Protein 2ZBW (pdb70)

B-factor: mean 21.99, std 8.43, range [6.6, 56.91]

Foldseek 3Di:
DQEWAEEEEAQALLSLLLLLLLLLVTAYEYEALAPAGHPCLVFPFQQDWDCPAPPPNIDGSVRSSVVSCVSNPLSPHHYNYNWHFQAWDDDPQKIWTAIPVRRIHIHNFYEYAQALFHKDQDFQPAAAQVVADVFFEAAADPDLQVQAQWAEEEEAQEQRRLVVLVVNLVGYVAYAYEALAPHGHYPPVSRVVNCCVVVVSYHYDPNKGWRHFDDDSHTFKTKMAHVPVRDIDIGGTRHYHYHHGMDGDLHSVVVHPWDDDPQAFEDDVQATPDPRYHYFANRHDDPPDDNDSNRRNVSSLSRSLVNSCSSPVVHDSDPDDPVVDDRRND/DAEEWQEEEEAQALLSLLLLLLLLLVTAYEYEALAQDHHPCLVFPFQQDWDCPAPPPNIDGSVVVRVVSNVSSPLSPHHYRYSWHFQEWADDVQWIWTATPVRYIYIHNFYEYAQAQFGKDADDQPAAAQVVADVFFEAADDPDLVVQAQWAEEEEAQEQVSLVVQVVNLVGHVAYEYEALADHGSHHPVSVVVNVCCVVVSYHYDPNKDWNHFDDDSHTQWTWMAHVPVRDIDIDGTRHYHYHHGIDGDLHNVVVHPWDDDPSAFEDDQQATPDPRYHYFANRHDDPPDDRDSNRRNVSSLSRSLVSSCSSPVVDDSDPDDPVVDDPSSD

InterPro domains:
  IPR022890 Ferredoxin--NADP reductase, type 2 [MF_01685] (5-330)
  IPR023753 FAD/NAD(P)-binding domain [PF07992] (7-292)
  IPR036188 FAD/NAD(P)-binding domain superfamily [G3DSA:3.50.50.60] (7-304)
  IPR036188 FAD/NAD(P)-binding domain superfamily [G3DSA:3.50.50.60] (126-248)
  IPR036188 FAD/NAD(P)-binding domain superfamily [SSF51905] (1-317)
  IPR050097 Ferredoxin--NADP reductase type 2 [PTHR48105] (5-317)

Solvent-accessible surface area: 28166 Å² total

Sequence (661 aa):
ADHTDVLIVGAGPTGLFAGFYVGRGLSFRFVDPLPEPGGQLTALYPEKYIYDVAGFPKVYAKDLVKGLVEQVAPFNPVYSLGERAETLEREGDLFKVTTSQGNAYTAKAVIIAAGVGAFEPRRIGAPGEREFEGRGVYYAVKSKAEFQGKRVLIVGGGDSAVDWALNLLDTARRITLIHRRPQFRAHEASVKELKAHEEGRLEVLTPYELRRVEGDERVRWAVVFHNQTQEELALEVDAVLILAGYITKLGPLANWGLALEKNKIKVDTTATSIPGVYACGDIVTYPGKLPLIVLGFGEAAIAANHAAAYANPALKVNPGHSSEKAAPGTAADHTDVLIVGAGPTGLFAGFYVGRGLSFRFVDPLPEPGGQLTALYPEKYIYDVAGFPKVYAKDLVKGLVEQVAPFNPVYSLGERAETLEREGDLFKVTTSQGNAYTAKAVIIAAGVGAFEPRRIGAPGEREFEGRGVYYAVKSKAEFQGKRVLIVGGGDSAVDWALNLLDTARRITLIHRRPQFRAHEASVKELKAHEEGRLEVLTPYELRRVEGDERVRWAVVFHNQTQEELALEVDAVLILAGYITKLGPLANWGLALEKNKIKVDTTATSIPGVYACGDIVTYPGKLPLIVLGFGEAAIAANHAAAYANPALKVNPGHSSEKAAPGT

Secondary structure (DSSP, 8-state):
--EEEEEEE--SHHHHHHHHHH-----EEEEESSSSS-HHHHHT-TTSEE--STT-SSEEHHHHHHHHHHHHGGG--EEEES--EEEEEEETTEEEEEETTS-EEEEEEEEE--TTSEEEEPP---TTTTTTBTTTEESS-S-GGGGTT-EEEEE-SSHHHHHHHHHTTTTSSEEEEE-SSSS--S-HHHHHH--TTTTTSSEEETTEEEEEEEESSSEEEEEEEETTT--EEEEE-SEEEE---EEEE-GGGGGS---EETTEEE------SSTTEEE-STTEE-TT----HHHHHHHHHHHHHHHHHHH-TTS-SS---GGGSPPTT-/---EEEEEEE--SHHHHHHHHHH-----EEEEESSSSS-HHHHHH-TTSEE--STT-SSEEHHHHHHHHHHHHGGG--EEEES--EEEEEEETTEEEEEETTS-EEEEEEEEE--TTSEEEEPP---TTTTTTBTTTEESS-S-GGGGTT-EEEEE--BHHHHHHHHHHHTT-SEEEEE-SSSS-BS-HHHHHH--TTTTTSSEEETTEEEEEEEESSSEEEEEEEETTT--EEEEE-SEEEE-S-EEEE-GGGGGS---EETTEEE------SSTTEEE-GGGEE-TT----HHHHHHHHHHHHHHHHHHH-TTS-SS---GGGS--TT-

CATH classification: 3.50.50.60 (+1 more: 3.50.50.60)

Organism: Thermus thermophilus (strain ATCC 27634 / DSM 579 / HB8) (NCBI:txid300852)

Nearest PDB structures (foldseek):
  5ygq-assembly1_B  TM=7.483E-01  e=1.436E-37  Rhodopseudomonas palustris CGA009
  5xhu-assembly1_A  TM=6.350E-01  e=2.133E-37  Bacillus subtilis
  8c3m-assembly1_B  TM=6.653E-01  e=1.086E-33  Bacillus cereus ATCC 14579
  6gar-assembly1_B  TM=6.551E-01  e=5.509E-34  Bacillus cereus ATCC 14579
  5twb-assembly1_A  TM=6.752E-01  e=9.300E-33  Staphylococcus aureus subsp. aureus USA300

Radius of gyration: 30.34 Å; Cα contacts (8 Å, |Δi|>4): 1632; chains: 2; bounding box: 61×65×98 Å

Structure (mmCIF, N/CA/C/O backbone):
data_2ZBW
#
_entry.id   2ZBW
#
_cell.length_a   61.364
_cell.length_b   61.364
_cell.length_c   371.197
_cell.angle_alpha   90.00
_cell.angle_beta   90.00
_cell.angle_gamma   90.00
#
_symmetry.space_group_name_H-M   'P 43 21 2'
#
loop_
_entity.id
_entity.type
_entity.pdbx_description
1 polymer 'Thioredoxin reductase'
2 non-polymer 'FLAVIN-ADENINE DINUCLEOTIDE'
3 water water
#
loop_
_atom_site.group_PDB
_atom_site.id
_atom_site.type_symbol
_atom_site.label_atom_id
_atom_site.label_alt_id
_atom_site.label_comp_id
_atom_site.label_asym_id
_atom_site.label_entity_id
_atom_site.label_seq_id
_atom_site.pdbx_PDB_ins_code
_atom_site.Cartn_x
_atom_site.Cartn_y
_atom_site.Cartn_z
_atom_site.occupancy
_atom_site.B_iso_or_equiv
_atom_site.auth_seq_id
_atom_site.auth_comp_id
_atom_site.auth_asym_id
_atom_site.auth_atom_id
_atom_site.pdbx_PDB_model_num
ATOM 1 N N . ALA A 1 3 ? 15.684 33.839 117.862 1.00 41.20 3 ALA A N 1
ATOM 2 C CA . ALA A 1 3 ? 14.602 34.613 118.532 1.00 41.13 3 ALA A CA 1
ATOM 3 C C . ALA A 1 3 ? 13.261 33.893 118.476 1.00 41.04 3 ALA A C 1
ATOM 4 O O . ALA A 1 3 ? 13.156 32.773 117.980 1.00 42.13 3 ALA A O 1
ATOM 6 N N . ASP A 1 4 ? 12.238 34.567 118.985 1.00 39.99 4 ASP A N 1
ATOM 7 C CA . ASP A 1 4 ? 10.880 34.047 119.028 1.00 38.71 4 ASP A CA 1
ATOM 8 C C . ASP A 1 4 ? 10.098 34.439 117.774 1.00 37.47 4 ASP A C 1
ATOM 9 O O . ASP A 1 4 ? 9.044 33.875 117.481 1.00 36.11 4 ASP A O 1
ATOM 14 N N . HIS A 1 5 ? 10.630 35.403 117.032 1.00 34.46 5 HIS A N 1
ATOM 15 C CA . HIS A 1 5 ? 9.976 35.890 115.826 1.00 32.07 5 HIS A CA 1
ATOM 16 C C . HIS A 1 5 ? 10.765 35.558 114.571 1.00 29.90 5 HIS A C 1
ATOM 17 O O . HIS A 1 5 ? 11.992 35.428 114.606 1.00 30.20 5 HIS A O 1
ATOM 24 N N . THR A 1 6 ? 10.037 35.403 113.469 1.00 26.69 6 THR A N 1
ATOM 25 C CA . THR A 1 6 ? 10.619 35.135 112.158 1.00 23.88 6 THR A CA 1
ATOM 26 C C . THR A 1 6 ? 9.629 35.715 111.156 1.00 22.35 6 THR A C 1
ATOM 27 O O . THR A 1 6 ? 8.446 35.858 111.462 1.00 23.00 6 THR A O 1
ATOM 31 N N . ASP A 1 7 ? 10.102 36.067 109.969 1.00 21.38 7 ASP A N 1
ATOM 32 C CA . ASP A 1 7 ? 9.206 36.637 108.969 1.00 20.97 7 ASP A CA 1
ATOM 33 C C . ASP A 1 7 ? 8.083 35.680 108.606 1.00 20.48 7 ASP A C 1
ATOM 34 O O . ASP A 1 7 ? 6.931 36.093 108.453 1.00 21.05 7 ASP A O 1
ATOM 39 N N . VAL A 1 8 ? 8.411 34.399 108.472 1.00 19.31 8 VAL A N 1
ATOM 40 C CA . VAL A 1 8 ? 7.389 33.419 108.131 1.00 21.23 8 VAL A CA 1
ATOM 41 C C . VAL A 1 8 ? 7.504 32.146 108.962 1.00 19.28 8 VAL A C 1
ATOM 42 O O . VAL A 1 8 ? 8.604 31.684 109.276 1.00 20.06 8 VAL A O 1
ATOM 46 N N . LEU A 1 9 ? 6.358 31.590 109.332 1.00 17.21 9 LEU A N 1
ATOM 47 C CA . LEU A 1 9 ? 6.347 30.362 110.106 1.00 19.74 9 LEU A CA 1
ATOM 48 C C . LEU A 1 9 ? 5.781 29.255 109.217 1.00 19.81 9 LEU A C 1
ATOM 49 O O . LEU A 1 9 ? 4.722 29.408 108.606 1.00 18.65 9 LEU A O 1
ATOM 54 N N . ILE A 1 10 ? 6.504 28.144 109.137 1.00 19.01 10 ILE A N 1
ATOM 55 C CA . ILE A 1 10 ? 6.075 27.036 108.300 1.00 16.95 10 ILE A CA 1
ATOM 56 C C . ILE A 1 10 ? 5.631 25.845 109.134 1.00 16.19 10 ILE A C 1
ATOM 57 O O . ILE A 1 10 ? 6.393 25.308 109.930 1.00 16.56 10 ILE A O 1
ATOM 62 N N . VAL A 1 11 ? 4.381 25.448 108.948 1.00 14.32 11 VAL A N 1
ATOM 63 C CA . VAL A 1 11 ? 3.826 24.313 109.661 1.00 15.76 11 VAL A CA 1
ATOM 64 C C . VAL A 1 11 ? 4.129 23.026 108.896 1.00 14.72 11 VAL A C 1
ATOM 65 O O . VAL A 1 11 ? 3.521 22.754 107.867 1.00 15.66 11 VAL A O 1
ATOM 69 N N . GLY A 1 12 ? 5.086 22.252 109.400 1.00 15.76 12 GLY A N 1
ATOM 70 C CA . GLY A 1 12 ? 5.451 20.998 108.768 1.00 13.55 12 GLY A CA 1
ATOM 71 C C . GLY A 1 12 ? 6.820 21.054 108.128 1.00 15.40 12 GLY A C 1
ATOM 72 O O . GLY A 1 12 ? 7.110 21.969 107.363 1.00 15.47 12 GLY A O 1
ATOM 73 N N . ALA A 1 13 ? 7.670 20.085 108.451 1.00 14.37 13 ALA A N 1
ATOM 74 C CA . ALA A 1 13 ? 9.014 20.033 107.888 1.00 16.05 13 ALA A CA 1
ATOM 75 C C . ALA A 1 13 ? 9.133 18.884 106.884 1.00 14.91 13 ALA A C 1
ATOM 76 O O . ALA A 1 13 ? 10.195 18.267 106.742 1.00 14.19 13 ALA A O 1
ATOM 78 N N . GLY A 1 14 ? 8.031 18.596 106.200 1.00 15.31 14 GLY A N 1
ATOM 79 C CA . GLY A 1 14 ? 8.050 17.554 105.189 1.00 15.39 14 GLY A CA 1
ATOM 80 C C . GLY A 1 14 ? 8.754 18.096 103.954 1.00 16.57 14 GLY A C 1
ATOM 81 O O . GLY A 1 14 ? 9.229 19.235 103.959 1.00 15.39 14 GLY A O 1
ATOM 82 N N . PRO A 1 15 ? 8.830 17.315 102.869 1.00 15.54 15 PRO A N 1
ATOM 83 C CA . PRO A 1 15 ? 9.500 17.795 101.664 1.00 15.02 15 PRO A CA 1
ATOM 84 C C . PRO A 1 15 ? 9.000 19.137 101.136 1.00 13.62 15 PRO A C 1
ATOM 85 O O . PRO A 1 15 ? 9.815 19.990 100.763 1.00 12.17 15 PRO A O 1
ATOM 89 N N . THR A 1 16 ? 7.685 19.343 101.111 1.00 13.00 16 THR A N 1
ATOM 90 C CA . THR A 1 16 ? 7.170 20.613 100.601 1.00 14.58 16 THR A CA 1
ATOM 91 C C . THR A 1 16 ? 7.447 21.755 101.588 1.00 14.17 16 THR A C 1
ATOM 92 O O . THR A 1 16 ? 7.761 22.865 101.172 1.00 13.00 16 THR A O 1
ATOM 96 N N . GLY A 1 17 ? 7.348 21.478 102.888 1.00 13.91 17 GLY A N 1
ATOM 97 C CA . GLY A 1 17 ? 7.631 22.499 103.889 1.00 11.41 17 GLY A CA 1
ATOM 98 C C . GLY A 1 17 ? 9.082 22.954 103.782 1.00 14.64 17 GLY A C 1
ATOM 99 O O . GLY A 1 17 ? 9.375 24.152 103.805 1.00 14.38 17 GLY A O 1
ATOM 100 N N . LEU A 1 18 ? 9.992 21.993 103.644 1.00 13.10 18 LEU A N 1
ATOM 101 C CA . LEU A 1 18 ? 11.417 22.280 103.516 1.00 14.53 18 LEU A CA 1
ATOM 102 C C . LEU A 1 18 ? 11.741 23.143 102.291 1.00 17.29 18 LEU A C 1
ATOM 103 O O . LEU A 1 18 ? 12.539 24.087 102.379 1.00 16.85 18 LEU A O 1
ATOM 108 N N . PHE A 1 19 ? 11.138 22.823 101.148 1.00 15.39 19 PHE A N 1
ATOM 109 C CA . PHE A 1 19 ? 11.416 23.594 99.945 1.00 13.12 19 PHE A CA 1
ATOM 110 C C . PHE A 1 19 ? 10.808 24.978 100.050 1.00 13.19 19 PHE A C 1
ATOM 111 O O . PHE A 1 19 ? 11.377 25.946 99.549 1.00 14.14 19 PHE A O 1
ATOM 119 N N . ALA A 1 20 ? 9.646 25.076 100.686 1.00 12.80 20 ALA A N 1
ATOM 120 C CA . ALA A 1 20 ? 9.011 26.374 100.864 1.00 14.09 20 ALA A CA 1
ATOM 121 C C . ALA A 1 20 ? 9.957 27.217 101.732 1.00 15.85 20 ALA A C 1
ATOM 122 O O . ALA A 1 20 ? 10.151 28.413 101.485 1.00 15.40 20 ALA A O 1
ATOM 124 N N . GLY A 1 21 ? 10.541 26.572 102.744 1.00 16.90 21 GLY A N 1
ATOM 125 C CA . GLY A 1 21 ? 11.468 27.247 103.637 1.00 16.85 21 GLY A CA 1
ATOM 126 C C . GLY A 1 21 ? 12.669 27.738 102.857 1.00 17.17 21 GLY A C 1
ATOM 127 O O . GLY A 1 21 ? 13.133 28.862 103.041 1.00 16.68 21 GLY A O 1
ATOM 128 N N . PHE A 1 22 ? 13.184 26.875 101.991 1.00 15.37 22 PHE A N 1
ATOM 129 C CA . PHE A 1 22 ? 14.302 27.234 101.147 1.00 16.04 22 PHE A CA 1
ATOM 130 C C . PHE A 1 22 ? 13.986 28.513 100.364 1.00 16.82 22 PHE A C 1
ATOM 131 O O . PHE A 1 22 ? 14.760 29.470 100.384 1.00 15.02 22 PHE A O 1
ATOM 139 N N . TYR A 1 23 ? 12.851 28.537 99.673 1.00 15.58 23 TYR A N 1
ATOM 140 C CA . TYR A 1 23 ? 12.545 29.713 98.877 1.00 15.18 23 TYR A CA 1
ATOM 141 C C . TYR A 1 23 ? 12.315 30.971 99.700 1.00 16.18 23 TYR A C 1
ATOM 142 O O . TYR A 1 23 ? 12.695 32.059 99.274 1.00 17.28 23 TYR A O 1
ATOM 151 N N . VAL A 1 24 ? 11.706 30.844 100.873 1.00 16.78 24 VAL A N 1
ATOM 152 C CA . VAL A 1 24 ? 11.526 32.026 101.707 1.00 16.64 24 VAL A CA 1
ATOM 153 C C . VAL A 1 24 ? 12.935 32.541 102.004 1.00 17.82 24 VAL A C 1
ATOM 154 O O . VAL A 1 24 ? 13.203 33.749 101.966 1.00 17.97 24 VAL A O 1
ATOM 158 N N . GLY A 1 25 ? 13.836 31.607 102.293 1.00 17.49 25 GLY A N 1
ATOM 159 C CA . GLY A 1 25 ? 15.214 31.965 102.571 1.00 18.14 25 GLY A CA 1
ATOM 160 C C . GLY A 1 25 ? 15.822 32.682 101.383 1.00 20.39 25 GLY A C 1
ATOM 161 O O . GLY A 1 25 ? 16.527 33.680 101.549 1.00 19.16 25 GLY A O 1
ATOM 170 N N . ARG A 1 27 ? 14.475 34.560 99.388 1.00 19.03 27 ARG A N 1
ATOM 171 C CA . ARG A 1 27 ? 13.966 35.924 99.278 1.00 18.77 27 ARG A CA 1
ATOM 172 C C . ARG A 1 27 ? 14.484 36.800 100.420 1.00 21.28 27 ARG A C 1
ATOM 173 O O . ARG A 1 27 ? 13.969 37.895 100.655 1.00 21.58 27 ARG A O 1
ATOM 181 N N . GLY A 1 28 ? 15.495 36.302 101.132 1.00 22.11 28 GLY A N 1
ATOM 182 C CA . GLY A 1 28 ? 16.091 37.048 102.229 1.00 23.88 28 GLY A CA 1
ATOM 183 C C . GLY A 1 28 ? 15.286 37.175 103.510 1.00 24.79 28 GLY A C 1
ATOM 184 O O . GLY A 1 28 ? 15.490 38.122 104.268 1.00 25.99 28 GLY A O 1
ATOM 185 N N . LEU A 1 29 ? 14.387 36.231 103.770 1.00 23.32 29 LEU A N 1
ATOM 186 C CA . LEU A 1 29 ? 13.559 36.280 104.975 1.00 23.60 29 LEU A CA 1
ATOM 187 C C . LEU A 1 29 ? 13.870 35.151 105.960 1.00 23.30 29 LEU A C 1
ATOM 188 O O . LEU A 1 29 ? 14.374 34.099 105.572 1.00 23.27 29 LEU A O 1
ATOM 193 N N . SER A 1 30 ? 13.562 35.381 107.235 1.00 22.40 30 SER A N 1
ATOM 194 C CA . SER A 1 30 ? 13.794 34.387 108.278 1.00 21.41 30 SER A CA 1
ATOM 195 C C . SER A 1 30 ? 12.568 33.487 108.355 1.00 19.55 30 SER A C 1
ATOM 196 O O . SER A 1 30 ? 11.452 33.921 108.073 1.00 20.59 30 SER A O 1
ATOM 199 N N . PHE A 1 31 ? 12.764 32.238 108.755 1.00 20.11 31 PHE A N 1
ATOM 200 C CA . PHE A 1 31 ? 11.637 31.317 108.823 1.00 19.38 31 PHE A CA 1
ATOM 201 C C . PHE A 1 31 ? 11.874 30.175 109.800 1.00 19.61 31 PHE A C 1
ATOM 202 O O . PHE A 1 31 ? 13.006 29.754 110.033 1.00 20.19 31 PHE A O 1
ATOM 210 N N . ARG A 1 32 ? 10.784 29.664 110.352 1.00 19.49 32 ARG A N 1
ATOM 211 C CA . ARG A 1 32 ? 10.863 28.568 111.291 1.00 20.13 32 ARG A CA 1
ATOM 212 C C . ARG A 1 32 ? 9.923 27.420 110.933 1.00 20.30 32 ARG A C 1
ATOM 213 O O . ARG A 1 32 ? 8.781 27.632 110.517 1.00 17.51 32 ARG A O 1
ATOM 221 N N . PHE A 1 33 ? 10.426 26.204 111.105 1.00 20.06 33 PHE A N 1
ATOM 222 C CA . PHE A 1 33 ? 9.649 25.003 110.843 1.00 20.60 33 PHE A CA 1
ATOM 223 C C . PHE A 1 33 ? 9.148 24.495 112.191 1.00 20.96 33 PHE A C 1
ATOM 224 O O . PHE A 1 33 ? 9.922 24.384 113.151 1.00 20.45 33 PHE A O 1
ATOM 232 N N . VAL A 1 34 ? 7.859 24.201 112.263 1.00 20.64 34 VAL A N 1
ATOM 233 C CA . VAL A 1 34 ? 7.275 23.639 113.469 1.00 19.60 34 VAL A CA 1
ATOM 234 C C . VAL A 1 34 ? 6.746 22.272 113.023 1.00 20.22 34 VAL A C 1
ATOM 235 O O . VAL A 1 34 ? 5.964 22.191 112.076 1.00 19.67 34 VAL A O 1
ATOM 239 N N . ASP A 1 35 ? 7.188 21.207 113.687 1.00 18.73 35 ASP A N 1
ATOM 240 C CA . ASP A 1 35 ? 6.766 19.841 113.340 1.00 18.90 35 ASP A CA 1
ATOM 241 C C . ASP A 1 35 ? 6.985 18.935 114.553 1.00 18.88 35 ASP A C 1
ATOM 242 O O . ASP A 1 35 ? 8.061 18.949 115.156 1.00 19.00 35 ASP A O 1
ATOM 247 N N . PRO A 1 36 ? 5.973 18.131 114.924 1.00 19.34 36 PRO A N 1
ATOM 248 C CA . PRO A 1 36 ? 6.150 17.245 116.079 1.00 20.44 36 PRO A CA 1
ATOM 249 C C . PRO A 1 36 ? 7.301 16.254 115.881 1.00 21.68 36 PRO A C 1
ATOM 250 O O . PRO A 1 36 ? 7.932 15.833 116.851 1.00 22.24 36 PRO A O 1
ATOM 254 N N . LEU A 1 37 ? 7.578 15.888 114.628 1.00 21.07 37 LEU A N 1
ATOM 255 C CA . LEU A 1 37 ? 8.682 14.969 114.335 1.00 22.59 37 LEU A CA 1
ATOM 256 C C . LEU A 1 37 ? 10.011 15.582 114.768 1.00 23.18 37 LEU A C 1
ATOM 257 O O . LEU A 1 37 ? 10.232 16.778 114.601 1.00 25.74 37 LEU A O 1
ATOM 262 N N . PRO A 1 38 ? 10.918 14.765 115.322 1.00 24.14 38 PRO A N 1
ATOM 263 C CA . PRO A 1 38 ? 12.223 15.257 115.771 1.00 24.34 38 PRO A CA 1
ATOM 264 C C . PRO A 1 38 ? 13.190 15.541 114.621 1.00 24.31 38 PRO A C 1
ATOM 265 O O . PRO A 1 38 ? 14.216 16.196 114.804 1.00 24.63 38 PRO A O 1
ATOM 269 N N . GLU A 1 39 ? 12.862 15.042 113.435 1.00 23.66 39 GLU A N 1
ATOM 270 C CA . GLU A 1 39 ? 13.705 15.259 112.270 1.00 24.39 39 GLU A CA 1
ATOM 271 C C . GLU A 1 39 ? 12.833 15.664 111.088 1.00 23.33 39 GLU A C 1
ATOM 272 O O . GLU A 1 39 ? 11.652 15.332 111.037 1.00 22.96 39 GLU A O 1
ATOM 278 N N . PRO A 1 40 ? 13.402 16.402 110.126 1.00 22.03 40 PRO A N 1
ATOM 279 C CA . PRO A 1 40 ? 12.625 16.822 108.960 1.00 21.46 40 PRO A CA 1
ATOM 280 C C . PRO A 1 40 ? 12.415 15.643 108.004 1.00 19.39 40 PRO A C 1
ATOM 281 O O . PRO A 1 40 ? 13.134 14.644 108.078 1.00 18.22 40 PRO A O 1
ATOM 285 N N . GLY A 1 41 ? 11.421 15.744 107.126 1.00 18.12 41 GLY A N 1
ATOM 286 C CA . GLY A 1 41 ? 11.185 14.664 106.181 1.00 16.37 41 GLY A CA 1
ATOM 287 C C . GLY A 1 41 ? 9.748 14.215 106.046 1.00 16.22 41 GLY A C 1
ATOM 288 O O . GLY A 1 41 ? 9.392 13.572 105.056 1.00 15.55 41 GLY A O 1
ATOM 289 N N . GLY A 1 42 ? 8.920 14.533 107.039 1.00 14.57 42 GLY A N 1
ATOM 290 C CA . GLY A 1 42 ? 7.522 14.155 106.975 1.00 13.73 42 GLY A CA 1
ATOM 291 C C . GLY A 1 42 ? 7.286 12.691 106.642 1.00 14.80 42 GLY A C 1
ATOM 292 O O . GLY A 1 42 ? 7.898 11.803 107.242 1.00 12.63 42 GLY A O 1
ATOM 293 N N . GLN A 1 43 ? 6.397 12.445 105.681 1.00 13.89 43 GLN A N 1
ATOM 294 C CA . GLN A 1 43 ? 6.057 11.091 105.264 1.00 13.90 43 GLN A CA 1
ATOM 295 C C . GLN A 1 43 ? 7.236 10.266 104.765 1.00 15.41 43 GLN A C 1
ATOM 296 O O . GLN A 1 43 ? 7.260 9.051 104.957 1.00 16.08 43 GLN A O 1
ATOM 302 N N . LEU A 1 44 ? 8.203 10.915 104.124 1.00 13.47 44 LEU A N 1
ATOM 303 C CA . LEU A 1 44 ? 9.375 10.210 103.609 1.00 15.17 44 LEU A CA 1
ATOM 304 C C . LEU A 1 44 ? 10.225 9.680 104.756 1.00 17.22 44 LEU A C 1
ATOM 305 O O . LEU A 1 44 ? 10.735 8.552 104.705 1.00 16.87 44 LEU A O 1
ATOM 310 N N . THR A 1 45 ? 10.375 10.503 105.789 1.00 16.08 45 THR A N 1
ATOM 311 C CA . THR A 1 45 ? 11.156 10.137 106.963 1.00 16.70 45 THR A CA 1
ATOM 312 C C . THR A 1 45 ? 10.418 9.152 107.867 1.00 16.20 45 THR A C 1
ATOM 313 O O . THR A 1 45 ? 10.981 8.155 108.297 1.00 16.94 45 THR A O 1
ATOM 317 N N . ALA A 1 46 ? 9.150 9.435 108.137 1.00 17.24 46 ALA A N 1
ATOM 318 C CA . ALA A 1 46 ? 8.340 8.607 109.018 1.00 18.86 46 ALA A CA 1
ATOM 319 C C . ALA A 1 46 ? 7.791 7.305 108.435 1.00 21.58 46 ALA A C 1
ATOM 320 O O . ALA A 1 46 ? 7.607 6.331 109.172 1.00 20.54 46 ALA A O 1
ATOM 322 N N . LEU A 1 47 ? 7.528 7.283 107.129 1.00 20.23 47 LEU A N 1
ATOM 323 C CA . LEU A 1 47 ? 6.939 6.103 106.504 1.00 20.52 47 LEU A CA 1
ATOM 324 C C . LEU A 1 47 ? 7.753 5.269 105.516 1.00 20.58 47 LEU A C 1
ATOM 325 O O . LEU A 1 47 ? 7.607 4.045 105.493 1.00 20.70 47 LEU A O 1
ATOM 330 N N . TYR A 1 48 ? 8.597 5.887 104.693 1.00 18.42 48 TYR A N 1
ATOM 331 C CA . TYR A 1 48 ? 9.366 5.084 103.746 1.00 18.04 48 TYR A CA 1
ATOM 332 C C . TYR A 1 48 ? 10.759 5.600 103.439 1.00 18.71 48 TYR A C 1
ATOM 333 O O . TYR A 1 48 ? 11.124 5.772 102.282 1.00 19.88 48 TYR A O 1
ATOM 342 N N . PRO A 1 49 ? 11.577 5.811 104.479 1.00 19.96 49 PRO A N 1
ATOM 343 C CA . PRO A 1 49 ? 12.943 6.313 104.301 1.00 18.71 49 PRO A CA 1
ATOM 344 C C . PRO A 1 49 ? 13.889 5.473 103.448 1.00 18.80 49 PRO A C 1
ATOM 345 O O . PRO A 1 49 ? 14.731 6.022 102.739 1.00 16.75 49 PRO A O 1
ATOM 349 N N . GLU A 1 50 ? 13.760 4.153 103.510 1.00 19.08 50 GLU A N 1
ATOM 350 C CA . GLU A 1 50 ? 14.660 3.288 102.752 1.00 22.40 50 GLU A CA 1
ATOM 351 C C . GLU A 1 50 ? 14.236 2.958 101.323 1.00 21.01 50 GLU A C 1
ATOM 352 O O . GLU A 1 50 ? 14.958 2.254 100.622 1.00 21.10 50 GLU A O 1
ATOM 358 N N . LYS A 1 51 ? 13.087 3.459 100.884 1.00 19.62 51 LYS A N 1
ATOM 359 C CA . LYS A 1 51 ? 12.618 3.150 99.536 1.00 19.06 51 LYS A CA 1
ATOM 360 C C . LYS A 1 51 ? 13.003 4.136 98.438 1.00 18.78 51 LYS A C 1
ATOM 361 O O . LYS A 1 51 ? 13.100 5.345 98.663 1.00 16.10 51 LYS A O 1
ATOM 367 N N . TYR A 1 52 ? 13.217 3.593 97.242 1.00 16.86 52 TYR A N 1
ATOM 368 C CA . TYR A 1 52 ? 13.558 4.397 96.079 1.00 17.49 52 TYR A CA 1
ATOM 369 C C . TYR A 1 52 ? 12.326 5.120 95.552 1.00 16.82 52 TYR A C 1
ATOM 370 O O . TYR A 1 52 ? 11.241 4.540 95.464 1.00 17.70 52 TYR A O 1
ATOM 379 N N . ILE A 1 53 ? 12.498 6.393 95.223 1.00 15.93 53 ILE A N 1
ATOM 380 C CA . ILE A 1 53 ? 11.424 7.191 94.644 1.00 13.50 53 ILE A CA 1
ATOM 381 C C . ILE A 1 53 ? 11.872 7.363 93.196 1.00 13.34 53 ILE A C 1
ATOM 382 O O . ILE A 1 53 ? 13.050 7.616 92.948 1.00 12.30 53 ILE A O 1
ATOM 387 N N . TYR A 1 54 ? 10.946 7.220 92.252 1.00 12.10 54 TYR A N 1
ATOM 388 C CA . TYR A 1 54 ? 11.272 7.317 90.834 1.00 13.60 54 TYR A CA 1
ATOM 389 C C . TYR A 1 54 ? 10.675 8.510 90.093 1.00 11.84 54 TYR A C 1
ATOM 390 O O . TYR A 1 54 ? 11.095 8.811 88.982 1.00 13.12 54 TYR A O 1
ATOM 399 N N . ASP A 1 55 ? 9.698 9.186 90.682 1.00 11.30 55 ASP A N 1
ATOM 400 C CA . ASP A 1 55 ? 9.074 10.310 89.977 1.00 10.47 55 ASP A CA 1
ATOM 401 C C . ASP A 1 55 ? 9.368 11.708 90.521 1.00 9.92 55 ASP A C 1
ATOM 402 O O . ASP A 1 55 ? 8.498 12.586 90.484 1.00 8.84 55 ASP A O 1
ATOM 407 N N . VAL A 1 56 ? 10.573 11.907 91.051 1.00 9.67 56 VAL A N 1
ATOM 408 C CA . VAL A 1 56 ? 10.968 13.236 91.508 1.00 11.31 56 VAL A CA 1
ATOM 409 C C . VAL A 1 56 ? 11.831 13.724 90.351 1.00 12.38 56 VAL A C 1
ATOM 410 O O . VAL A 1 56 ? 12.841 13.106 90.010 1.00 12.85 56 VAL A O 1
ATOM 414 N N . ALA A 1 57 ? 11.405 14.813 89.725 1.00 13.60 57 ALA A N 1
ATOM 415 C CA . ALA A 1 57 ? 12.102 15.353 88.560 1.00 13.40 57 ALA A CA 1
ATOM 416 C C . ALA A 1 57 ? 13.612 15.482 88.701 1.00 13.20 57 ALA A C 1
ATOM 417 O O . ALA A 1 57 ? 14.105 16.111 89.633 1.00 13.02 57 ALA A O 1
ATOM 419 N N . GLY A 1 58 ? 14.336 14.896 87.750 1.00 14.35 58 GLY A N 1
ATOM 420 C CA . GLY A 1 58 ? 15.787 14.965 87.760 1.00 15.17 58 GLY A CA 1
ATOM 421 C C . GLY A 1 58 ? 16.470 13.799 88.456 1.00 15.92 58 GLY A C 1
ATOM 422 O O . GLY A 1 58 ? 17.688 13.667 88.408 1.00 16.88 58 GLY A O 1
ATOM 423 N N . PHE A 1 59 ? 15.690 12.950 89.109 1.00 15.82 59 PHE A N 1
ATOM 424 C CA . PHE A 1 59 ? 16.250 11.805 89.813 1.00 15.67 59 PHE A CA 1
ATOM 425 C C . PHE A 1 59 ? 15.795 10.479 89.205 1.00 15.40 59 PHE A C 1
ATOM 426 O O . PHE A 1 59 ? 14.669 10.048 89.437 1.00 13.41 59 PHE A O 1
ATOM 434 N N . PRO A 1 60 ? 16.655 9.823 88.408 1.00 15.84 60 PRO A N 1
ATOM 435 C CA . PRO A 1 60 ? 16.238 8.542 87.825 1.00 15.58 60 PRO A CA 1
ATOM 436 C C . PRO A 1 60 ? 15.723 7.658 88.964 1.00 16.38 60 PRO A C 1
ATOM 437 O O . PRO A 1 60 ? 14.842 6.819 88.783 1.00 15.31 60 PRO A O 1
ATOM 441 N N . LYS A 1 61 ? 16.296 7.876 90.142 1.00 16.42 61 LYS A N 1
ATOM 442 C CA . LYS A 1 61 ? 15.904 7.186 91.358 1.00 15.46 61 LYS A CA 1
ATOM 443 C C . LYS A 1 61 ? 16.681 7.808 92.510 1.00 15.16 61 LYS A C 1
ATOM 444 O O . LYS A 1 61 ? 17.866 8.131 92.371 1.00 14.37 61 LYS A O 1
ATOM 450 N N . VAL A 1 62 ? 16.002 7.975 93.639 1.00 13.88 62 VAL A N 1
ATOM 451 C CA . VAL A 1 62 ? 16.601 8.553 94.832 1.00 15.12 62 VAL A CA 1
ATOM 452 C C . VAL A 1 62 ? 15.884 8.016 96.069 1.00 14.51 62 VAL A C 1
ATOM 453 O O . VAL A 1 62 ? 14.656 8.019 96.140 1.00 14.77 62 VAL A O 1
ATOM 457 N N . TYR A 1 63 ? 16.652 7.530 97.038 1.00 17.83 63 TYR A N 1
ATOM 458 C CA . TYR A 1 63 ? 16.056 7.012 98.263 1.00 17.39 63 TYR A CA 1
ATOM 459 C C . TYR A 1 63 ? 15.321 8.157 98.931 1.00 18.08 63 TYR A C 1
ATOM 460 O O . TYR A 1 63 ? 15.789 9.295 98.903 1.00 17.81 63 TYR A O 1
ATOM 469 N N . ALA A 1 64 ? 14.170 7.865 99.525 1.00 17.71 64 ALA A N 1
ATOM 470 C CA . ALA A 1 64 ? 13.399 8.894 100.203 1.00 18.12 64 ALA A CA 1
ATOM 471 C C . ALA A 1 64 ? 14.279 9.644 101.207 1.00 19.92 64 ALA A C 1
ATOM 472 O O . ALA A 1 64 ? 14.259 10.874 101.257 1.00 17.87 64 ALA A O 1
ATOM 474 N N . LYS A 1 65 ? 15.060 8.898 101.990 1.00 18.48 65 LYS A N 1
ATOM 475 C CA . LYS A 1 65 ? 15.939 9.493 102.992 1.00 19.36 65 LYS A CA 1
ATOM 476 C C . LYS A 1 65 ? 16.965 10.439 102.374 1.00 19.50 65 LYS A C 1
ATOM 477 O O . LYS A 1 65 ? 17.294 11.470 102.962 1.00 18.80 65 LYS A O 1
ATOM 483 N N . ASP A 1 66 ? 17.469 10.088 101.193 1.00 17.91 66 ASP A N 1
ATOM 484 C CA . ASP A 1 66 ? 18.455 10.915 100.512 1.00 18.14 66 ASP A CA 1
ATOM 485 C C . ASP A 1 66 ? 17.854 12.202 99.946 1.00 18.70 66 ASP A C 1
ATOM 486 O O . ASP A 1 66 ? 18.524 13.230 99.908 1.00 19.27 66 ASP A O 1
ATOM 491 N N . LEU A 1 67 ? 16.601 12.150 99.498 1.00 17.93 67 LEU A N 1
ATOM 492 C CA . LEU A 1 67 ? 15.952 13.341 98.961 1.00 16.03 67 LEU A CA 1
ATOM 493 C C . LEU A 1 67 ? 15.793 14.315 100.119 1.00 17.62 67 LEU A C 1
ATOM 494 O O . LEU A 1 67 ? 15.993 15.522 99.962 1.00 17.30 67 LEU A O 1
ATOM 499 N N . VAL A 1 68 ? 15.431 13.777 101.283 1.00 16.67 68 VAL A N 1
ATOM 500 C CA . VAL A 1 68 ? 15.259 14.583 102.484 1.00 16.27 68 VAL A CA 1
ATOM 501 C C . VAL A 1 68 ? 16.580 15.254 102.873 1.00 16.01 68 VAL A C 1
ATOM 502 O O . VAL A 1 68 ? 16.609 16.443 103.197 1.00 14.56 68 VAL A O 1
ATOM 506 N N . LYS A 1 69 ? 17.678 14.509 102.835 1.00 16.59 69 LYS A N 1
ATOM 507 C CA . LYS A 1 69 ? 18.954 15.112 103.197 1.00 19.63 69 LYS A CA 1
ATOM 508 C C . LYS A 1 69 ? 19.402 16.127 102.148 1.00 19.39 69 LYS A C 1
ATOM 509 O O . LYS A 1 69 ? 20.129 17.073 102.454 1.00 17.74 69 LYS A O 1
ATOM 515 N N . GLY A 1 70 ? 18.942 15.944 100.916 1.00 18.26 70 GLY A N 1
ATOM 516 C CA . GLY A 1 70 ? 19.291 16.882 99.866 1.00 17.39 70 GLY A CA 1
ATOM 517 C C . GLY A 1 70 ? 18.536 18.181 100.089 1.00 16.08 70 GLY A C 1
ATOM 518 O O . GLY A 1 70 ? 19.068 19.271 99.866 1.00 15.54 70 GLY A O 1
ATOM 519 N N . LEU A 1 71 ? 17.290 18.066 100.538 1.00 13.60 71 LEU A N 1
ATOM 520 C CA . LEU A 1 71 ? 16.473 19.240 100.796 1.00 14.48 71 LEU A CA 1
ATOM 521 C C . LEU A 1 71 ? 17.000 19.979 102.021 1.00 15.72 71 LEU A C 1
ATOM 522 O O . LEU A 1 71 ? 17.035 21.207 102.036 1.00 15.15 71 LEU A O 1
ATOM 527 N N . VAL A 1 72 ? 17.404 19.234 103.046 1.00 14.02 72 VAL A N 1
ATOM 528 C CA . VAL A 1 72 ? 17.935 19.850 104.253 1.00 15.36 72 VAL A CA 1
ATOM 529 C C . VAL A 1 72 ? 19.208 20.620 103.917 1.00 16.00 72 VAL A C 1
ATOM 530 O O . VAL A 1 72 ? 19.409 21.741 104.388 1.00 17.37 72 VAL A O 1
ATOM 534 N N . GLU A 1 73 ? 20.063 20.023 103.093 1.00 17.00 73 GLU A N 1
ATOM 535 C CA . GLU A 1 73 ? 21.305 20.674 102.696 1.00 20.38 73 GLU A CA 1
ATOM 536 C C . GLU A 1 73 ? 21.011 21.889 101.812 1.00 20.30 73 GLU A C 1
ATOM 537 O O . GLU A 1 73 ? 21.766 22.860 101.795 1.00 20.57 73 GLU A O 1
ATOM 543 N N . GLN A 1 74 ? 19.903 21.826 101.079 1.00 19.52 74 GLN A N 1
ATOM 544 C CA . GLN A 1 74 ? 19.505 22.909 100.185 1.00 18.14 74 GLN A CA 1
ATOM 545 C C . GLN A 1 74 ? 18.968 24.092 100.985 1.00 17.76 74 GLN A C 1
ATOM 546 O O . GLN A 1 74 ? 19.130 25.250 100.600 1.00 16.62 74 GLN A O 1
ATOM 552 N N . VAL A 1 75 ? 18.347 23.789 102.118 1.00 18.03 75 VAL A N 1
ATOM 553 C CA . VAL A 1 75 ? 17.778 24.806 102.992 1.00 19.66 75 VAL A CA 1
ATOM 554 C C . VAL A 1 75 ? 18.811 25.394 103.966 1.00 19.47 75 VAL A C 1
ATOM 555 O O . VAL A 1 75 ? 18.738 26.564 104.328 1.00 18.81 75 VAL A O 1
ATOM 559 N N . ALA A 1 76 ? 19.776 24.571 104.368 1.00 20.19 76 ALA A N 1
ATOM 560 C CA . ALA A 1 76 ? 20.811 24.955 105.329 1.00 20.10 76 ALA A CA 1
ATOM 561 C C . ALA A 1 76 ? 21.398 26.372 105.259 1.00 20.76 76 ALA A C 1
ATOM 562 O O . ALA A 1 76 ? 21.380 27.101 106.253 1.00 20.39 76 ALA A O 1
ATOM 564 N N . PRO A 1 77 ? 21.915 26.786 104.088 1.00 20.83 77 PRO A N 1
ATOM 565 C CA . PRO A 1 77 ? 22.505 28.124 103.955 1.00 21.11 77 PRO A CA 1
ATOM 566 C C . PRO A 1 77 ? 21.660 29.308 104.432 1.00 22.21 77 PRO A C 1
ATOM 567 O O . PRO A 1 77 ? 22.194 30.385 104.694 1.00 24.29 77 PRO A O 1
ATOM 571 N N . PHE A 1 78 ? 20.349 29.130 104.549 1.00 21.67 78 PHE A N 1
ATOM 572 C CA . PHE A 1 78 ? 19.506 30.237 104.994 1.00 21.22 78 PHE A CA 1
ATOM 573 C C . PHE A 1 78 ? 19.164 30.193 106.479 1.00 20.36 78 PHE A C 1
ATOM 574 O O . PHE A 1 78 ? 18.148 30.732 106.920 1.00 19.89 78 PHE A O 1
ATOM 582 N N . ASN A 1 79 ? 20.049 29.560 107.243 1.00 21.18 79 ASN A N 1
ATOM 583 C CA . ASN A 1 79 ? 19.912 29.436 108.689 1.00 20.98 79 ASN A CA 1
ATOM 584 C C . ASN A 1 79 ? 18.469 29.225 109.120 1.00 19.88 79 ASN A C 1
ATOM 585 O O . ASN A 1 79 ? 17.859 30.091 109.750 1.00 19.34 79 ASN A O 1
ATOM 590 N N . PRO A 1 80 ? 17.898 28.063 108.785 1.00 18.84 80 PRO A N 1
ATOM 591 C CA . PRO A 1 80 ? 16.513 27.817 109.182 1.00 18.71 80 PRO A CA 1
ATOM 592 C C . PRO A 1 80 ? 16.421 27.634 110.694 1.00 17.88 80 PRO A C 1
ATOM 593 O O . PRO A 1 80 ? 17.399 27.265 111.343 1.00 19.11 80 PRO A O 1
ATOM 597 N N . VAL A 1 81 ? 15.255 27.917 111.253 1.00 17.45 81 VAL A N 1
ATOM 598 C CA . VAL A 1 81 ? 15.057 27.716 112.675 1.00 19.66 81 VAL A CA 1
ATOM 599 C C . VAL A 1 81 ? 14.245 26.423 112.787 1.00 20.85 81 VAL A C 1
ATOM 600 O O . VAL A 1 81 ? 13.047 26.406 112.498 1.00 20.67 81 VAL A O 1
ATOM 604 N N . TYR A 1 82 ? 14.911 25.341 113.184 1.00 21.30 82 TYR A N 1
ATOM 605 C CA . TYR A 1 82 ? 14.258 24.043 113.322 1.00 20.16 82 TYR A CA 1
ATOM 606 C C . TYR A 1 82 ? 13.624 23.838 114.683 1.00 20.88 82 TYR A C 1
ATOM 607 O O . TYR A 1 82 ? 14.274 23.359 115.614 1.00 22.27 82 TYR A O 1
ATOM 616 N N . SER A 1 83 ? 12.356 24.210 114.797 1.00 19.88 83 SER A N 1
ATOM 617 C CA . SER A 1 83 ? 11.624 24.034 116.043 1.00 20.91 83 SER A CA 1
ATOM 618 C C . SER A 1 83 ? 10.881 22.710 115.963 1.00 20.49 83 SER A C 1
ATOM 619 O O . SER A 1 83 ? 9.651 22.668 115.976 1.00 19.97 83 SER A O 1
ATOM 622 N N . LEU A 1 84 ? 11.652 21.633 115.868 1.00 20.49 84 LEU A N 1
ATOM 623 C CA . LEU A 1 84 ? 11.106 20.288 115.774 1.00 21.36 84 LEU A CA 1
ATOM 624 C C . LEU A 1 84 ? 10.809 19.713 117.153 1.00 21.05 84 LEU A C 1
ATOM 625 O O . LEU A 1 84 ? 11.329 20.184 118.164 1.00 20.52 84 LEU A O 1
ATOM 630 N N . GLY A 1 85 ? 9.962 18.693 117.190 1.00 22.01 85 GLY A N 1
ATOM 631 C CA . GLY A 1 85 ? 9.609 18.090 118.460 1.00 21.82 85 GLY A CA 1
ATOM 632 C C . GLY A 1 85 ? 8.391 18.748 119.078 1.00 21.49 85 GLY A C 1
ATOM 633 O O . GLY A 1 85 ? 8.074 18.515 120.246 1.00 23.45 85 GLY A O 1
ATOM 634 N N . GLU A 1 86 ? 7.707 19.588 118.313 1.00 20.46 86 GLU A N 1
ATOM 635 C CA . GLU A 1 86 ? 6.512 20.244 118.828 1.00 20.95 86 GLU A CA 1
ATOM 636 C C . GLU A 1 86 ? 5.472 20.445 117.738 1.00 21.04 86 GLU A C 1
ATOM 637 O O . GLU A 1 86 ? 5.818 20.632 116.574 1.00 20.20 86 GLU A O 1
ATOM 643 N N . ARG A 1 87 ? 4.197 20.392 118.124 1.00 20.60 87 ARG A N 1
ATOM 644 C CA . ARG A 1 87 ? 3.090 20.554 117.184 1.00 22.13 87 ARG A CA 1
ATOM 645 C C . ARG A 1 87 ? 2.379 21.896 117.344 1.00 23.77 87 ARG A C 1
ATOM 646 O O . ARG A 1 87 ? 2.147 22.361 118.466 1.00 24.76 87 ARG A O 1
ATOM 654 N N . ALA A 1 88 ? 2.028 22.510 116.218 1.00 22.66 88 ALA A N 1
ATOM 655 C CA . ALA A 1 88 ? 1.324 23.789 116.233 1.00 23.80 88 ALA A CA 1
ATOM 656 C C . ALA A 1 88 ? -0.102 23.479 116.646 1.00 23.08 88 ALA A C 1
ATOM 657 O O . ALA A 1 88 ? -0.774 22.684 115.990 1.00 22.19 88 ALA A O 1
ATOM 659 N N . GLU A 1 89 ? -0.559 24.095 117.734 1.00 23.35 89 GLU A N 1
ATOM 660 C CA . GLU A 1 89 ? -1.912 23.853 118.234 1.00 23.72 89 GLU A CA 1
ATOM 661 C C . GLU A 1 89 ? -2.893 24.951 117.855 1.00 24.36 89 GLU A C 1
ATOM 662 O O . GLU A 1 89 ? -4.051 24.677 117.542 1.00 24.16 89 GLU A O 1
ATOM 668 N N . THR A 1 90 ? -2.432 26.196 117.903 1.00 24.69 90 THR A N 1
ATOM 669 C CA . THR A 1 90 ? -3.294 27.332 117.591 1.00 26.93 90 THR A CA 1
ATOM 670 C C . THR A 1 90 ? -2.656 28.305 116.604 1.00 27.65 90 THR A C 1
ATOM 671 O O . THR A 1 90 ? -1.433 28.386 116.492 1.00 28.07 90 THR A O 1
ATOM 675 N N . LEU A 1 91 ? -3.503 29.045 115.897 1.00 28.52 91 LEU A N 1
ATOM 676 C CA . LEU A 1 91 ? -3.057 30.033 114.922 1.00 30.32 91 LEU A CA 1
ATOM 677 C C . LEU A 1 91 ? -3.920 31.277 115.084 1.00 32.19 91 LEU A C 1
ATOM 678 O O . LEU A 1 91 ? -5.111 31.262 114.773 1.00 32.02 91 LEU A O 1
ATOM 683 N N . GLU A 1 92 ? -3.316 32.349 115.580 1.00 34.94 92 GLU A N 1
ATOM 684 C CA . GLU A 1 92 ? -4.042 33.592 115.786 1.00 37.45 92 GLU A CA 1
ATOM 685 C C . GLU A 1 92 ? -3.309 34.761 115.150 1.00 37.57 92 GLU A C 1
ATOM 686 O O . GLU A 1 92 ? -2.101 34.702 114.925 1.00 36.09 92 GLU A O 1
ATOM 692 N N . ARG A 1 93 ? -4.044 35.822 114.846 1.00 38.33 93 ARG A N 1
ATOM 693 C CA . ARG A 1 93 ? -3.421 37.005 114.284 1.00 39.91 93 ARG A CA 1
ATOM 694 C C . ARG A 1 93 ? -3.728 38.206 115.166 1.00 40.04 93 ARG A C 1
ATOM 695 O O . ARG A 1 93 ? -4.876 38.444 115.537 1.00 38.24 93 ARG A O 1
ATOM 703 N N . GLU A 1 94 ? -2.677 38.941 115.511 1.00 41.78 94 GLU A N 1
ATOM 704 C CA . GLU A 1 94 ? -2.778 40.133 116.341 1.00 43.19 94 GLU A CA 1
ATOM 705 C C . GLU A 1 94 ? -2.220 41.278 115.504 1.00 42.50 94 GLU A C 1
ATOM 706 O O . GLU A 1 94 ? -1.005 41.452 115.413 1.00 42.78 94 GLU A O 1
ATOM 712 N N . GLY A 1 95 ? -3.105 42.053 114.890 1.00 41.99 95 GLY A N 1
ATOM 713 C CA . GLY A 1 95 ? -2.646 43.147 114.054 1.00 42.06 95 GLY A CA 1
ATOM 714 C C . GLY A 1 95 ? -2.006 42.584 112.799 1.00 41.54 95 GLY A C 1
ATOM 715 O O . GLY A 1 95 ? -2.673 41.910 112.016 1.00 42.11 95 GLY A O 1
ATOM 716 N N . ASP A 1 96 ? -0.716 42.854 112.610 1.00 40.80 96 ASP A N 1
ATOM 717 C CA . ASP A 1 96 ? 0.017 42.357 111.446 1.00 40.66 96 ASP A CA 1
ATOM 718 C C . ASP A 1 96 ? 0.933 41.192 111.800 1.00 40.54 96 ASP A C 1
ATOM 719 O O . ASP A 1 96 ? 1.948 40.962 111.140 1.00 41.38 96 ASP A O 1
ATOM 724 N N . LEU A 1 97 ? 0.571 40.462 112.847 1.00 39.54 97 LEU A N 1
ATOM 725 C CA . LEU A 1 97 ? 1.352 39.312 113.284 1.00 37.55 97 LEU A CA 1
ATOM 726 C C . LEU A 1 97 ? 0.478 38.074 113.408 1.00 34.98 97 LEU A C 1
ATOM 727 O O . LEU A 1 97 ? -0.728 38.163 113.640 1.00 35.67 97 LEU A O 1
ATOM 732 N N . PHE A 1 98 ? 1.100 36.917 113.233 1.00 32.82 98 PHE A N 1
ATOM 733 C CA . PHE A 1 98 ? 0.406 35.648 113.373 1.00 28.88 98 PHE A CA 1
ATOM 734 C C . PHE A 1 98 ? 1.045 35.001 114.588 1.00 27.13 98 PHE A C 1
ATOM 735 O O . PHE A 1 98 ? 2.268 34.954 114.695 1.00 28.35 98 PHE A O 1
ATOM 743 N N . LYS A 1 99 ? 0.221 34.533 115.517 1.00 27.07 99 LYS A N 1
ATOM 744 C CA . LYS A 1 99 ? 0.728 33.893 116.721 1.00 27.30 99 LYS A CA 1
ATOM 745 C C . LYS A 1 99 ? 0.417 32.401 116.723 1.00 26.46 99 LYS A C 1
ATOM 746 O O . LYS A 1 99 ? -0.729 31.989 116.543 1.00 24.95 99 LYS A O 1
ATOM 752 N N . VAL A 1 100 ? 1.451 31.597 116.938 1.00 26.78 100 VAL A N 1
ATOM 753 C CA . VAL A 1 100 ? 1.301 30.149 116.973 1.00 26.39 100 VAL A CA 1
ATOM 754 C C . VAL A 1 100 ? 1.857 29.580 118.265 1.00 25.94 100 VAL A C 1
ATOM 755 O O . VAL A 1 100 ? 3.044 29.729 118.548 1.00 27.90 100 VAL A O 1
ATOM 759 N N . THR A 1 101 ? 1.003 28.933 119.051 1.00 26.89 101 THR A N 1
ATOM 760 C CA . THR A 1 101 ? 1.444 28.317 120.301 1.00 27.66 101 THR A CA 1
ATOM 761 C C . THR A 1 101 ? 1.565 26.819 120.055 1.00 28.91 101 THR A C 1
ATOM 762 O O . THR A 1 101 ? 0.704 26.214 119.410 1.00 28.80 101 THR A O 1
ATOM 766 N N . THR A 1 102 ? 2.626 26.217 120.577 1.00 27.83 102 THR A N 1
ATOM 767 C CA . THR A 1 102 ? 2.848 24.795 120.362 1.00 27.90 102 THR A CA 1
ATOM 768 C C . THR A 1 102 ? 2.434 23.900 121.517 1.00 28.89 102 THR A C 1
ATOM 769 O O . THR A 1 102 ? 1.994 24.370 122.566 1.00 29.24 102 THR A O 1
ATOM 773 N N . SER A 1 103 ? 2.589 22.598 121.299 1.00 28.03 103 SER A N 1
ATOM 774 C CA . SER A 1 103 ? 2.248 21.593 122.289 1.00 28.12 103 SER A CA 1
ATOM 775 C C . SER A 1 103 ? 3.237 21.660 123.441 1.00 27.90 103 SER A C 1
ATOM 776 O O . SER A 1 103 ? 2.992 21.105 124.510 1.00 27.00 103 SER A O 1
ATOM 779 N N . GLN A 1 104 ? 4.357 22.339 123.217 1.00 29.22 104 GLN A N 1
ATOM 780 C CA . GLN A 1 104 ? 5.374 22.481 124.251 1.00 32.00 104 GLN A CA 1
ATOM 781 C C . GLN A 1 104 ? 5.212 23.796 125.012 1.00 31.95 104 GLN A C 1
ATOM 782 O O . GLN A 1 104 ? 6.127 24.228 125.710 1.00 32.34 104 GLN A O 1
ATOM 788 N N . GLY A 1 105 ? 4.050 24.427 124.863 1.00 32.42 105 GLY A N 1
ATOM 789 C CA . GLY A 1 105 ? 3.783 25.680 125.550 1.00 33.19 105 GLY A CA 1
ATOM 790 C C . GLY A 1 105 ? 4.410 26.924 124.936 1.00 34.41 105 GLY A C 1
ATOM 791 O O . GLY A 1 105 ? 4.134 28.042 125.377 1.00 35.19 105 GLY A O 1
ATOM 792 N N . ASN A 1 106 ? 5.251 26.743 123.922 1.00 33.63 106 ASN A N 1
ATOM 793 C CA . ASN A 1 106 ? 5.907 27.870 123.268 1.00 32.52 106 ASN A CA 1
ATOM 794 C C . ASN A 1 106 ? 4.940 28.713 122.439 1.00 32.57 106 ASN A C 1
ATOM 795 O O . ASN A 1 106 ? 3.863 28.257 122.061 1.00 32.44 106 ASN A O 1
ATOM 800 N N . ALA A 1 107 ? 5.331 29.955 122.172 1.00 32.31 107 ALA A N 1
ATOM 801 C CA . ALA A 1 107 ? 4.515 30.870 121.382 1.00 31.69 107 ALA A CA 1
ATOM 802 C C . ALA A 1 107 ? 5.409 31.499 120.322 1.00 31.11 107 ALA A C 1
ATOM 803 O O . ALA A 1 107 ? 6.385 32.172 120.642 1.00 31.20 107 ALA A O 1
ATOM 805 N N . TYR A 1 108 ? 5.074 31.275 119.057 1.00 29.94 108 TYR A N 1
ATOM 806 C CA . TYR A 1 108 ? 5.866 31.808 117.958 1.00 28.19 108 TYR A CA 1
ATOM 807 C C . TYR A 1 108 ? 5.084 32.845 117.157 1.00 27.59 108 TYR A C 1
ATOM 808 O O . TYR A 1 108 ? 3.856 32.776 117.057 1.00 26.31 108 TYR A O 1
ATOM 817 N N . THR A 1 109 ? 5.798 33.812 116.594 1.00 25.94 109 THR A N 1
ATOM 818 C CA . THR A 1 109 ? 5.151 34.863 115.818 1.00 27.19 109 THR A CA 1
ATOM 819 C C . THR A 1 109 ? 5.810 35.029 114.454 1.00 24.87 109 THR A C 1
ATOM 820 O O . THR A 1 109 ? 6.999 34.755 114.294 1.00 26.54 109 THR A O 1
ATOM 824 N N . ALA A 1 110 ? 5.032 35.478 113.476 1.00 24.93 110 ALA A N 1
ATOM 825 C CA . ALA A 1 110 ? 5.546 35.681 112.126 1.00 24.86 110 ALA A CA 1
ATOM 826 C C . ALA A 1 110 ? 4.646 36.604 111.318 1.00 24.96 110 ALA A C 1
ATOM 827 O O . ALA A 1 110 ? 3.463 36.766 111.625 1.00 23.34 110 ALA A O 1
ATOM 829 N N . LYS A 1 111 ? 5.219 37.192 110.272 1.00 25.24 111 LYS A N 1
ATOM 830 C CA . LYS A 1 111 ? 4.492 38.104 109.398 1.00 25.84 111 LY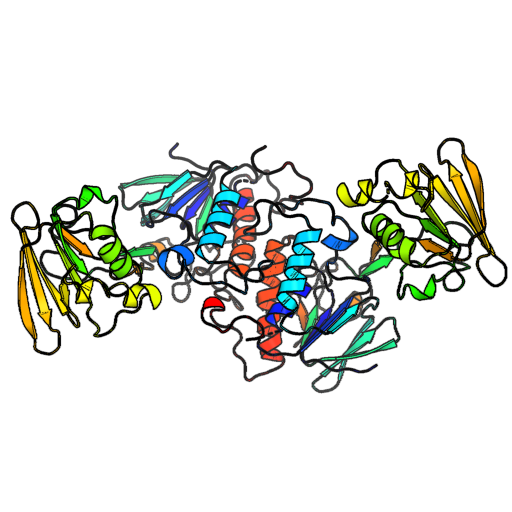S A CA 1
ATOM 831 C C . LYS A 1 111 ? 3.638 37.338 108.395 1.00 24.14 111 LYS A C 1
ATOM 832 O O . LYS A 1 111 ? 2.708 37.886 107.824 1.00 23.80 111 LYS A O 1
ATOM 838 N N . ALA A 1 112 ? 3.964 36.069 108.176 1.00 23.88 112 ALA A N 1
ATOM 839 C CA . ALA A 1 112 ? 3.209 35.244 107.233 1.00 23.34 112 ALA A CA 1
ATOM 840 C C . ALA A 1 112 ? 3.348 33.764 107.572 1.00 21.68 112 ALA A C 1
ATOM 841 O O . ALA A 1 112 ? 4.354 33.347 108.143 1.00 23.27 112 ALA A O 1
ATOM 843 N N . VAL A 1 113 ? 2.350 32.969 107.206 1.00 20.73 113 VAL A N 1
ATOM 844 C CA . VAL A 1 113 ? 2.407 31.544 107.488 1.00 20.49 113 VAL A CA 1
ATOM 845 C C . VAL A 1 113 ? 2.146 30.664 106.272 1.00 19.23 113 VAL A C 1
ATOM 846 O O . VAL A 1 113 ? 1.340 30.994 105.405 1.00 19.11 113 VAL A O 1
ATOM 850 N N . ILE A 1 114 ? 2.858 29.543 106.225 1.00 17.42 114 ILE A N 1
ATOM 851 C CA . ILE A 1 114 ? 2.734 28.569 105.151 1.00 17.58 114 ILE A CA 1
ATOM 852 C C . ILE A 1 114 ? 2.341 27.251 105.799 1.00 17.00 114 ILE A C 1
ATOM 853 O O . ILE A 1 114 ? 3.076 26.730 106.634 1.00 18.01 114 ILE A O 1
ATOM 858 N N . ILE A 1 115 ? 1.191 26.714 105.424 1.00 15.70 115 ILE A N 1
ATOM 859 C CA . ILE A 1 115 ? 0.761 25.449 105.992 1.00 17.50 115 ILE A CA 1
ATOM 860 C C . ILE A 1 115 ? 1.094 24.283 105.066 1.00 16.52 115 ILE A C 1
ATOM 861 O O . ILE A 1 115 ? 0.482 24.111 104.014 1.00 16.63 115 ILE A O 1
ATOM 866 N N . ALA A 1 116 ? 2.089 23.499 105.468 1.00 16.68 116 ALA A N 1
ATOM 867 C CA . ALA A 1 116 ? 2.523 22.334 104.701 1.00 15.75 116 ALA A CA 1
ATOM 868 C C . ALA A 1 116 ? 2.335 21.119 105.612 1.00 15.50 116 ALA A C 1
ATOM 869 O O . ALA A 1 116 ? 3.272 20.358 105.845 1.00 13.82 116 ALA A O 1
ATOM 871 N N . ALA A 1 117 ? 1.109 20.945 106.103 1.00 16.32 117 ALA A N 1
ATOM 872 C CA . ALA A 1 117 ? 0.765 19.883 107.051 1.00 17.01 117 ALA A CA 1
ATOM 873 C C . ALA A 1 117 ? 0.583 18.457 106.533 1.00 18.21 117 ALA A C 1
ATOM 874 O O . ALA A 1 117 ? 0.297 17.556 107.322 1.00 18.93 117 ALA A O 1
ATOM 876 N N . GLY A 1 118 ? 0.737 18.249 105.228 1.00 17.34 118 GLY A N 1
ATOM 877 C CA . GLY A 1 118 ? 0.589 16.912 104.669 1.00 18.24 118 GLY A CA 1
ATOM 878 C C . GLY A 1 118 ? -0.797 16.332 104.874 1.00 17.42 118 GLY A C 1
ATOM 879 O O . GLY A 1 118 ? -1.791 16.922 104.459 1.00 17.18 118 GLY A O 1
ATOM 880 N N . VAL A 1 119 ? -0.872 15.166 105.507 1.00 18.83 119 VAL A N 1
ATOM 881 C CA . VAL A 1 119 ? -2.162 14.551 105.769 1.00 19.44 119 VAL A CA 1
ATOM 882 C C . VAL A 1 119 ? -2.472 14.654 107.259 1.00 20.48 119 VAL A C 1
ATOM 883 O O . VAL A 1 119 ? -3.490 14.146 107.738 1.00 22.66 119 VAL A O 1
ATOM 887 N N . GLY A 1 120 ? -1.593 15.333 107.989 1.00 18.20 120 GLY A N 1
ATOM 888 C CA . GLY A 1 120 ? -1.802 15.495 109.414 1.00 17.01 120 GLY A CA 1
ATOM 889 C C . GLY A 1 120 ? -0.528 15.429 110.228 1.00 17.59 120 GLY A C 1
ATOM 890 O O . GLY A 1 120 ? 0.535 15.042 109.727 1.00 17.51 120 GLY A O 1
ATOM 891 N N . ALA A 1 121 ? -0.637 15.794 111.501 1.00 17.49 121 ALA A N 1
ATOM 892 C CA . ALA A 1 121 ? 0.512 15.785 112.392 1.00 15.98 121 ALA A CA 1
ATOM 893 C C . ALA A 1 121 ? 0.873 14.365 112.790 1.00 16.51 121 ALA A C 1
ATOM 894 O O . ALA A 1 121 ? 0.017 13.592 113.213 1.00 18.63 121 ALA A O 1
ATOM 896 N N . PHE A 1 122 ? 2.145 14.026 112.640 1.00 15.42 122 PHE A N 1
ATOM 897 C CA . PHE A 1 122 ? 2.629 12.705 112.993 1.00 15.83 122 PHE A CA 1
ATOM 898 C C . PHE A 1 122 ? 2.803 12.547 114.494 1.00 16.46 122 PHE A C 1
ATOM 899 O O . PHE A 1 122 ? 3.187 13.490 115.190 1.00 15.81 122 PHE A O 1
ATOM 907 N N . GLU A 1 123 ? 2.534 11.339 114.978 1.00 16.20 123 GLU A N 1
ATOM 908 C CA . GLU A 1 123 ? 2.711 11.007 116.386 1.00 17.96 123 GLU A CA 1
ATOM 909 C C . GLU A 1 123 ? 2.863 9.495 116.503 1.00 18.88 123 GLU A C 1
ATOM 910 O O . GLU A 1 123 ? 2.248 8.739 115.744 1.00 17.76 123 GLU A O 1
ATOM 916 N N . PRO A 1 124 ? 3.711 9.033 117.430 1.00 19.91 124 PRO A N 1
ATOM 917 C CA . PRO A 1 124 ? 3.897 7.590 117.600 1.00 20.17 124 PRO A CA 1
ATOM 918 C C . PRO A 1 124 ? 2.543 6.939 117.855 1.00 19.45 124 PRO A C 1
ATOM 919 O O . PRO A 1 124 ? 1.665 7.543 118.464 1.00 19.96 124 PRO A O 1
ATOM 923 N N . ARG A 1 125 ? 2.367 5.720 117.371 1.00 19.39 125 ARG A N 1
ATOM 924 C CA . ARG A 1 125 ? 1.121 5.011 117.594 1.00 18.91 125 ARG A CA 1
ATOM 925 C C . ARG A 1 125 ? 1.198 4.495 119.036 1.00 17.34 125 ARG A C 1
ATOM 926 O O . ARG A 1 125 ? 2.258 4.057 119.474 1.00 15.20 125 ARG A O 1
ATOM 934 N N . ARG A 1 126 ? 0.097 4.575 119.778 1.00 16.93 126 ARG A N 1
ATOM 935 C CA . ARG A 1 126 ? 0.070 4.074 121.157 1.00 17.27 126 ARG A CA 1
ATOM 936 C C . ARG A 1 126 ? -0.631 2.729 121.127 1.00 17.67 126 ARG A C 1
ATOM 937 O O . ARG A 1 126 ? -1.401 2.454 120.209 1.00 17.86 126 ARG A O 1
ATOM 945 N N . ILE A 1 127 ? -0.370 1.893 122.126 1.00 17.27 127 ILE A N 1
ATOM 946 C CA . ILE A 1 127 ? -1.007 0.586 122.188 1.00 16.26 127 ILE A CA 1
ATOM 947 C C . ILE A 1 127 ? -2.363 0.712 122.870 1.00 16.75 127 ILE A C 1
ATOM 948 O O . ILE A 1 127 ? -3.330 0.063 122.472 1.00 15.45 127 ILE A O 1
ATOM 953 N N . GLY A 1 128 ? -2.425 1.570 123.885 1.00 15.19 128 GLY A N 1
ATOM 954 C CA . GLY A 1 128 ? -3.654 1.767 124.633 1.00 17.80 128 GLY A CA 1
ATOM 955 C C . GLY A 1 128 ? -3.732 0.862 125.855 1.00 19.06 128 GLY A C 1
ATOM 956 O O . GLY A 1 128 ? -4.807 0.628 126.402 1.00 20.88 128 GLY A O 1
ATOM 957 N N . ALA A 1 129 ? -2.591 0.346 126.294 1.00 17.99 129 ALA A N 1
ATOM 958 C CA . ALA A 1 129 ? -2.573 -0.544 127.447 1.00 18.16 129 ALA A CA 1
ATOM 959 C C . ALA A 1 129 ? -2.521 0.206 128.775 1.00 18.23 129 ALA A C 1
ATOM 960 O O . ALA A 1 129 ? -1.818 1.208 128.905 1.00 17.53 129 ALA A O 1
ATOM 962 N N . PRO A 1 130 ? -3.292 -0.256 129.774 1.00 18.02 130 PRO A N 1
ATOM 963 C CA . PRO A 1 130 ? -3.265 0.426 131.070 1.00 18.33 130 PRO A CA 1
ATOM 964 C C . PRO A 1 130 ? -1.815 0.491 131.529 1.00 17.67 130 PRO A C 1
ATOM 965 O O . PRO A 1 130 ? -1.090 -0.497 131.440 1.00 17.98 130 PRO A O 1
ATOM 969 N N . GLY A 1 131 ? -1.389 1.658 131.992 1.00 17.54 131 GLY A N 1
ATOM 970 C CA . GLY A 1 131 ? -0.019 1.810 132.438 1.00 17.98 131 GLY A CA 1
ATOM 971 C C . GLY A 1 131 ? 0.878 2.403 131.367 1.00 18.28 131 GLY A C 1
ATOM 972 O O . GLY A 1 131 ? 1.887 3.042 131.679 1.00 18.37 131 GLY A O 1
ATOM 973 N N . GLU A 1 132 ? 0.519 2.206 130.103 1.00 16.00 132 GLU A N 1
ATOM 974 C CA . GLU A 1 132 ? 1.339 2.737 129.016 1.00 16.56 132 GLU A CA 1
ATOM 975 C C . GLU A 1 132 ? 1.539 4.252 129.133 1.00 16.26 132 GLU A C 1
ATOM 976 O O . GLU A 1 132 ? 2.663 4.728 129.257 1.00 15.97 132 GLU A O 1
ATOM 982 N N . ARG A 1 133 ? 0.451 5.009 129.102 1.00 18.08 133 ARG A N 1
ATOM 983 C CA . ARG A 1 133 ? 0.548 6.458 129.212 1.00 19.06 133 ARG A CA 1
ATOM 984 C C . ARG A 1 133 ? 1.065 6.864 130.590 1.00 18.13 133 ARG A C 1
ATOM 985 O O . ARG A 1 133 ? 1.867 7.790 130.715 1.00 16.89 133 ARG A O 1
ATOM 993 N N . GLU A 1 134 ? 0.615 6.156 131.622 1.00 18.29 134 GLU A N 1
ATOM 994 C CA . GLU A 1 134 ? 1.029 6.458 132.989 1.00 18.30 134 GLU A CA 1
ATOM 995 C C . GLU A 1 134 ? 2.546 6.499 133.182 1.00 18.66 134 GLU A C 1
ATOM 996 O O . GLU A 1 134 ? 3.065 7.407 133.832 1.00 18.12 134 GLU A O 1
ATOM 1002 N N . PHE A 1 135 ? 3.261 5.527 132.623 1.00 16.21 135 PHE A N 1
ATOM 1003 C CA . PHE A 1 135 ? 4.710 5.489 132.798 1.00 16.46 135 PHE A CA 1
ATOM 1004 C C . PHE A 1 135 ? 5.547 6.037 131.643 1.00 15.91 135 PHE A C 1
ATOM 1005 O O . PHE A 1 135 ? 6.754 5.828 131.589 1.00 14.57 135 PHE A O 1
ATOM 1013 N N . GLU A 1 136 ? 4.911 6.743 130.719 1.00 16.32 136 GLU A N 1
ATOM 1014 C CA . GLU A 1 136 ? 5.653 7.335 129.618 1.00 16.97 136 GLU A CA 1
ATOM 1015 C C . GLU A 1 136 ? 6.625 8.354 130.224 1.00 16.76 136 GLU A C 1
ATOM 1016 O O . GLU A 1 136 ? 6.211 9.273 130.935 1.00 15.57 136 GLU A O 1
ATOM 1022 N N . GLY A 1 137 ? 7.913 8.186 129.944 1.00 15.85 137 GLY A N 1
ATOM 1023 C CA . GLY A 1 137 ? 8.910 9.086 130.499 1.00 15.38 137 GLY A CA 1
ATOM 1024 C C . GLY A 1 137 ? 9.471 8.498 131.784 1.00 17.30 137 GLY A C 1
ATOM 1025 O O . GLY A 1 137 ? 10.422 9.022 132.366 1.00 18.21 137 GLY A O 1
ATOM 1026 N N . ARG A 1 138 ? 8.865 7.405 132.237 1.00 14.91 138 ARG A N 1
ATOM 1027 C CA . ARG A 1 138 ? 9.304 6.720 133.445 1.00 15.92 138 ARG A CA 1
ATOM 1028 C C . ARG A 1 138 ? 9.436 5.224 133.166 1.00 15.24 138 ARG A C 1
ATOM 1029 O O . ARG A 1 138 ? 9.063 4.392 133.995 1.00 14.61 138 ARG A O 1
ATOM 1037 N N . GLY A 1 139 ? 9.971 4.892 131.992 1.00 13.53 139 GLY A N 1
ATOM 1038 C CA . GLY A 1 139 ? 10.142 3.495 131.633 1.00 11.85 139 GLY A CA 1
ATOM 1039 C C . GLY A 1 139 ? 9.554 3.162 130.276 1.00 13.24 139 GLY A C 1
ATOM 1040 O O . GLY A 1 139 ? 10.028 2.258 129.589 1.00 14.18 139 GLY A O 1
ATOM 1041 N N . VAL A 1 140 ? 8.507 3.877 129.885 1.00 13.45 140 VAL A N 1
ATOM 1042 C CA . VAL A 1 140 ? 7.890 3.644 128.586 1.00 13.60 140 VAL A CA 1
ATOM 1043 C C . VAL A 1 140 ? 8.410 4.683 127.592 1.00 14.62 140 VAL A C 1
ATOM 1044 O O . VAL A 1 140 ? 8.369 5.888 127.865 1.00 13.22 140 VAL A O 1
ATOM 1048 N N . TYR A 1 141 ? 8.896 4.206 126.447 1.00 13.50 141 TYR A N 1
ATOM 1049 C CA . TYR A 1 141 ? 9.451 5.076 125.413 1.00 15.91 141 TYR A CA 1
ATOM 1050 C C . TYR A 1 141 ? 8.801 4.825 124.055 1.00 15.82 141 TYR A C 1
ATOM 1051 O O . TYR A 1 141 ? 8.276 3.739 123.795 1.00 15.10 141 TYR A O 1
ATOM 1060 N N . TYR A 1 142 ? 8.861 5.833 123.189 1.00 16.12 142 TYR A N 1
ATOM 1061 C CA . TYR A 1 142 ? 8.316 5.728 121.837 1.00 17.27 142 TYR A CA 1
ATOM 1062 C C . TYR A 1 142 ? 9.418 5.977 120.807 1.00 18.86 142 TYR A C 1
ATOM 1063 O O . TYR A 1 142 ? 9.163 6.054 119.610 1.00 21.63 142 TYR A O 1
ATOM 1072 N N . ALA A 1 143 ? 10.650 6.089 121.284 1.00 19.84 143 ALA A N 1
ATOM 1073 C CA . ALA A 1 143 ? 11.790 6.316 120.411 1.00 20.84 143 ALA A CA 1
ATOM 1074 C C . ALA A 1 143 ? 13.054 6.037 121.201 1.00 20.86 143 ALA A C 1
ATOM 1075 O O . ALA A 1 143 ? 13.009 5.955 122.425 1.00 22.13 143 ALA A O 1
ATOM 1077 N N . VAL A 1 144 ? 14.173 5.873 120.504 1.00 22.62 144 VAL A N 1
ATOM 1078 C CA . VAL A 1 144 ? 15.456 5.611 121.157 1.00 22.77 144 VAL A CA 1
ATOM 1079 C C . VAL A 1 144 ? 16.354 6.845 121.058 1.00 24.91 144 VAL A C 1
ATOM 1080 O O . VAL A 1 144 ? 16.875 7.163 119.984 1.00 23.92 144 VAL A O 1
ATOM 1084 N N . LYS A 1 145 ? 16.523 7.540 122.178 1.00 26.20 145 LYS A N 1
ATOM 1085 C CA . LYS A 1 145 ? 17.364 8.731 122.215 1.00 28.52 145 LYS A CA 1
ATOM 1086 C C . LYS A 1 145 ? 18.833 8.349 122.068 1.00 28.40 145 LYS A C 1
ATOM 1087 O O . LYS A 1 145 ? 19.590 9.019 121.370 1.00 29.16 145 LYS A O 1
ATOM 1093 N N . SER A 1 146 ? 19.222 7.265 122.732 1.00 27.52 146 SER A N 1
ATOM 1094 C CA . SER A 1 146 ? 20.592 6.772 122.690 1.00 27.86 146 SER A CA 1
ATOM 1095 C C . SER A 1 146 ? 20.616 5.375 123.294 1.00 26.91 146 SER A C 1
ATOM 1096 O O . SER A 1 146 ? 19.682 4.984 123.985 1.00 26.64 146 SER A O 1
ATOM 1099 N N . LYS A 1 147 ? 21.683 4.627 123.039 1.00 26.80 147 LYS A N 1
ATOM 1100 C CA . LYS A 1 147 ? 21.793 3.273 123.572 1.00 26.86 147 LYS A CA 1
ATOM 1101 C C . LYS A 1 147 ? 21.917 3.252 125.089 1.00 26.99 147 LYS A C 1
ATOM 1102 O O . LYS A 1 147 ? 21.258 2.460 125.765 1.00 27.40 147 LYS A O 1
ATOM 1108 N N . ALA A 1 148 ? 22.768 4.119 125.626 1.00 26.52 148 ALA A N 1
ATOM 1109 C CA . ALA A 1 148 ? 22.967 4.183 127.070 1.00 25.37 148 ALA A CA 1
ATOM 1110 C C . ALA A 1 148 ? 21.633 4.284 127.811 1.00 24.66 148 ALA A C 1
ATOM 1111 O O . ALA A 1 148 ? 21.535 3.918 128.978 1.00 25.08 148 ALA A O 1
ATOM 1113 N N . GLU A 1 149 ? 20.604 4.779 127.136 1.00 24.24 149 GLU A N 1
ATOM 1114 C CA . GLU A 1 149 ? 19.301 4.899 127.774 1.00 26.41 149 GLU A CA 1
ATOM 1115 C C . GLU A 1 149 ? 18.772 3.517 128.144 1.00 25.16 149 GLU A C 1
ATOM 1116 O O . GLU A 1 149 ? 17.966 3.378 129.060 1.00 24.99 149 GLU A O 1
ATOM 1122 N N . PHE A 1 150 ? 19.257 2.494 127.448 1.00 23.41 150 PHE A N 1
ATOM 1123 C CA . PHE A 1 150 ? 18.815 1.124 127.683 1.00 21.84 150 PHE A CA 1
ATOM 1124 C C . PHE A 1 150 ? 19.951 0.208 128.123 1.00 21.26 150 PHE A C 1
ATOM 1125 O O . PHE A 1 150 ? 19.788 -1.005 128.187 1.00 20.76 150 PHE A O 1
ATOM 1133 N N . GLN A 1 151 ? 21.098 0.800 128.432 1.00 21.42 151 GLN A N 1
ATOM 1134 C CA . GLN A 1 151 ? 22.267 0.039 128.851 1.00 22.57 151 GLN A CA 1
ATOM 1135 C C . GLN A 1 151 ? 21.982 -0.851 130.059 1.00 22.74 151 GLN A C 1
ATOM 1136 O O . GLN A 1 151 ? 21.600 -0.368 131.121 1.00 23.03 151 GLN A O 1
ATOM 1142 N N . GLY A 1 152 ? 22.164 -2.157 129.884 1.00 22.65 152 GLY A N 1
ATOM 1143 C CA . GLY A 1 152 ? 21.939 -3.093 130.972 1.00 22.49 152 GLY A CA 1
ATOM 1144 C C . GLY A 1 152 ? 20.513 -3.209 131.487 1.00 23.51 152 GLY A C 1
ATOM 1145 O O . GLY A 1 152 ? 20.293 -3.692 132.598 1.00 23.62 152 GLY A O 1
ATOM 1146 N N . LYS A 1 153 ? 19.537 -2.774 130.701 1.00 22.34 153 LYS A N 1
ATOM 1147 C CA . LYS A 1 153 ? 18.154 -2.870 131.143 1.00 22.06 153 LYS A CA 1
ATOM 1148 C C . LYS A 1 153 ? 17.413 -4.020 130.473 1.00 21.48 153 LYS A C 1
ATOM 1149 O O . LYS A 1 153 ? 17.835 -4.521 129.431 1.00 20.47 153 LYS A O 1
ATOM 1155 N N . ARG A 1 154 ? 16.328 -4.467 131.095 1.00 19.67 154 ARG A N 1
ATOM 1156 C CA . ARG A 1 154 ? 15.513 -5.522 130.508 1.00 18.53 154 ARG A CA 1
ATOM 1157 C C . ARG A 1 154 ? 14.447 -4.767 129.731 1.00 17.77 154 ARG A C 1
ATOM 1158 O O . ARG A 1 154 ? 13.626 -4.059 130.316 1.00 17.51 154 ARG A O 1
ATOM 1166 N N . VAL A 1 155 ? 14.458 -4.915 128.411 1.00 16.95 155 VAL A N 1
ATOM 1167 C CA . VAL A 1 155 ? 13.516 -4.186 127.577 1.00 16.54 155 VAL A CA 1
ATOM 1168 C C . VAL A 1 155 ? 12.510 -5.016 126.780 1.00 17.39 155 VAL A C 1
ATOM 1169 O O . VAL A 1 155 ? 12.849 -6.044 126.194 1.00 16.59 155 VAL A O 1
ATOM 1173 N N . LEU A 1 156 ? 11.266 -4.552 126.773 1.00 15.22 156 LEU A N 1
ATOM 1174 C CA . LEU A 1 156 ? 10.219 -5.180 125.989 1.00 13.27 156 LEU A CA 1
ATOM 1175 C C . LEU A 1 156 ? 10.041 -4.198 124.846 1.00 12.70 156 LEU A C 1
ATOM 1176 O O . LEU A 1 156 ? 9.781 -3.020 125.076 1.00 12.75 156 LEU A O 1
ATOM 1181 N N . ILE A 1 157 ? 10.233 -4.668 123.622 1.00 11.78 157 ILE A N 1
ATOM 1182 C CA . ILE A 1 157 ? 10.075 -3.820 122.448 1.00 13.36 157 ILE A CA 1
ATOM 1183 C C . ILE A 1 157 ? 8.799 -4.273 121.767 1.00 14.54 157 ILE A C 1
ATOM 1184 O O . ILE A 1 157 ? 8.587 -5.475 121.584 1.00 13.97 157 ILE A O 1
ATOM 1189 N N . VAL A 1 158 ? 7.957 -3.317 121.389 1.00 14.65 158 VAL A N 1
ATOM 1190 C CA . VAL A 1 158 ? 6.700 -3.636 120.723 1.00 13.23 158 VAL A CA 1
ATOM 1191 C C . VAL A 1 158 ? 6.628 -3.055 119.314 1.00 13.79 158 VAL A C 1
ATOM 1192 O O . VAL A 1 158 ? 6.777 -1.845 119.125 1.00 13.87 158 VAL A O 1
ATOM 1196 N N . GLY A 1 159 ? 6.382 -3.915 118.329 1.00 11.26 159 GLY A N 1
ATOM 1197 C CA . GLY A 1 159 ? 6.281 -3.454 116.955 1.00 12.75 159 GLY A CA 1
ATOM 1198 C C . GLY A 1 159 ? 6.744 -4.483 115.938 1.00 13.47 159 GLY A C 1
ATOM 1199 O O . GLY A 1 159 ? 7.510 -5.384 116.273 1.00 13.69 159 GLY A O 1
ATOM 1200 N N . GLY A 1 160 ? 6.297 -4.344 114.691 1.00 14.26 160 GLY A N 1
ATOM 1201 C CA . GLY A 1 160 ? 6.694 -5.299 113.668 1.00 15.51 160 GLY A CA 1
ATOM 1202 C C . GLY A 1 160 ? 7.272 -4.723 112.385 1.00 15.15 160 GLY A C 1
ATOM 1203 O O . GLY A 1 160 ? 7.282 -5.400 111.355 1.00 16.29 160 GLY A O 1
ATOM 1204 N N . GLY A 1 161 ? 7.749 -3.483 112.438 1.00 14.36 161 GLY A N 1
ATOM 1205 C CA . GLY A 1 161 ? 8.323 -2.862 111.260 1.00 13.30 161 GLY A CA 1
ATOM 1206 C C . GLY A 1 161 ? 9.837 -2.743 111.338 1.00 13.72 161 GLY A C 1
ATOM 1207 O O . GLY A 1 161 ? 10.476 -3.352 112.193 1.00 11.99 161 GLY A O 1
ATOM 1208 N N . ASP A 1 162 ? 10.414 -1.952 110.437 1.00 14.54 162 ASP A N 1
ATOM 1209 C CA . ASP A 1 162 ? 11.860 -1.754 110.403 1.00 15.59 162 ASP A CA 1
ATOM 1210 C C . ASP A 1 162 ? 12.396 -1.150 111.695 1.00 15.95 162 ASP A C 1
ATOM 1211 O O . ASP A 1 162 ? 13.454 -1.547 112.182 1.00 16.31 162 ASP A O 1
ATOM 1216 N N . SER A 1 163 ? 11.658 -0.201 112.255 1.00 16.58 163 SER A N 1
ATOM 1217 C CA . SER A 1 163 ? 12.076 0.458 113.487 1.00 17.36 163 SER A CA 1
ATOM 1218 C C . SER A 1 163 ? 12.178 -0.510 114.672 1.00 15.45 163 SER A C 1
ATOM 1219 O O . SER A 1 163 ? 13.197 -0.542 115.375 1.00 14.47 163 SER A O 1
ATOM 1222 N N . ALA A 1 164 ? 11.127 -1.293 114.899 1.00 13.59 164 ALA A N 1
ATOM 1223 C CA . ALA A 1 164 ? 11.131 -2.259 115.995 1.00 13.03 164 ALA A CA 1
ATOM 1224 C C . ALA A 1 164 ? 12.229 -3.313 115.807 1.00 13.51 164 ALA A C 1
ATOM 1225 O O . ALA A 1 164 ? 13.011 -3.581 116.717 1.00 12.35 164 ALA A O 1
ATOM 1227 N N . VAL A 1 165 ? 12.281 -3.906 114.618 1.00 12.56 165 VAL A N 1
ATOM 1228 C CA . VAL A 1 165 ? 13.267 -4.936 114.324 1.00 11.38 165 VAL A CA 1
ATOM 1229 C C . VAL A 1 165 ? 14.706 -4.424 114.404 1.00 12.01 165 VAL A C 1
ATOM 1230 O O . VAL A 1 165 ? 15.563 -5.072 115.007 1.00 10.02 165 VAL A O 1
ATOM 1234 N N . ASP A 1 166 ? 14.971 -3.266 113.804 1.00 12.93 166 ASP A N 1
ATOM 1235 C CA . ASP A 1 166 ? 16.320 -2.707 113.831 1.00 14.78 166 ASP A CA 1
ATOM 1236 C C . ASP A 1 166 ? 16.817 -2.395 115.243 1.00 14.26 166 ASP A C 1
ATOM 1237 O O . ASP A 1 166 ? 17.964 -2.693 115.579 1.00 15.35 166 ASP A O 1
ATOM 1242 N N . TRP A 1 167 ? 15.961 -1.803 116.069 1.00 12.92 167 TRP A N 1
ATOM 1243 C CA . TRP A 1 167 ? 16.357 -1.480 117.434 1.00 14.58 167 TRP A CA 1
ATOM 1244 C C . TRP A 1 167 ? 16.532 -2.717 118.306 1.00 14.92 167 TRP A C 1
ATOM 1245 O O . TRP A 1 167 ? 17.387 -2.739 119.189 1.00 16.31 167 TRP A O 1
ATOM 1256 N N . ALA A 1 168 ? 15.733 -3.751 118.061 1.00 14.91 168 ALA A N 1
ATOM 1257 C CA . ALA A 1 168 ? 15.870 -4.988 118.824 1.00 17.24 168 ALA A CA 1
ATOM 1258 C C . ALA A 1 168 ? 17.258 -5.542 118.510 1.00 17.34 168 ALA A C 1
ATOM 1259 O O . ALA A 1 168 ? 17.971 -5.989 119.400 1.00 19.32 168 ALA A O 1
ATOM 1261 N N . LEU A 1 169 ? 17.636 -5.489 117.235 1.00 17.58 169 LEU A N 1
ATOM 1262 C CA . LEU A 1 169 ? 18.939 -5.980 116.793 1.00 17.45 169 LEU A CA 1
ATOM 1263 C C . LEU A 1 169 ? 20.068 -5.058 117.253 1.00 16.83 169 LEU A C 1
ATOM 1264 O O . LEU A 1 169 ? 21.132 -5.526 117.661 1.00 15.75 169 LEU A O 1
ATOM 1269 N N . ASN A 1 170 ? 19.828 -3.750 117.197 1.00 17.07 170 ASN A N 1
ATOM 1270 C CA . ASN A 1 170 ? 20.844 -2.780 117.584 1.00 18.26 170 ASN A CA 1
ATOM 1271 C C . ASN A 1 170 ? 21.045 -2.609 119.090 1.00 17.57 170 ASN A C 1
ATOM 1272 O O . ASN A 1 170 ? 21.994 -1.956 119.521 1.00 19.85 170 ASN A O 1
ATOM 1277 N N . LEU A 1 171 ? 20.175 -3.203 119.897 1.00 17.32 171 LEU A N 1
ATOM 1278 C CA . LEU A 1 171 ? 20.328 -3.094 121.344 1.00 16.16 171 LEU A CA 1
ATOM 1279 C C . LEU A 1 171 ? 20.775 -4.409 121.971 1.00 16.62 171 LEU A C 1
ATOM 1280 O O . LEU A 1 171 ? 20.970 -4.484 123.184 1.00 17.16 171 LEU A O 1
ATOM 1285 N N . LEU A 1 172 ? 20.941 -5.443 121.149 1.00 17.11 172 LEU A N 1
ATOM 1286 C CA . LEU A 1 172 ? 21.370 -6.748 121.653 1.00 18.14 172 LEU A CA 1
ATOM 1287 C C . LEU A 1 172 ? 22.654 -6.690 122.474 1.00 18.83 172 LEU A C 1
ATOM 1288 O O . LEU A 1 172 ? 22.802 -7.427 123.446 1.00 18.23 172 LEU A O 1
ATOM 1293 N N . ASP A 1 173 ? 23.585 -5.827 122.081 1.00 19.94 173 ASP A N 1
ATOM 1294 C CA . ASP A 1 173 ? 24.849 -5.707 122.805 1.00 22.20 173 ASP A CA 1
ATOM 1295 C C . ASP A 1 173 ? 24.791 -4.608 123.871 1.00 23.73 173 ASP A C 1
ATOM 1296 O O . ASP A 1 173 ? 25.814 -4.255 124.468 1.00 24.11 173 ASP A O 1
ATOM 1301 N N . THR A 1 174 ? 23.600 -4.063 124.106 1.00 22.69 174 THR A N 1
ATOM 1302 C CA . THR A 1 174 ? 23.436 -2.994 125.087 1.00 22.69 174 THR A CA 1
ATOM 1303 C C . THR A 1 174 ? 22.539 -3.403 126.256 1.00 23.67 174 THR A C 1
ATOM 1304 O O . THR A 1 174 ? 22.907 -3.243 127.424 1.00 23.67 174 THR A O 1
ATOM 1308 N N . ALA A 1 175 ? 21.364 -3.928 125.934 1.00 22.33 175 ALA A N 1
ATOM 1309 C CA . ALA A 1 175 ? 20.410 -4.344 126.954 1.00 22.02 175 ALA A CA 1
ATOM 1310 C C . ALA A 1 175 ? 20.795 -5.643 127.635 1.00 21.22 175 ALA A C 1
ATOM 1311 O O . ALA A 1 175 ? 21.532 -6.455 127.084 1.00 20.01 175 ALA A O 1
ATOM 1313 N N . ARG A 1 176 ? 20.281 -5.828 128.846 1.00 21.69 176 ARG A N 1
ATOM 1314 C CA . ARG A 1 176 ? 20.519 -7.042 129.611 1.00 21.73 176 ARG A CA 1
ATOM 1315 C C . ARG A 1 176 ? 19.742 -8.147 128.904 1.00 20.84 176 ARG A C 1
ATOM 1316 O O . ARG A 1 176 ? 20.231 -9.267 128.746 1.00 19.46 176 ARG A O 1
ATOM 1324 N N . ARG A 1 177 ? 18.525 -7.817 128.477 1.00 19.05 177 ARG A N 1
ATOM 1325 C CA . ARG A 1 177 ? 17.684 -8.767 127.759 1.00 17.96 177 ARG A CA 1
ATOM 1326 C C . ARG A 1 177 ? 16.584 -8.055 126.986 1.00 16.72 177 ARG A C 1
ATOM 1327 O O . ARG A 1 177 ? 15.932 -7.146 127.503 1.00 13.98 177 ARG A O 1
ATOM 1335 N N . ILE A 1 178 ? 16.388 -8.481 125.742 1.00 14.85 178 ILE A N 1
ATOM 1336 C CA . ILE A 1 178 ? 15.368 -7.914 124.875 1.00 14.29 178 ILE A CA 1
ATOM 1337 C C . ILE A 1 178 ? 14.263 -8.937 124.614 1.00 15.14 178 ILE A C 1
ATOM 1338 O O . ILE A 1 178 ? 14.531 -10.113 124.365 1.00 12.60 178 ILE A O 1
ATOM 1343 N N . THR A 1 179 ? 13.021 -8.481 124.686 1.00 13.05 179 THR A N 1
ATOM 1344 C CA . THR A 1 179 ? 11.885 -9.327 124.378 1.00 13.73 179 THR A CA 1
ATOM 1345 C C . THR A 1 179 ? 11.132 -8.517 123.330 1.00 12.69 179 THR A C 1
ATOM 1346 O O . THR A 1 179 ? 10.708 -7.394 123.596 1.00 12.37 179 THR A O 1
ATOM 1350 N N . LEU A 1 180 ? 11.014 -9.071 122.128 1.00 11.99 180 LEU A N 1
ATOM 1351 C CA . LEU A 1 180 ? 10.327 -8.393 121.036 1.00 12.52 180 LEU A CA 1
ATOM 1352 C C . LEU A 1 180 ? 9.006 -9.069 120.715 1.00 13.46 180 LEU A C 1
ATOM 1353 O O . LEU A 1 180 ? 8.957 -10.291 120.518 1.00 14.02 180 LEU A O 1
ATOM 1358 N N . ILE A 1 181 ? 7.940 -8.274 120.662 1.00 11.57 181 ILE A N 1
ATOM 1359 C CA . ILE A 1 181 ? 6.621 -8.797 120.344 1.00 11.87 181 ILE A CA 1
ATOM 1360 C C . ILE A 1 181 ? 5.985 -7.990 119.219 1.00 11.98 181 ILE A C 1
ATOM 1361 O O . ILE A 1 181 ? 6.308 -6.811 119.012 1.00 8.78 181 ILE A O 1
ATOM 1366 N N . HIS A 1 182 ? 5.087 -8.646 118.495 1.00 11.73 182 HIS A N 1
ATOM 1367 C CA . HIS A 1 182 ? 4.347 -8.030 117.403 1.00 13.74 182 HIS A CA 1
ATOM 1368 C C . HIS A 1 182 ? 3.017 -8.756 117.280 1.00 14.35 182 HIS A C 1
ATOM 1369 O O . HIS A 1 182 ? 2.952 -9.990 117.379 1.00 13.54 182 HIS A O 1
ATOM 1376 N N . ARG A 1 183 ? 1.960 -7.979 117.067 1.00 15.12 183 ARG A N 1
ATOM 1377 C CA . ARG A 1 183 ? 0.606 -8.504 116.977 1.00 17.47 183 ARG A CA 1
ATOM 1378 C C . ARG A 1 183 ? 0.306 -9.423 115.787 1.00 16.33 183 ARG A C 1
ATOM 1379 O 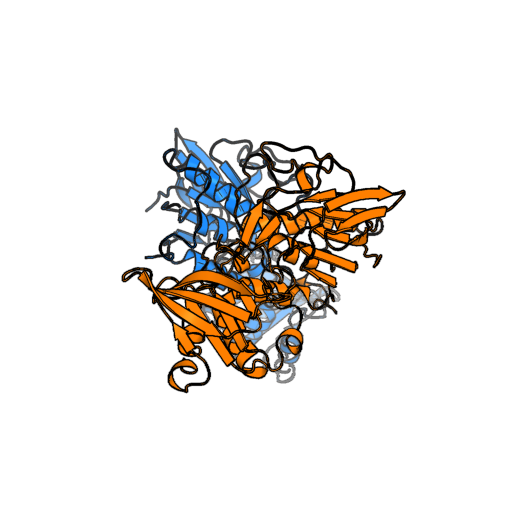O . ARG A 1 183 ? -0.738 -10.063 115.760 1.00 16.96 183 ARG A O 1
ATOM 1387 N N . ARG A 1 184 ? 1.196 -9.472 114.803 1.00 17.41 184 ARG A N 1
ATOM 1388 C CA . ARG A 1 184 ? 0.991 -10.343 113.646 1.00 18.35 184 ARG A CA 1
ATOM 1389 C C . ARG A 1 184 ? 2.072 -11.416 113.665 1.00 18.77 184 ARG A C 1
ATOM 1390 O O . ARG A 1 184 ? 3.177 -11.187 114.159 1.00 20.12 184 ARG A O 1
ATOM 1398 N N . PRO A 1 185 ? 1.763 -12.609 113.138 1.00 20.40 185 PRO A N 1
ATOM 1399 C CA . PRO A 1 185 ? 2.720 -13.719 113.107 1.00 20.63 185 PRO A CA 1
ATOM 1400 C C . PRO A 1 185 ? 4.031 -13.348 112.422 1.00 21.78 185 PRO A C 1
ATOM 1401 O O . PRO A 1 185 ? 5.104 -13.722 112.889 1.00 20.74 185 PRO A O 1
ATOM 1405 N N . GLN A 1 186 ? 3.940 -12.614 111.316 1.00 20.96 186 GLN A N 1
ATOM 1406 C CA . GLN A 1 186 ? 5.134 -12.212 110.581 1.00 21.25 186 GLN A CA 1
ATOM 1407 C C . GLN A 1 186 ? 5.488 -10.744 110.742 1.00 20.47 186 GLN A C 1
ATOM 1408 O O . GLN A 1 186 ? 4.611 -9.879 110.838 1.00 17.66 186 GLN A O 1
ATOM 1414 N N . PHE A 1 187 ? 6.791 -10.487 110.765 1.00 19.66 187 PHE A N 1
ATOM 1415 C CA . PHE A 1 187 ? 7.335 -9.143 110.877 1.00 20.66 187 PHE A CA 1
ATOM 1416 C C . PHE A 1 187 ? 7.367 -8.576 109.472 1.00 21.38 187 PHE A C 1
ATOM 1417 O O . PHE A 1 187 ? 7.567 -9.314 108.510 1.00 22.58 187 PHE A O 1
ATOM 1425 N N . ARG A 1 188 ? 7.157 -7.275 109.342 1.00 22.10 188 ARG A N 1
ATOM 1426 C CA . ARG A 1 188 ? 7.178 -6.670 108.026 1.00 24.84 188 ARG A CA 1
ATOM 1427 C C . ARG A 1 188 ? 8.205 -5.555 107.906 1.00 25.28 188 ARG A C 1
ATOM 1428 O O . ARG A 1 188 ? 7.889 -4.404 107.608 1.00 26.48 188 ARG A O 1
ATOM 1436 N N . ALA A 1 189 ? 9.450 -5.933 108.161 1.00 25.21 189 ALA A N 1
ATOM 1437 C CA . ALA A 1 189 ? 10.585 -5.037 108.063 1.00 26.27 189 ALA A CA 1
ATOM 1438 C C . ALA A 1 189 ? 11.312 -5.588 106.846 1.00 27.65 189 ALA A C 1
ATOM 1439 O O . ALA A 1 189 ? 10.857 -6.567 106.253 1.00 26.87 189 ALA A O 1
ATOM 1441 N N . HIS A 1 190 ? 12.430 -4.983 106.470 1.00 27.83 190 HIS A N 1
ATOM 1442 C CA . HIS A 1 190 ? 13.157 -5.470 105.313 1.00 28.60 190 HIS A CA 1
ATOM 1443 C C . HIS A 1 190 ? 13.489 -6.942 105.522 1.00 28.06 190 HIS A C 1
ATOM 1444 O O . HIS A 1 190 ? 13.794 -7.365 106.636 1.00 26.66 190 HIS A O 1
ATOM 1451 N N . GLU A 1 191 ? 13.411 -7.717 104.445 1.00 27.69 191 GLU A N 1
ATOM 1452 C CA . GLU A 1 191 ? 13.676 -9.152 104.486 1.00 27.21 191 GLU A CA 1
ATOM 1453 C C . GLU A 1 191 ? 15.045 -9.520 105.048 1.00 26.73 191 GLU A C 1
ATOM 1454 O O . GLU A 1 191 ? 15.192 -10.534 105.731 1.00 27.43 191 GLU A O 1
ATOM 1460 N N . ALA A 1 192 ? 16.048 -8.699 104.774 1.00 25.48 192 ALA A N 1
ATOM 1461 C CA . ALA A 1 192 ? 17.386 -8.971 105.276 1.00 24.11 192 ALA A CA 1
ATOM 1462 C C . ALA A 1 192 ? 17.400 -8.821 106.793 1.00 23.77 192 ALA A C 1
ATOM 1463 O O . ALA A 1 192 ? 18.081 -9.566 107.496 1.00 23.07 192 ALA A O 1
ATOM 1465 N N . SER A 1 193 ? 16.641 -7.850 107.291 1.00 21.96 193 SER A N 1
ATOM 1466 C CA . SER A 1 193 ? 16.563 -7.597 108.724 1.00 20.49 193 SER A CA 1
ATOM 1467 C C . SER A 1 193 ? 15.810 -8.703 109.446 1.00 18.86 193 SER A C 1
ATOM 1468 O O . SER A 1 193 ? 16.175 -9.089 110.558 1.00 18.71 193 SER A O 1
ATOM 1471 N N . VAL A 1 194 ? 14.755 -9.209 108.818 1.00 18.39 194 VAL A N 1
ATOM 1472 C CA . VAL A 1 194 ? 13.968 -10.273 109.432 1.00 19.93 194 VAL A CA 1
ATOM 1473 C C . VAL A 1 194 ? 14.811 -11.531 109.582 1.00 19.56 194 VAL A C 1
ATOM 1474 O O . VAL A 1 194 ? 14.752 -12.199 110.609 1.00 19.39 194 VAL A O 1
ATOM 1478 N N . LYS A 1 195 ? 15.598 -11.845 108.555 1.00 19.30 195 LYS A N 1
ATOM 1479 C CA . LYS A 1 195 ? 16.450 -13.027 108.592 1.00 20.96 195 LYS A CA 1
ATOM 1480 C C . LYS A 1 195 ? 17.460 -12.891 109.718 1.00 19.17 195 LYS A C 1
ATOM 1481 O O . LYS A 1 195 ? 17.730 -13.844 110.443 1.00 17.57 195 LYS A O 1
ATOM 1487 N N . GLU A 1 196 ? 18.024 -11.699 109.860 1.00 19.06 196 GLU A N 1
ATOM 1488 C CA . GLU A 1 196 ? 18.999 -11.468 110.911 1.00 20.48 196 GLU A CA 1
ATOM 1489 C C . GLU A 1 196 ? 18.315 -11.629 112.272 1.00 18.40 196 GLU A C 1
ATOM 1490 O O . GLU A 1 196 ? 18.884 -12.197 113.205 1.00 17.85 196 GLU A O 1
ATOM 1496 N N . LEU A 1 197 ? 17.085 -11.139 112.375 1.00 17.74 197 LEU A N 1
ATOM 1497 C CA . LEU A 1 197 ? 16.340 -11.250 113.625 1.00 18.65 197 LEU A CA 1
ATOM 1498 C C . LEU A 1 197 ? 16.071 -12.724 113.940 1.00 19.29 197 LEU A C 1
ATOM 1499 O O . LEU A 1 197 ? 16.166 -13.150 115.090 1.00 17.67 197 LEU A O 1
ATOM 1512 N N . LYS A 1 199 ? 17.878 -15.192 112.939 1.00 22.49 199 LYS A N 1
ATOM 1513 C CA . LYS A 1 199 ? 19.179 -15.782 113.239 1.00 23.11 199 LYS A CA 1
ATOM 1514 C C . LYS A 1 199 ? 19.533 -15.507 114.700 1.00 22.41 199 LYS A C 1
ATOM 1515 O O . LYS A 1 199 ? 19.937 -16.411 115.437 1.00 21.53 199 LYS A O 1
ATOM 1521 N N . ALA A 1 200 ? 19.377 -14.255 115.118 1.00 20.66 200 ALA A N 1
ATOM 1522 C CA . ALA A 1 200 ? 19.669 -13.878 116.498 1.00 18.89 200 ALA A CA 1
ATOM 1523 C C . ALA A 1 200 ? 18.765 -14.659 117.454 1.00 19.14 200 ALA A C 1
ATOM 1524 O O . ALA A 1 200 ? 19.201 -15.118 118.513 1.00 18.83 200 ALA A O 1
ATOM 1526 N N . HIS A 1 201 ? 17.502 -14.805 117.079 1.00 19.31 201 HIS A N 1
ATOM 1527 C CA . HIS A 1 201 ? 16.559 -15.522 117.925 1.00 20.90 201 HIS A CA 1
ATOM 1528 C C . HIS A 1 201 ? 16.964 -16.983 118.034 1.00 21.18 201 HIS A C 1
ATOM 1529 O O . HIS A 1 201 ? 17.006 -17.546 119.126 1.00 20.98 201 HIS A O 1
ATOM 1536 N N . GLU A 1 202 ? 17.271 -17.589 116.894 1.00 21.27 202 GLU A N 1
ATOM 1537 C CA . GLU A 1 202 ? 17.685 -18.983 116.859 1.00 24.58 202 GLU A CA 1
ATOM 1538 C C . GLU A 1 202 ? 18.937 -19.198 117.711 1.00 24.23 202 GLU A C 1
ATOM 1539 O O . GLU A 1 202 ? 19.132 -20.275 118.283 1.00 24.65 202 GLU A O 1
ATOM 1545 N N . GLU A 1 203 ? 19.778 -18.171 117.801 1.00 22.86 203 GLU A N 1
ATOM 1546 C CA . GLU A 1 203 ? 21.002 -18.260 118.585 1.00 21.24 203 GLU A CA 1
ATOM 1547 C C . GLU A 1 203 ? 20.733 -18.000 120.064 1.00 22.06 203 GLU A C 1
ATOM 1548 O O . GLU A 1 203 ? 21.643 -18.097 120.891 1.00 23.03 203 GLU A O 1
ATOM 1554 N N . GLY A 1 204 ? 19.483 -17.675 120.388 1.00 20.24 204 GLY A N 1
ATOM 1555 C CA . GLY A 1 204 ? 19.102 -17.418 121.770 1.00 20.91 204 GLY A CA 1
ATOM 1556 C C . GLY A 1 204 ? 19.485 -16.045 122.295 1.00 21.24 204 GLY A C 1
ATOM 1557 O O . GLY A 1 204 ? 19.573 -15.842 123.509 1.00 21.41 204 GLY A O 1
ATOM 1558 N N . ARG A 1 205 ? 19.694 -15.093 121.391 1.00 19.55 205 ARG A N 1
ATOM 1559 C CA . ARG A 1 205 ? 20.104 -13.748 121.786 1.00 20.52 205 ARG A CA 1
ATOM 1560 C C . ARG A 1 205 ? 18.987 -12.874 122.351 1.00 19.10 205 ARG A C 1
ATOM 1561 O O . ARG A 1 205 ? 19.255 -11.894 123.037 1.00 19.05 205 ARG A O 1
ATOM 1569 N N . LEU A 1 206 ? 17.741 -13.223 122.061 1.00 17.83 206 LEU A N 1
ATOM 1570 C CA . LEU A 1 206 ? 16.610 -12.445 122.550 1.00 17.17 206 LEU A CA 1
ATOM 1571 C C . LEU A 1 206 ? 15.326 -13.240 122.379 1.00 17.61 206 LEU A C 1
ATOM 1572 O O . LEU A 1 206 ? 15.278 -14.192 121.604 1.00 17.71 206 LEU A O 1
ATOM 1577 N N . GLU A 1 207 ? 14.290 -12.850 123.109 1.00 17.07 207 GLU A N 1
ATOM 1578 C CA . GLU A 1 207 ? 13.004 -13.514 122.980 1.00 18.32 207 GLU A CA 1
ATOM 1579 C C . GLU A 1 207 ? 12.202 -12.778 121.913 1.00 17.58 207 GLU A C 1
ATOM 1580 O O . GLU A 1 207 ? 12.242 -11.553 121.836 1.00 17.29 207 GLU A O 1
ATOM 1586 N N . VAL A 1 208 ? 11.495 -13.536 121.082 1.00 16.31 208 VAL A N 1
ATOM 1587 C CA . VAL A 1 208 ? 10.650 -12.972 120.038 1.00 15.79 208 VAL A CA 1
ATOM 1588 C C . VAL A 1 208 ? 9.310 -13.686 120.167 1.00 15.51 208 VAL A C 1
ATOM 1589 O O . VAL A 1 208 ? 9.238 -14.902 120.005 1.00 17.07 208 VAL A O 1
ATOM 1593 N N . LEU A 1 209 ? 8.255 -12.937 120.467 1.00 15.22 209 LEU A N 1
ATOM 1594 C CA . LEU A 1 209 ? 6.927 -13.522 120.640 1.00 15.17 209 LEU A CA 1
ATOM 1595 C C . LEU A 1 209 ? 5.877 -12.916 119.707 1.00 16.26 209 LEU A C 1
ATOM 1596 O O . LEU A 1 209 ? 5.618 -11.710 119.751 1.00 16.39 209 LEU A O 1
ATOM 1601 N N . THR A 1 210 ? 5.290 -13.758 118.857 1.00 15.46 210 THR A N 1
ATOM 1602 C CA . THR A 1 210 ? 4.244 -13.342 117.921 1.00 16.63 210 THR A CA 1
ATOM 1603 C C . THR A 1 210 ? 3.274 -14.503 117.765 1.00 17.07 210 THR A C 1
ATOM 1604 O O . THR A 1 210 ? 3.680 -15.661 117.811 1.00 16.00 210 THR A O 1
ATOM 1608 N N . PRO A 1 211 ? 1.975 -14.210 117.605 1.00 17.30 211 PRO A N 1
ATOM 1609 C CA . PRO A 1 211 ? 1.384 -12.868 117.570 1.00 16.96 211 PRO A CA 1
ATOM 1610 C C . PRO A 1 211 ? 0.999 -12.421 118.982 1.00 16.71 211 PRO A C 1
ATOM 1611 O O . PRO A 1 211 ? 0.013 -12.899 119.545 1.00 17.16 211 PRO A O 1
ATOM 1615 N N . TYR A 1 212 ? 1.784 -11.510 119.547 1.00 14.60 212 TYR A N 1
ATOM 1616 C CA . TYR A 1 212 ? 1.538 -11.018 120.900 1.00 15.11 212 TYR A CA 1
ATOM 1617 C C . TYR A 1 212 ? 1.274 -9.512 120.983 1.00 15.62 212 TYR A C 1
ATOM 1618 O O . TYR A 1 212 ? 1.723 -8.734 120.130 1.00 12.98 212 TYR A O 1
ATOM 1627 N N . GLU A 1 213 ? 0.552 -9.112 122.030 1.00 15.65 213 GLU A N 1
ATOM 1628 C CA . GLU A 1 213 ? 0.231 -7.705 122.258 1.00 16.78 213 GLU A CA 1
ATOM 1629 C C . GLU A 1 213 ? 0.461 -7.319 123.715 1.00 17.04 213 GLU A C 1
ATOM 1630 O O . GLU A 1 213 ? 0.547 -8.182 124.592 1.00 16.89 213 GLU A O 1
ATOM 1636 N N . LEU A 1 214 ? 0.567 -6.019 123.967 1.00 16.02 214 LEU A N 1
ATOM 1637 C CA . LEU A 1 214 ? 0.783 -5.529 125.320 1.00 15.41 214 LEU A CA 1
ATOM 1638 C C . LEU A 1 214 ? -0.556 -5.396 126.029 1.00 14.57 214 LEU A C 1
ATOM 1639 O O . LEU A 1 214 ? -1.438 -4.685 125.558 1.00 14.32 214 LEU A O 1
ATOM 1644 N N . ARG A 1 215 ? -0.700 -6.092 127.154 1.00 14.06 215 ARG A N 1
ATOM 1645 C CA . ARG A 1 215 ? -1.925 -6.049 127.944 1.00 15.38 215 ARG A CA 1
ATOM 1646 C C . ARG A 1 215 ? -1.885 -4.881 128.929 1.00 14.72 215 ARG A C 1
ATOM 1647 O O . ARG A 1 215 ? -2.850 -4.128 129.054 1.00 15.02 215 ARG A O 1
ATOM 1655 N N . ARG A 1 216 ? -0.766 -4.743 129.638 1.00 15.06 216 ARG A N 1
ATOM 1656 C CA . ARG A 1 216 ? -0.599 -3.664 130.604 1.00 14.01 216 ARG A CA 1
ATOM 1657 C C . ARG A 1 216 ? 0.847 -3.541 131.071 1.00 13.99 216 ARG A C 1
ATOM 1658 O O . ARG A 1 216 ? 1.632 -4.490 130.971 1.00 10.77 216 ARG A O 1
ATOM 1666 N N . VAL A 1 217 ? 1.179 -2.353 131.571 1.00 13.68 217 VAL A N 1
ATOM 1667 C CA . VAL A 1 217 ? 2.509 -2.032 132.078 1.00 13.69 217 VAL A CA 1
ATOM 1668 C C . VAL A 1 217 ? 2.341 -1.746 133.568 1.00 14.76 217 VAL A C 1
ATOM 1669 O O . VAL A 1 217 ? 1.427 -1.022 133.972 1.00 15.66 217 VAL A O 1
ATOM 1673 N N . GLU A 1 218 ? 3.211 -2.317 134.386 1.00 13.89 218 GLU A N 1
ATOM 1674 C CA . GLU A 1 218 ? 3.110 -2.121 135.825 1.00 15.90 218 GLU A CA 1
ATOM 1675 C C . GLU A 1 218 ? 4.379 -1.507 136.391 1.00 14.76 218 GLU A C 1
ATOM 1676 O O . GLU A 1 218 ? 5.477 -1.771 135.903 1.00 14.14 218 GLU A O 1
ATOM 1682 N N . GLY A 1 219 ? 4.221 -0.698 137.432 1.00 14.27 219 GLY A N 1
ATOM 1683 C CA . GLY A 1 219 ? 5.367 -0.087 138.074 1.00 14.05 219 GLY A CA 1
ATOM 1684 C C . GLY A 1 219 ? 4.972 0.688 139.316 1.00 15.36 219 GLY A C 1
ATOM 1685 O O . GLY A 1 219 ? 3.799 0.752 139.678 1.00 13.28 219 GLY A O 1
ATOM 1686 N N . ASP A 1 220 ? 5.964 1.261 139.985 1.00 16.48 220 ASP A N 1
ATOM 1687 C CA . ASP A 1 220 ? 5.718 2.066 141.171 1.00 16.85 220 ASP A CA 1
ATOM 1688 C C . ASP A 1 220 ? 6.018 3.507 140.759 1.00 16.96 220 ASP A C 1
ATOM 1689 O O . ASP A 1 220 ? 5.102 4.253 140.409 1.00 17.24 220 ASP A O 1
ATOM 1694 N N . GLU A 1 221 ? 7.286 3.904 140.786 1.00 16.70 221 GLU A N 1
ATOM 1695 C CA . GLU A 1 221 ? 7.644 5.245 140.335 1.00 18.32 221 GLU A CA 1
ATOM 1696 C C . GLU A 1 221 ? 8.271 5.112 138.943 1.00 19.46 221 GLU A C 1
ATOM 1697 O O . GLU A 1 221 ? 8.564 6.107 138.280 1.00 19.91 221 GLU A O 1
ATOM 1703 N N . ARG A 1 222 ? 8.466 3.862 138.523 1.00 17.87 222 ARG A N 1
ATOM 1704 C CA . ARG A 1 222 ? 9.010 3.519 137.206 1.00 19.78 222 ARG A CA 1
ATOM 1705 C C . ARG A 1 222 ? 8.498 2.134 136.807 1.00 18.22 222 ARG A C 1
ATOM 1706 O O . ARG A 1 222 ? 7.955 1.402 137.642 1.00 19.09 222 ARG A O 1
ATOM 1714 N N . VAL A 1 223 ? 8.665 1.789 135.533 1.00 15.67 223 VAL A N 1
ATOM 1715 C CA . VAL A 1 223 ? 8.232 0.492 135.014 1.00 14.62 223 VAL A CA 1
ATOM 1716 C C . VAL A 1 223 ? 8.982 -0.637 135.706 1.00 13.37 223 VAL A C 1
ATOM 1717 O O . VAL A 1 223 ? 10.181 -0.533 135.949 1.00 13.87 223 VAL A O 1
ATOM 1721 N N . ARG A 1 224 ? 8.272 -1.711 136.022 1.00 13.76 224 ARG A N 1
ATOM 1722 C CA . ARG A 1 224 ? 8.895 -2.872 136.653 1.00 16.27 224 ARG A CA 1
ATOM 1723 C C . ARG A 1 224 ? 8.472 -4.178 135.984 1.00 16.83 224 ARG A C 1
ATOM 1724 O O . ARG A 1 224 ? 9.249 -5.128 135.916 1.00 17.54 224 ARG A O 1
ATOM 1732 N N . TRP A 1 225 ? 7.238 -4.227 135.496 1.00 17.87 225 TRP A N 1
ATOM 1733 C CA . TRP A 1 225 ? 6.725 -5.425 134.831 1.00 20.96 225 TRP A CA 1
ATOM 1734 C C . TRP A 1 225 ? 5.823 -5.051 133.673 1.00 19.00 225 TRP A C 1
ATOM 1735 O O . TRP A 1 225 ? 5.376 -3.912 133.553 1.00 17.37 225 TRP A O 1
ATOM 1746 N N . ALA A 1 226 ? 5.549 -6.032 132.829 1.00 18.12 226 ALA A N 1
ATOM 1747 C CA . ALA A 1 226 ? 4.663 -5.844 131.694 1.00 17.50 226 ALA A CA 1
ATOM 1748 C C . ALA A 1 226 ? 3.972 -7.172 131.459 1.00 16.76 226 ALA A C 1
ATOM 1749 O O . ALA A 1 226 ? 4.567 -8.234 131.643 1.00 16.38 226 ALA A O 1
ATOM 1751 N N . VAL A 1 227 ? 2.704 -7.105 131.080 1.00 16.92 227 VAL A N 1
ATOM 1752 C CA . VAL A 1 227 ? 1.929 -8.299 130.802 1.00 17.10 227 VAL A CA 1
ATOM 1753 C C . VAL A 1 227 ? 1.596 -8.279 129.324 1.00 17.30 227 VAL A C 1
ATOM 1754 O O . VAL A 1 227 ? 1.055 -7.293 128.818 1.00 19.11 227 VAL A O 1
ATOM 1758 N N . VAL A 1 228 ? 1.957 -9.353 128.630 1.00 17.49 228 VAL A N 1
ATOM 1759 C CA . VAL A 1 228 ? 1.674 -9.485 127.205 1.00 17.74 228 VAL A CA 1
ATOM 1760 C C . VAL A 1 228 ? 0.840 -10.746 127.022 1.00 19.90 228 VAL A C 1
ATOM 1761 O O . VAL A 1 228 ? 0.806 -11.599 127.913 1.00 20.60 228 VAL A O 1
ATOM 1765 N N . PHE A 1 229 ? 0.162 -10.867 125.884 1.00 20.31 229 PHE A N 1
ATOM 1766 C CA . PHE A 1 229 ? -0.670 -12.040 125.641 1.00 20.36 229 PHE A CA 1
ATOM 1767 C C . PHE A 1 229 ? -0.713 -12.477 124.178 1.00 21.12 229 PHE A C 1
ATOM 1768 O O . PHE A 1 229 ? -0.633 -11.658 123.263 1.00 20.65 229 PHE A O 1
ATOM 1776 N N . HIS A 1 230 ? -0.836 -13.785 123.980 1.00 22.16 230 HIS A N 1
ATOM 1777 C CA . HIS A 1 230 ? -0.941 -14.383 122.653 1.00 21.11 230 HIS A CA 1
ATOM 1778 C C . HIS A 1 230 ? -2.331 -13.957 122.191 1.00 20.17 230 HIS A C 1
ATOM 1779 O O . HIS A 1 230 ? -3.309 -14.327 122.822 1.00 21.58 230 HIS A O 1
ATOM 1786 N N . ASN A 1 231 ? -2.451 -13.187 121.112 1.00 19.90 231 ASN A N 1
ATOM 1787 C CA . ASN A 1 231 ? -3.789 -12.754 120.727 1.00 19.90 231 ASN A CA 1
ATOM 1788 C C . ASN A 1 231 ? -4.655 -13.790 120.019 1.00 22.46 231 ASN A C 1
ATOM 1789 O O . ASN A 1 231 ? -5.608 -13.441 119.327 1.00 21.99 231 ASN A O 1
ATOM 1794 N N . GLN A 1 232 ? -4.328 -15.064 120.200 1.00 25.08 232 GLN A N 1
ATOM 1795 C CA . GLN A 1 232 ? -5.116 -16.141 119.613 1.00 30.02 232 GLN A CA 1
ATOM 1796 C C . GLN A 1 232 ? -5.523 -17.069 120.749 1.00 30.59 232 GLN A C 1
ATOM 1797 O O . GLN A 1 232 ? -6.705 -17.312 120.976 1.00 33.08 232 GLN A O 1
ATOM 1803 N N . THR A 1 233 ? -4.531 -17.562 121.477 1.00 31.39 233 THR A N 1
ATOM 1804 C CA . THR A 1 233 ? -4.778 -18.459 122.594 1.00 32.52 233 THR A CA 1
ATOM 1805 C C . THR A 1 233 ? -5.158 -17.660 123.834 1.00 32.85 233 THR A C 1
ATOM 1806 O O . THR A 1 233 ? -5.647 -18.219 124.814 1.00 33.72 233 THR A O 1
ATOM 1810 N N . GLN A 1 234 ? -4.927 -16.350 123.777 1.00 32.08 234 GLN A N 1
ATOM 1811 C CA . GLN A 1 234 ? -5.220 -15.450 124.884 1.00 30.72 234 GLN A CA 1
ATOM 1812 C C . GLN A 1 234 ? -4.359 -15.744 126.107 1.00 29.93 234 GLN A C 1
ATOM 1813 O O . GLN A 1 234 ? -4.559 -15.161 127.169 1.00 29.64 234 GLN A O 1
ATOM 1819 N N . GLU A 1 235 ? -3.401 -16.651 125.955 1.00 30.00 235 GLU A N 1
ATOM 1820 C CA . GLU A 1 235 ? -2.506 -17.002 127.051 1.00 29.81 235 GLU A CA 1
ATOM 1821 C C . GLU A 1 235 ? -1.662 -15.783 127.415 1.00 28.99 235 GLU A C 1
ATOM 1822 O O . GLU A 1 235 ? -1.115 -15.122 126.534 1.00 26.40 235 GLU A O 1
ATOM 1828 N N . GLU A 1 236 ? -1.553 -15.496 128.710 1.00 28.88 236 GLU A N 1
ATOM 1829 C CA . GLU A 1 236 ? -0.778 -14.351 129.181 1.00 27.73 236 GLU A CA 1
ATOM 1830 C C . GLU A 1 236 ? 0.612 -14.712 129.675 1.00 27.16 236 GLU A C 1
ATOM 1831 O O . GLU A 1 236 ? 0.879 -15.852 130.053 1.00 26.65 236 GLU A O 1
ATOM 1837 N N . LEU A 1 237 ? 1.492 -13.717 129.678 1.00 24.80 237 LEU A N 1
ATOM 1838 C CA . LEU A 1 237 ? 2.858 -13.891 130.149 1.00 25.05 237 LEU A CA 1
ATOM 1839 C C . LEU A 1 237 ? 3.325 -12.590 130.793 1.00 24.41 237 LEU A C 1
ATOM 1840 O O . LEU A 1 237 ? 3.238 -11.521 130.191 1.00 23.62 237 LEU A O 1
ATOM 1845 N N . ALA A 1 238 ? 3.799 -12.684 132.029 1.00 24.14 238 ALA A N 1
ATOM 1846 C CA . ALA A 1 238 ? 4.288 -11.516 132.746 1.00 24.64 238 ALA A CA 1
ATOM 1847 C C . ALA A 1 238 ? 5.798 -11.429 132.567 1.00 23.73 238 ALA A C 1
ATOM 1848 O O . ALA A 1 238 ? 6.514 -12.385 132.852 1.00 26.34 238 ALA A O 1
ATOM 1850 N N . LEU A 1 239 ? 6.274 -10.284 132.086 1.00 22.58 239 LEU A N 1
ATOM 1851 C CA . LEU A 1 239 ? 7.700 -10.072 131.848 1.00 21.26 239 LEU A CA 1
ATOM 1852 C C . LEU A 1 239 ? 8.299 -9.022 132.777 1.00 19.95 239 LEU A C 1
ATOM 1853 O O . LEU A 1 239 ? 7.768 -7.925 132.917 1.00 16.81 239 LEU A O 1
ATOM 1858 N N . GLU A 1 240 ? 9.416 -9.363 133.399 1.00 19.14 240 GLU A N 1
ATOM 1859 C CA . GLU A 1 240 ? 10.100 -8.438 134.285 1.00 21.11 240 GLU A CA 1
ATOM 1860 C C . GLU A 1 240 ? 10.953 -7.523 133.410 1.00 19.12 240 GLU A C 1
ATOM 1861 O O . GLU A 1 240 ? 11.929 -7.962 132.809 1.00 18.17 240 GLU A O 1
ATOM 1867 N N . VAL A 1 241 ? 10.592 -6.250 133.331 1.00 17.64 241 VAL A N 1
ATOM 1868 C CA . VAL A 1 241 ? 11.354 -5.340 132.489 1.00 16.14 241 VAL A CA 1
ATOM 1869 C C . VAL A 1 241 ? 11.549 -3.965 133.100 1.00 16.47 241 VAL A C 1
ATOM 1870 O O . VAL A 1 241 ? 10.723 -3.507 133.888 1.00 14.76 241 VAL A O 1
ATOM 1874 N N . ASP A 1 242 ? 12.647 -3.313 132.718 1.00 15.50 242 ASP A N 1
ATOM 1875 C CA . ASP A 1 242 ? 12.972 -1.970 133.194 1.00 17.01 242 ASP A CA 1
ATOM 1876 C C . ASP A 1 242 ? 12.466 -0.928 132.199 1.00 15.71 242 ASP A C 1
ATOM 1877 O O . ASP A 1 242 ? 12.330 0.247 132.534 1.00 15.74 242 ASP A O 1
ATOM 1882 N N . ALA A 1 243 ? 12.196 -1.363 130.974 1.00 14.50 243 ALA A N 1
ATOM 1883 C CA . ALA A 1 243 ? 11.714 -0.457 129.940 1.00 13.33 243 ALA A CA 1
ATOM 1884 C C . ALA A 1 243 ? 10.782 -1.122 128.934 1.00 12.33 243 ALA A C 1
ATOM 1885 O O . ALA A 1 243 ? 10.922 -2.302 128.618 1.00 12.48 243 ALA A O 1
ATOM 1887 N N . VAL A 1 244 ? 9.822 -0.350 128.442 1.00 11.68 244 VAL A N 1
ATOM 1888 C CA . VAL A 1 244 ? 8.903 -0.820 127.419 1.00 11.57 244 VAL A CA 1
ATOM 1889 C C . VAL A 1 244 ? 9.142 0.167 126.281 1.00 12.07 244 VAL A C 1
ATOM 1890 O O . VAL A 1 244 ? 8.859 1.360 126.409 1.00 13.44 244 VAL A O 1
ATOM 1894 N N . LEU A 1 245 ? 9.693 -0.333 125.183 1.00 11.80 245 LEU A N 1
ATOM 1895 C CA . LEU A 1 245 ? 9.989 0.495 124.020 1.00 10.87 245 LEU A CA 1
ATOM 1896 C C . LEU A 1 245 ? 8.965 0.206 122.935 1.00 11.14 245 LEU A C 1
ATOM 1897 O O . LEU A 1 245 ? 9.003 -0.843 122.301 1.00 9.06 245 LEU A O 1
ATOM 1902 N N . ILE A 1 246 ? 8.049 1.150 122.742 1.00 10.32 246 ILE A N 1
ATOM 1903 C CA . ILE A 1 246 ? 6.984 1.028 121.761 1.00 10.32 246 ILE A CA 1
ATOM 1904 C C . ILE A 1 246 ? 7.335 1.649 120.402 1.00 11.87 246 ILE A C 1
ATOM 1905 O O . ILE A 1 246 ? 7.423 2.871 120.266 1.00 11.63 246 ILE A O 1
ATOM 1910 N N . LEU A 1 247 ? 7.529 0.792 119.404 1.00 12.07 247 LEU A N 1
ATOM 1911 C CA . LEU A 1 247 ? 7.879 1.225 118.055 1.00 13.36 247 LEU A CA 1
ATOM 1912 C C . LEU A 1 247 ? 6.905 0.563 117.098 1.00 12.49 247 LEU A C 1
ATOM 1913 O O . LEU A 1 247 ? 7.283 -0.282 116.281 1.00 13.58 247 LEU A O 1
ATOM 1918 N N . ALA A 1 248 ? 5.642 0.959 117.212 1.00 13.73 248 ALA A N 1
ATOM 1919 C CA . ALA A 1 248 ? 4.580 0.386 116.402 1.00 14.81 248 ALA A CA 1
ATOM 1920 C C . ALA A 1 248 ? 4.131 1.294 115.271 1.00 16.30 248 ALA A C 1
ATOM 1921 O O . ALA A 1 248 ? 2.990 1.223 114.835 1.00 16.32 248 ALA A O 1
ATOM 1923 N N . GLY A 1 249 ? 5.026 2.157 114.809 1.00 17.14 249 GLY A N 1
ATOM 1924 C CA . GLY A 1 249 ? 4.681 3.035 113.711 1.00 20.06 249 GLY A CA 1
ATOM 1925 C C . GLY A 1 249 ? 4.113 4.385 114.099 1.00 21.42 249 GLY A C 1
ATOM 1926 O O . GLY A 1 249 ? 4.019 4.740 115.272 1.00 19.06 249 GLY A O 1
ATOM 1927 N N . TYR A 1 250 ? 3.724 5.135 113.079 1.00 23.99 250 TYR A N 1
ATOM 1928 C CA . TYR A 1 250 ? 3.168 6.466 113.250 1.00 26.61 250 TYR A CA 1
ATOM 1929 C C . TYR A 1 250 ? 1.753 6.568 112.719 1.00 26.51 250 TYR A C 1
ATOM 1930 O O . TYR A 1 250 ? 1.346 5.801 111.850 1.00 29.38 250 TYR A O 1
ATOM 1939 N N . ILE A 1 251 ? 1.007 7.524 113.258 1.00 26.14 251 ILE A N 1
ATOM 1940 C CA . ILE A 1 251 ? -0.347 7.799 112.802 1.00 25.38 251 ILE A CA 1
ATOM 1941 C C . ILE A 1 251 ? -0.342 9.307 112.580 1.00 23.85 251 ILE A C 1
ATOM 1942 O O . ILE A 1 251 ? 0.522 10.011 113.105 1.00 22.27 251 ILE A O 1
ATOM 1947 N N . THR A 1 252 ? -1.286 9.801 111.794 1.00 22.81 252 THR A N 1
ATOM 1948 C CA . THR A 1 252 ? -1.370 11.230 111.543 1.00 22.70 252 THR A CA 1
ATOM 1949 C C . THR A 1 252 ? -2.724 11.705 112.043 1.00 21.41 252 THR A C 1
ATOM 1950 O O . THR A 1 252 ? -3.695 10.959 112.006 1.00 21.61 252 THR A O 1
ATOM 1954 N N . LYS A 1 253 ? -2.783 12.936 112.526 1.00 21.27 253 LYS A N 1
ATOM 1955 C CA . LYS A 1 253 ? -4.037 13.493 113.003 1.00 22.64 253 LYS A CA 1
ATOM 1956 C C . LYS A 1 253 ? -4.194 14.888 112.428 1.00 23.25 253 LYS A C 1
ATOM 1957 O O . LYS A 1 253 ? -3.283 15.714 112.529 1.00 22.61 253 LYS A O 1
ATOM 1963 N N . LEU A 1 254 ? -5.336 15.146 111.804 1.00 23.35 254 LEU A N 1
ATOM 1964 C CA . LEU A 1 254 ? -5.588 16.465 111.251 1.00 26.35 254 LEU A CA 1
ATOM 1965 C C . LEU A 1 254 ? -5.443 17.388 112.456 1.00 26.83 254 LEU A C 1
ATOM 1966 O O . LEU A 1 254 ? -4.821 18.449 112.387 1.00 27.90 254 LEU A O 1
ATOM 1971 N N . GLY A 1 255 ? -6.025 16.946 113.566 1.00 26.64 255 GLY A N 1
ATOM 1972 C CA . GLY A 1 255 ? -5.949 17.676 114.818 1.00 28.01 255 GLY A CA 1
ATOM 1973 C C . GLY A 1 255 ? -6.368 19.135 114.886 1.00 27.65 255 GLY A C 1
ATOM 1974 O O . GLY A 1 255 ? -7.462 19.499 114.460 1.00 26.74 255 GLY A O 1
ATOM 1975 N N . PRO A 1 256 ? -5.499 19.999 115.436 1.00 28.12 256 PRO A N 1
ATOM 1976 C CA . PRO A 1 256 ? -5.745 21.436 115.593 1.00 29.26 256 PRO A CA 1
ATOM 1977 C C . PRO A 1 256 ? -5.979 22.226 114.313 1.00 31.04 256 PRO A C 1
ATOM 1978 O O . PRO A 1 256 ? -6.643 23.261 114.329 1.00 30.98 256 PRO A O 1
ATOM 1982 N N . LEU A 1 257 ? -5.444 21.736 113.203 1.00 32.06 257 LEU A N 1
ATOM 1983 C CA . LEU A 1 257 ? -5.602 22.419 111.930 1.00 32.66 257 LEU A CA 1
ATOM 1984 C C . LEU A 1 257 ? -7.072 22.610 111.564 1.00 32.75 257 LEU A C 1
ATOM 1985 O O . LEU A 1 257 ? -7.410 23.436 110.717 1.00 33.50 257 LEU A O 1
ATOM 1990 N N . ALA A 1 258 ? -7.952 21.855 112.210 1.00 32.45 258 ALA A N 1
ATOM 1991 C CA . ALA A 1 258 ? -9.380 21.963 111.928 1.00 32.06 258 ALA A CA 1
ATOM 1992 C C . ALA A 1 258 ? -10.027 23.069 112.758 1.00 31.54 258 ALA A C 1
ATOM 1993 O O . ALA A 1 258 ? -11.230 23.310 112.662 1.00 31.48 258 ALA A O 1
ATOM 1995 N N . ASN A 1 259 ? -9.219 23.750 113.562 1.00 31.06 259 ASN A N 1
ATOM 1996 C CA . ASN A 1 259 ? -9.719 24.812 114.429 1.00 31.97 259 ASN A CA 1
ATOM 1997 C C . ASN A 1 259 ? -9.105 26.168 114.104 1.00 31.69 259 ASN A C 1
ATOM 1998 O O . ASN A 1 259 ? -9.297 27.128 114.848 1.00 31.25 259 ASN A O 1
ATOM 2003 N N . TRP A 1 260 ? -8.379 26.255 112.995 1.00 30.51 260 TRP A N 1
ATOM 2004 C CA . TRP A 1 260 ? -7.718 27.504 112.641 1.00 29.20 260 TRP A CA 1
ATOM 2005 C C . TRP A 1 260 ? -8.526 28.513 111.838 1.00 27.95 260 TRP A C 1
ATOM 2006 O O . TRP A 1 260 ? -8.032 29.597 111.530 1.00 27.64 260 TRP A O 1
ATOM 2017 N N . GLY A 1 261 ? -9.765 28.165 111.511 1.00 27.05 261 GLY A N 1
ATOM 2018 C CA . GLY A 1 261 ? -10.620 29.074 110.766 1.00 26.46 261 GLY A CA 1
ATOM 2019 C C . GLY A 1 261 ? -10.435 29.085 109.257 1.00 27.08 261 GLY A C 1
ATOM 2020 O O . GLY A 1 261 ? -11.015 29.920 108.566 1.00 27.91 261 GLY A O 1
ATOM 2021 N N . LEU A 1 262 ? -9.631 28.161 108.749 1.00 26.32 262 LEU A N 1
ATOM 2022 C CA . LEU A 1 262 ? -9.366 28.056 107.320 1.00 26.78 262 LEU A CA 1
ATOM 2023 C C . LEU A 1 262 ? -10.553 27.402 106.626 1.00 26.63 262 LEU A C 1
ATOM 2024 O O . LEU A 1 262 ? -11.279 26.620 107.235 1.00 28.81 262 LEU A O 1
ATOM 2029 N N . ALA A 1 263 ? -10.755 27.721 105.353 1.00 25.69 263 ALA A N 1
ATOM 2030 C CA . ALA A 1 263 ? -11.846 27.118 104.599 1.00 23.69 263 ALA A CA 1
ATOM 2031 C C . ALA A 1 263 ? -11.346 25.747 104.166 1.00 25.10 263 ALA A C 1
ATOM 2032 O O . ALA A 1 263 ? -10.398 25.638 103.387 1.00 22.95 263 ALA A O 1
ATOM 2034 N N . LEU A 1 264 ? -11.974 24.700 104.687 1.00 25.34 264 LEU A N 1
ATOM 2035 C CA . LEU A 1 264 ? -11.576 23.340 104.361 1.00 27.05 264 LEU A CA 1
ATOM 2036 C C . LEU A 1 264 ? -12.594 22.670 103.449 1.00 29.29 264 LEU A C 1
ATOM 2037 O O . LEU A 1 264 ? -13.699 23.180 103.245 1.00 29.62 264 LEU A O 1
ATOM 2042 N N . GLU A 1 265 ? -12.202 21.526 102.897 1.00 31.19 265 GLU A N 1
ATOM 2043 C CA . GLU A 1 265 ? -13.048 20.744 102.009 1.00 33.42 265 GLU A CA 1
ATOM 2044 C C . GLU A 1 265 ? -12.589 19.295 102.109 1.00 34.43 265 GLU A C 1
ATOM 2045 O O . GLU A 1 265 ? -11.638 18.888 101.440 1.00 34.91 265 GLU A O 1
ATOM 2051 N N . LYS A 1 266 ? -13.267 18.523 102.955 1.00 34.34 266 LYS A N 1
ATOM 2052 C CA . LYS A 1 266 ? -12.920 17.122 103.176 1.00 35.15 266 LYS A CA 1
ATOM 2053 C C . LYS A 1 266 ? -11.544 17.029 103.828 1.00 34.23 266 LYS A C 1
ATOM 2054 O O . LYS A 1 266 ? -10.673 16.294 103.363 1.00 33.88 266 LYS A O 1
ATOM 2060 N N . ASN A 1 267 ? -11.357 17.790 104.902 1.00 32.10 267 ASN A N 1
ATOM 2061 C CA . ASN A 1 267 ? -10.097 17.807 105.635 1.00 31.87 267 ASN A CA 1
ATOM 2062 C C . ASN A 1 267 ? -8.910 18.395 104.857 1.00 29.86 267 ASN A C 1
ATOM 2063 O O . ASN A 1 267 ? -7.777 18.359 105.338 1.00 28.51 267 ASN A O 1
ATOM 2068 N N . LYS A 1 268 ? -9.161 18.924 103.661 1.00 26.19 268 LYS A N 1
ATOM 2069 C CA . LYS A 1 268 ? -8.089 19.522 102.864 1.00 24.12 268 LYS A CA 1
ATOM 2070 C C . LYS A 1 268 ? -8.252 21.035 102.814 1.00 22.64 268 LYS A C 1
ATOM 2071 O O . LYS A 1 268 ? -9.375 21.541 102.835 1.00 21.01 268 LYS A O 1
ATOM 2077 N N . ILE A 1 269 ? -7.137 21.758 102.752 1.00 20.57 269 ILE A N 1
ATOM 2078 C CA . ILE A 1 269 ? -7.199 23.212 102.691 1.00 19.67 269 ILE A CA 1
ATOM 2079 C C . ILE A 1 269 ? -7.462 23.697 101.269 1.00 19.48 269 ILE A C 1
ATOM 2080 O O . ILE A 1 269 ? -6.727 23.363 100.342 1.00 17.46 269 ILE A O 1
ATOM 2085 N N . LYS A 1 270 ? -8.521 24.482 101.103 1.00 19.09 270 LYS A N 1
ATOM 2086 C CA . LYS A 1 270 ? -8.862 25.025 99.797 1.00 20.80 270 LYS A CA 1
ATOM 2087 C C . LYS A 1 270 ? -7.917 26.188 99.492 1.00 20.57 270 LYS A C 1
ATOM 2088 O O . LYS A 1 270 ? -7.677 27.041 100.348 1.00 20.88 270 LYS A O 1
ATOM 2094 N N . VAL A 1 271 ? -7.369 26.210 98.282 1.00 18.76 271 VAL A N 1
ATOM 2095 C CA . VAL A 1 271 ? -6.447 27.268 97.876 1.00 19.70 271 VAL A CA 1
ATOM 2096 C C . VAL A 1 271 ? -6.695 27.730 96.445 1.00 20.79 271 VAL A C 1
ATOM 2097 O O . VAL A 1 271 ? -7.216 26.972 95.624 1.00 21.08 271 VAL A O 1
ATOM 2101 N N . ASP A 1 272 ? -6.332 28.976 96.143 1.00 21.60 272 ASP A N 1
ATOM 2102 C CA . ASP A 1 272 ? -6.469 29.447 94.776 1.00 21.62 272 ASP A CA 1
ATOM 2103 C C . ASP A 1 272 ? -5.131 29.106 94.121 1.00 19.86 272 ASP A C 1
ATOM 2104 O O . ASP A 1 272 ? -4.261 28.501 94.766 1.00 20.11 272 ASP A O 1
ATOM 2109 N N . THR A 1 273 ? -4.956 29.485 92.860 1.00 17.83 273 THR A N 1
ATOM 2110 C CA . THR A 1 273 ? -3.725 29.173 92.142 1.00 15.83 273 THR A CA 1
ATOM 2111 C C . THR A 1 273 ? -2.463 29.855 92.663 1.00 15.20 273 THR A C 1
ATOM 2112 O O . THR A 1 273 ? -1.364 29.521 92.223 1.00 12.40 273 THR A O 1
ATOM 2116 N N . THR A 1 274 ? -2.602 30.818 93.578 1.00 14.51 274 THR A N 1
ATOM 2117 C CA . THR A 1 274 ? -1.416 31.467 94.146 1.00 15.47 274 THR A CA 1
ATOM 2118 C C . THR A 1 274 ? -1.084 30.764 95.468 1.00 16.39 274 THR A C 1
ATOM 2119 O O . THR A 1 274 ? -0.134 31.138 96.163 1.00 15.75 274 THR A O 1
ATOM 2131 N N . ALA A 1 276 ? -2.927 30.745 98.138 1.00 18.53 276 ALA A N 1
ATOM 2132 C CA . ALA A 1 276 ? -3.418 31.483 99.293 1.00 18.97 276 ALA A CA 1
ATOM 2133 C C . ALA A 1 276 ? -4.626 30.745 99.847 1.00 18.58 276 ALA A C 1
ATOM 2134 O O . ALA A 1 276 ? -5.423 30.204 99.076 1.00 18.13 276 ALA A O 1
ATOM 2136 N N . THR A 1 277 ? -4.744 30.698 101.175 1.00 19.60 277 THR A N 1
ATOM 2137 C CA . THR A 1 277 ? -5.887 30.049 101.829 1.00 20.07 277 THR A CA 1
ATOM 2138 C C . THR A 1 277 ? -6.922 31.147 102.040 1.00 21.43 277 THR A C 1
ATOM 2139 O O . THR A 1 277 ? -6.665 32.303 101.716 1.00 21.93 277 THR A O 1
ATOM 2143 N N . SER A 1 278 ? -8.081 30.796 102.593 1.00 22.70 278 SER A N 1
ATOM 2144 C CA . SER A 1 278 ? -9.144 31.778 102.828 1.00 24.16 278 SER A CA 1
ATOM 2145 C C . SER A 1 278 ? -8.728 32.893 103.794 1.00 24.69 278 SER A C 1
ATOM 2146 O O . SER A 1 278 ? -9.425 33.900 103.928 1.00 24.19 278 SER A O 1
ATOM 2149 N N . ILE A 1 279 ? -7.590 32.705 104.458 1.00 26.48 279 ILE A N 1
ATOM 2150 C CA . ILE A 1 279 ? -7.069 33.678 105.413 1.00 25.76 279 ILE A CA 1
ATOM 2151 C C . ILE A 1 279 ? -5.864 34.430 104.852 1.00 26.83 279 ILE A C 1
ATOM 2152 O O . ILE A 1 279 ? -4.798 33.843 104.630 1.00 26.22 279 ILE A O 1
ATOM 2157 N N . PRO A 1 280 ? -6.018 35.744 104.612 1.00 25.45 280 PRO A N 1
ATOM 2158 C CA . PRO A 1 280 ? -4.915 36.544 104.081 1.00 23.92 280 PRO A CA 1
ATOM 2159 C C . PRO A 1 280 ? -3.674 36.386 104.956 1.00 22.91 280 PRO A C 1
ATOM 2160 O O . PRO A 1 280 ? -3.753 36.459 106.183 1.00 23.46 280 PRO A O 1
ATOM 2164 N N . GLY A 1 281 ? -2.528 36.168 104.325 1.00 21.68 281 GLY A N 1
ATOM 2165 C CA . GLY A 1 281 ? -1.301 35.995 105.081 1.00 21.01 281 GLY A CA 1
ATOM 2166 C C . GLY A 1 281 ? -1.005 34.529 105.318 1.00 19.92 281 GLY A C 1
ATOM 2167 O O . GLY A 1 281 ? 0.103 34.162 105.710 1.00 21.14 281 GLY A O 1
ATOM 2168 N N . VAL A 1 282 ? -2.003 33.687 105.076 1.00 19.04 282 VAL A N 1
ATOM 2169 C CA . VAL A 1 282 ? -1.846 32.251 105.258 1.00 19.78 282 VAL A CA 1
ATOM 2170 C C . VAL A 1 282 ? -1.886 31.526 103.917 1.00 19.72 282 VAL A C 1
ATOM 2171 O O . VAL A 1 282 ? -2.891 31.562 103.201 1.00 18.21 282 VAL A O 1
ATOM 2175 N N . TYR A 1 283 ? -0.783 30.862 103.595 1.00 19.53 283 TYR A N 1
ATOM 2176 C CA . TYR A 1 283 ? -0.654 30.116 102.350 1.00 19.19 283 TYR A CA 1
ATOM 2177 C C . TYR A 1 283 ? -0.417 28.661 102.717 1.00 18.02 283 TYR A C 1
ATOM 2178 O O . TYR A 1 283 ? -0.037 28.359 103.851 1.00 18.13 283 TYR A O 1
ATOM 2187 N N . ALA A 1 284 ? -0.643 27.766 101.764 1.00 15.87 284 ALA A N 1
ATOM 2188 C CA . ALA A 1 284 ? -0.454 26.337 102.000 1.00 15.53 284 ALA A CA 1
ATOM 2189 C C . ALA A 1 284 ? 0.077 25.649 100.745 1.00 14.46 284 ALA A C 1
ATOM 2190 O O . ALA A 1 284 ? -0.012 26.193 99.657 1.00 12.79 284 ALA A O 1
ATOM 2192 N N . CYS A 1 285 ? 0.615 24.443 100.911 1.00 15.83 285 CYS A N 1
ATOM 2193 C CA . CYS A 1 285 ? 1.182 23.680 99.805 1.00 15.11 285 CYS A CA 1
ATOM 2194 C C . CYS A 1 285 ? 1.394 22.226 100.226 1.00 15.24 285 CYS A C 1
ATOM 2195 O O . CYS A 1 285 ? 1.522 21.934 101.410 1.00 13.92 285 CYS A O 1
ATOM 2198 N N . GLY A 1 286 ? 1.448 21.326 99.248 1.00 15.05 286 GLY A N 1
ATOM 2199 C CA . GLY A 1 286 ? 1.647 19.918 99.542 1.00 13.89 286 GLY A CA 1
ATOM 2200 C C . GLY A 1 286 ? 0.352 19.125 99.623 1.00 12.78 286 GLY A C 1
ATOM 2201 O O . GLY A 1 286 ? -0.690 19.568 99.153 1.00 10.19 286 GLY A O 1
ATOM 2202 N N . ASP A 1 287 ? 0.425 17.946 100.231 1.00 15.28 287 ASP A N 1
ATOM 2203 C CA . ASP A 1 287 ? -0.734 17.063 100.379 1.00 14.85 287 ASP A CA 1
ATOM 2204 C C . ASP A 1 287 ? -1.915 17.692 101.113 1.00 14.67 287 ASP A C 1
ATOM 2205 O O . ASP A 1 287 ? -3.047 17.236 100.977 1.00 13.88 287 ASP A O 1
ATOM 2210 N N . ILE A 1 288 ? -1.657 18.729 101.901 1.00 14.30 288 ILE A N 1
ATOM 2211 C CA . ILE A 1 288 ? -2.728 19.363 102.671 1.00 15.22 288 ILE A CA 1
ATOM 2212 C C . ILE A 1 288 ? -3.700 20.186 101.833 1.00 15.65 288 ILE A C 1
ATOM 2213 O O . ILE A 1 288 ? -4.824 20.444 102.267 1.00 13.28 288 ILE A O 1
ATOM 2218 N N . VAL A 1 289 ? -3.290 20.587 100.629 1.00 14.17 289 VAL A N 1
ATOM 2219 C CA . VAL A 1 289 ? -4.164 21.415 99.800 1.00 15.20 289 VAL A CA 1
ATOM 2220 C C . VAL A 1 289 ? -5.041 20.640 98.820 1.00 17.43 289 VAL A C 1
ATOM 2221 O O . VAL A 1 289 ? -4.759 19.489 98.479 1.00 16.87 289 VAL A O 1
ATOM 2225 N N . THR A 1 290 ? -6.110 21.288 98.369 1.00 19.26 290 THR A N 1
ATOM 2226 C CA . THR A 1 290 ? -7.025 20.676 97.418 1.00 18.69 290 THR A CA 1
ATOM 2227 C C . THR A 1 290 ? -7.480 21.660 96.348 1.00 19.35 290 THR A C 1
ATOM 2228 O O . THR A 1 290 ? -7.764 22.830 96.626 1.00 18.96 290 THR A O 1
ATOM 2232 N N . TYR A 1 291 ? -7.528 21.167 95.117 1.00 17.99 291 TYR A N 1
ATOM 2233 C CA . TYR A 1 291 ? -7.974 21.938 93.967 1.00 18.41 291 TYR A CA 1
ATOM 2234 C C . TYR A 1 291 ? -8.165 20.927 92.855 1.00 17.95 291 TYR A C 1
ATOM 2235 O O . TYR A 1 291 ? -7.609 19.840 92.912 1.00 20.27 291 TYR A O 1
ATOM 2244 N N . PRO A 1 292 ? -8.980 21.248 91.844 1.00 20.00 292 PRO A N 1
ATOM 2245 C CA . PRO A 1 292 ? -9.170 20.267 90.769 1.00 21.05 292 PRO A CA 1
ATOM 2246 C C . PRO A 1 292 ? -7.847 19.891 90.104 1.00 21.60 292 PRO A C 1
ATOM 2247 O O . PRO A 1 292 ? -7.104 20.760 89.663 1.00 23.31 292 PRO A O 1
ATOM 2251 N N . GLY A 1 293 ? -7.545 18.601 90.036 1.00 22.91 293 GLY A N 1
ATOM 2252 C CA . GLY A 1 293 ? -6.303 18.192 89.398 1.00 21.66 293 GLY A CA 1
ATOM 2253 C C . GLY A 1 293 ? -5.156 17.954 90.360 1.00 20.96 293 GLY A C 1
ATOM 2254 O O . GLY A 1 293 ? -4.096 17.462 89.966 1.00 18.17 293 GLY A O 1
ATOM 2255 N N . LYS A 1 294 ? -5.361 18.308 91.625 1.00 18.53 294 LYS A N 1
ATOM 2256 C CA . LYS A 1 294 ? -4.339 18.106 92.637 1.00 15.95 294 LYS A CA 1
ATOM 2257 C C . LYS A 1 294 ? -4.011 16.625 92.692 1.00 17.17 294 LYS A C 1
ATOM 2258 O O . LYS A 1 294 ? -4.908 15.785 92.633 1.00 15.92 294 LYS A O 1
ATOM 2264 N N . LEU A 1 295 ? -2.722 16.311 92.789 1.00 16.85 295 LEU A N 1
ATOM 2265 C CA . LEU A 1 295 ? -2.268 14.933 92.881 1.00 15.63 295 LEU A CA 1
ATOM 2266 C C . LEU A 1 295 ? -1.322 14.856 94.076 1.00 16.06 295 LEU A C 1
ATOM 2267 O O . LEU A 1 295 ? -0.519 15.764 94.299 1.00 14.59 295 LEU A O 1
ATOM 2272 N N . PRO A 1 296 ? -1.423 13.780 94.872 1.00 15.53 296 PRO A N 1
ATOM 2273 C CA . PRO A 1 296 ? -0.570 13.591 96.052 1.00 16.34 296 PRO A CA 1
ATOM 2274 C C . PRO A 1 296 ? 0.835 13.155 95.646 1.00 16.18 296 PRO A C 1
ATOM 2275 O O . PRO A 1 296 ? 1.265 12.041 95.972 1.00 16.19 296 PRO A O 1
ATOM 2279 N N . LEU A 1 297 ? 1.539 14.040 94.934 1.00 14.37 297 LEU A N 1
ATOM 2280 C CA . LEU A 1 297 ? 2.894 13.767 94.469 1.00 12.43 297 LEU A CA 1
ATOM 2281 C C . LEU A 1 297 ? 3.882 14.770 95.032 1.00 13.06 297 LEU A C 1
ATOM 2282 O O . LEU A 1 297 ? 3.561 15.942 95.237 1.00 13.92 297 LEU A O 1
ATOM 2287 N N . ILE A 1 298 ? 5.091 14.293 95.277 1.00 11.37 298 ILE A N 1
ATOM 2288 C CA . ILE A 1 298 ? 6.162 15.125 95.783 1.00 12.93 298 ILE A CA 1
ATOM 2289 C C . ILE A 1 298 ? 6.490 16.230 94.771 1.00 11.30 298 ILE A C 1
ATOM 2290 O O . ILE A 1 298 ? 6.557 17.402 95.119 1.00 10.78 298 ILE A O 1
ATOM 2295 N N . VAL A 1 299 ? 6.686 15.846 93.513 1.00 10.46 299 VAL A N 1
ATOM 2296 C CA . VAL A 1 299 ? 7.042 16.811 92.483 1.00 10.81 299 VAL A CA 1
ATOM 2297 C C . VAL A 1 299 ? 6.067 17.984 92.409 1.00 13.22 299 VAL A C 1
ATOM 2298 O O . VAL A 1 299 ? 6.479 19.123 92.198 1.00 11.82 299 VAL A O 1
ATOM 2302 N N . LEU A 1 300 ? 4.779 17.708 92.589 1.00 12.65 300 LEU A N 1
ATOM 2303 C CA . LEU A 1 300 ? 3.772 18.759 92.532 1.00 13.33 300 LEU A CA 1
ATOM 2304 C C . LEU A 1 300 ? 3.842 19.596 93.806 1.00 13.38 300 LEU A C 1
ATOM 2305 O O . LEU A 1 300 ? 3.641 20.817 93.782 1.00 10.19 300 LEU A O 1
ATOM 2310 N N . GLY A 1 301 ? 4.127 18.927 94.919 1.00 12.26 301 GLY A N 1
ATOM 2311 C CA . GLY A 1 301 ? 4.241 19.622 96.188 1.00 13.78 301 GLY A CA 1
ATOM 2312 C C . GLY A 1 301 ? 5.348 20.665 96.138 1.00 12.72 301 GLY A C 1
ATOM 2313 O O . GLY A 1 301 ? 5.214 21.738 96.722 1.00 13.10 301 GLY A O 1
ATOM 2314 N N . PHE A 1 302 ? 6.444 20.359 95.446 1.00 12.22 302 PHE A N 1
ATOM 2315 C CA . PHE A 1 302 ? 7.546 21.312 95.346 1.00 11.88 302 PHE A CA 1
ATOM 2316 C C . PHE A 1 302 ? 7.089 22.558 94.576 1.00 12.82 302 PHE A C 1
ATOM 2317 O O . PHE A 1 302 ? 7.441 23.686 94.935 1.00 12.38 302 PHE A O 1
ATOM 2325 N N . GLY A 1 303 ? 6.308 22.341 93.519 1.00 9.28 303 GLY A N 1
ATOM 232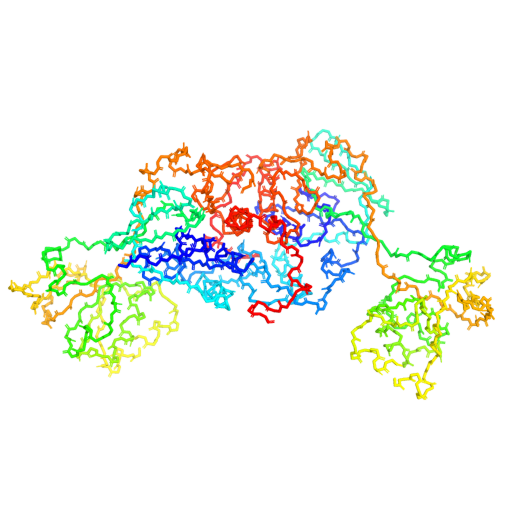6 C CA . GLY A 1 303 ? 5.819 23.441 92.710 1.00 10.30 303 GLY A CA 1
ATOM 2327 C C . GLY A 1 303 ? 4.893 24.334 93.503 1.00 11.74 303 GLY A C 1
ATOM 2328 O O . GLY A 1 303 ? 4.959 25.562 93.409 1.00 11.97 303 GLY A O 1
ATOM 2329 N N . GLU A 1 304 ? 4.029 23.706 94.295 1.00 11.76 304 GLU A N 1
ATOM 2330 C CA . GLU A 1 304 ? 3.084 24.424 95.134 1.00 12.52 304 GLU A CA 1
ATOM 2331 C C . GLU A 1 304 ? 3.827 25.197 96.219 1.00 12.09 304 GLU A C 1
ATOM 2332 O O . GLU A 1 304 ? 3.415 26.295 96.596 1.00 10.63 304 GLU A O 1
ATOM 2338 N N . ALA A 1 305 ? 4.916 24.610 96.723 1.00 12.46 305 ALA A N 1
ATOM 2339 C CA . ALA A 1 305 ? 5.730 25.242 97.761 1.00 12.82 305 ALA A CA 1
ATOM 2340 C C . ALA A 1 305 ? 6.444 26.484 97.217 1.00 12.90 305 ALA A C 1
ATOM 2341 O O . ALA A 1 305 ? 6.611 27.466 97.932 1.00 12.36 305 ALA A O 1
ATOM 2343 N N . ALA A 1 306 ? 6.876 26.430 95.957 1.00 12.46 306 ALA A N 1
ATOM 2344 C CA . ALA A 1 306 ? 7.548 27.572 95.343 1.00 12.92 306 ALA A CA 1
ATOM 2345 C C . ALA A 1 306 ? 6.557 28.719 95.183 1.00 14.17 306 ALA A C 1
ATOM 2346 O O . ALA A 1 306 ? 6.909 29.886 95.351 1.00 14.74 306 ALA A O 1
ATOM 2348 N N . ILE A 1 307 ? 5.315 28.381 94.850 1.00 12.93 307 ILE A N 1
ATOM 2349 C CA . ILE A 1 307 ? 4.281 29.384 94.679 1.00 13.08 307 ILE A CA 1
ATOM 2350 C C . ILE A 1 307 ? 3.883 30.001 96.021 1.00 15.29 307 ILE A C 1
ATOM 2351 O O . ILE A 1 307 ? 3.708 31.218 96.118 1.00 14.32 307 ILE A O 1
ATOM 2356 N N . ALA A 1 308 ? 3.760 29.170 97.055 1.00 15.16 308 ALA A N 1
ATOM 2357 C CA . ALA A 1 308 ? 3.377 29.662 98.379 1.00 15.31 308 ALA A CA 1
ATOM 2358 C C . ALA A 1 308 ? 4.493 30.457 99.042 1.00 14.34 308 ALA A C 1
ATOM 2359 O O . ALA A 1 308 ? 4.243 31.481 99.665 1.00 14.78 308 ALA A O 1
ATOM 2361 N N . ALA A 1 309 ? 5.723 29.983 98.907 1.00 13.88 309 ALA A N 1
ATOM 2362 C CA . ALA A 1 309 ? 6.862 30.664 99.507 1.00 16.15 309 ALA A CA 1
ATOM 2363 C C . ALA A 1 309 ? 7.045 32.074 98.947 1.00 17.89 309 ALA A C 1
ATOM 2364 O O . ALA A 1 309 ? 7.220 33.037 99.698 1.00 16.87 309 ALA A O 1
ATOM 2366 N N . ASN A 1 310 ? 7.003 32.198 97.625 1.00 17.76 310 ASN A N 1
ATOM 2367 C CA . ASN A 1 310 ? 7.186 33.497 97.004 1.00 17.26 310 ASN A CA 1
ATOM 2368 C C . ASN A 1 310 ? 6.045 34.473 97.242 1.00 16.21 310 ASN A C 1
ATOM 2369 O O . ASN A 1 310 ? 6.281 35.668 97.402 1.00 14.60 310 ASN A O 1
ATOM 2374 N N . HIS A 1 311 ? 4.814 33.972 97.279 1.00 16.75 311 HIS A N 1
ATOM 2375 C CA . HIS A 1 311 ? 3.671 34.834 97.542 1.00 16.46 311 HIS A CA 1
ATOM 2376 C C . HIS A 1 311 ? 3.641 35.189 99.029 1.00 18.37 311 HIS A C 1
ATOM 2377 O O . HIS A 1 311 ? 3.216 36.278 99.415 1.00 17.47 311 HIS A O 1
ATOM 2384 N N . ALA A 1 312 ? 4.091 34.261 99.865 1.00 17.78 312 ALA A N 1
ATOM 2385 C CA . ALA A 1 312 ? 4.097 34.500 101.296 1.00 18.58 312 ALA A CA 1
ATOM 2386 C C . ALA A 1 312 ? 5.161 35.541 101.604 1.00 19.74 312 ALA A C 1
ATOM 2387 O O . ALA A 1 312 ? 4.955 36.426 102.440 1.00 20.35 312 ALA A O 1
ATOM 2389 N N . ALA A 1 313 ? 6.291 35.440 100.912 1.00 17.55 313 ALA A N 1
ATOM 2390 C CA . ALA A 1 313 ? 7.392 36.372 101.112 1.00 20.02 313 ALA A CA 1
ATOM 2391 C C . ALA A 1 313 ? 6.999 37.798 100.736 1.00 21.33 313 ALA A C 1
ATOM 2392 O O . ALA A 1 313 ? 7.361 38.752 101.427 1.00 22.07 313 ALA A O 1
ATOM 2394 N N . ALA A 1 314 ? 6.268 37.931 99.632 1.00 22.79 314 ALA A N 1
ATOM 2395 C CA . ALA A 1 314 ? 5.815 39.230 99.154 1.00 22.89 314 ALA A CA 1
ATOM 2396 C C . ALA A 1 314 ? 4.788 39.769 100.126 1.00 23.24 314 ALA A C 1
ATOM 2397 O O . ALA A 1 314 ? 4.613 40.978 100.255 1.00 25.82 314 ALA A O 1
ATOM 2399 N N . TYR A 1 315 ? 4.106 38.860 100.812 1.00 23.11 315 TYR A N 1
ATOM 2400 C CA . TYR A 1 315 ? 3.096 39.251 101.785 1.00 22.86 315 TYR A CA 1
ATOM 2401 C C . TYR A 1 315 ? 3.789 39.779 103.034 1.00 23.29 315 TYR A C 1
ATOM 2402 O O . TYR A 1 315 ? 3.357 40.776 103.616 1.00 23.93 315 TYR A O 1
ATOM 2411 N N . ALA A 1 316 ? 4.871 39.107 103.429 1.00 23.22 316 ALA A N 1
ATOM 2412 C CA . ALA A 1 316 ? 5.648 39.485 104.606 1.00 23.91 316 ALA A CA 1
ATOM 2413 C C . ALA A 1 316 ? 6.486 40.730 104.335 1.00 25.57 316 ALA A C 1
ATOM 2414 O O . ALA A 1 316 ? 6.700 41.548 105.229 1.00 25.68 316 ALA A O 1
ATOM 2416 N N . ASN A 1 317 ? 6.967 40.861 103.103 1.00 26.15 317 ASN A N 1
ATOM 2417 C CA . ASN A 1 317 ? 7.770 42.012 102.714 1.00 26.47 317 ASN A CA 1
ATOM 2418 C C . ASN A 1 317 ? 7.271 42.553 101.373 1.00 26.94 317 ASN A C 1
ATOM 2419 O O . ASN A 1 317 ? 7.800 42.200 100.318 1.00 26.51 317 ASN A O 1
ATOM 2424 N N . PRO A 1 318 ? 6.251 43.429 101.406 1.00 26.54 318 PRO A N 1
ATOM 2425 C CA . PRO A 1 318 ? 5.623 44.058 100.239 1.00 26.61 318 PRO A CA 1
ATOM 2426 C C . PRO A 1 318 ? 6.563 44.744 99.256 1.00 26.20 318 PRO A C 1
ATOM 2427 O O . PRO A 1 318 ? 6.138 45.178 98.188 1.00 26.17 318 PRO A O 1
ATOM 2431 N N . ALA A 1 319 ? 7.837 44.844 99.612 1.00 25.56 319 ALA A N 1
ATOM 2432 C CA . ALA A 1 319 ? 8.809 45.465 98.729 1.00 25.55 319 ALA A CA 1
ATOM 2433 C C . ALA A 1 319 ? 9.317 44.428 97.731 1.00 25.67 319 ALA A C 1
ATOM 2434 O O . ALA A 1 319 ? 9.912 44.770 96.713 1.00 24.80 319 ALA A O 1
ATOM 2436 N N . LEU A 1 320 ? 9.073 43.157 98.031 1.00 24.68 320 LEU A N 1
ATOM 2437 C CA . LEU A 1 320 ? 9.523 42.066 97.178 1.00 24.05 320 LEU A CA 1
ATOM 2438 C C . LEU A 1 320 ? 8.536 41.765 96.074 1.00 24.17 320 LEU A C 1
ATOM 2439 O O . LEU A 1 320 ? 7.327 41.858 96.271 1.00 24.91 320 LEU A O 1
ATOM 2444 N N . LYS A 1 321 ? 9.059 41.419 94.904 1.00 24.62 321 LYS A N 1
ATOM 2445 C CA . LYS A 1 321 ? 8.211 41.037 93.784 1.00 24.85 321 LYS A CA 1
ATOM 2446 C C . LYS A 1 321 ? 7.978 39.546 94.005 1.00 22.40 321 LYS A C 1
ATOM 2447 O O . LYS A 1 321 ? 8.866 38.851 94.489 1.00 20.80 321 LYS A O 1
ATOM 2453 N N . VAL A 1 322 ? 6.789 39.062 93.671 1.00 22.33 322 VAL A N 1
ATOM 2454 C CA . VAL A 1 322 ? 6.482 37.652 93.840 1.00 20.88 322 VAL A CA 1
ATOM 2455 C C . VAL A 1 322 ? 7.449 36.810 93.015 1.00 19.30 322 VAL A C 1
ATOM 2456 O O . VAL A 1 322 ? 8.024 35.858 93.527 1.00 17.56 322 VAL A O 1
ATOM 2460 N N . ASN A 1 323 ? 7.638 37.163 91.746 1.00 19.69 323 ASN A N 1
ATOM 2461 C CA . ASN A 1 323 ? 8.576 36.427 90.901 1.00 20.76 323 ASN A CA 1
ATOM 2462 C C . ASN A 1 323 ? 9.972 36.718 91.442 1.00 20.99 323 ASN A C 1
ATOM 2463 O O . ASN A 1 323 ? 10.401 37.870 91.484 1.00 20.64 323 ASN A O 1
ATOM 2468 N N . PRO A 1 324 ? 10.698 35.671 91.865 1.00 19.38 324 PRO A N 1
ATOM 2469 C CA . PRO A 1 324 ? 12.047 35.792 92.420 1.00 18.59 324 PRO A CA 1
ATOM 2470 C C . PRO A 1 324 ? 13.165 36.064 91.425 1.00 19.34 324 PRO A C 1
ATOM 2471 O O . PRO A 1 324 ? 14.212 36.580 91.801 1.00 20.14 324 PRO A O 1
ATOM 2475 N N . GLY A 1 325 ? 12.952 35.711 90.164 1.00 19.36 325 GLY A N 1
ATOM 2476 C CA . GLY A 1 325 ? 14.000 35.902 89.179 1.00 21.02 325 GLY A CA 1
ATOM 2477 C C . GLY A 1 325 ? 14.821 34.627 89.108 1.00 20.74 325 GLY A C 1
ATOM 2478 O O . GLY A 1 325 ? 14.607 33.712 89.905 1.00 21.80 325 GLY A O 1
ATOM 2479 N N . HIS A 1 326 ? 15.761 34.559 88.170 1.00 19.53 326 HIS A N 1
ATOM 2480 C CA . HIS A 1 326 ? 16.584 33.365 88.000 1.00 18.00 326 HIS A CA 1
ATOM 2481 C C . HIS A 1 326 ? 17.629 33.164 89.090 1.00 18.97 326 HIS A C 1
ATOM 2482 O O . HIS A 1 326 ? 18.471 34.034 89.325 1.00 19.05 326 HIS A O 1
ATOM 2489 N N . SER A 1 327 ? 17.585 31.999 89.732 1.00 18.10 327 SER A N 1
ATOM 2490 C CA . SER A 1 327 ? 18.538 31.671 90.785 1.00 17.65 327 SER A CA 1
ATOM 2491 C C . SER A 1 327 ? 19.940 31.602 90.193 1.00 15.48 327 SER A C 1
ATOM 2492 O O . SER A 1 327 ? 20.913 31.993 90.831 1.00 15.63 327 SER A O 1
ATOM 2495 N N . SER A 1 328 ? 20.033 31.115 88.960 1.00 15.96 328 SER A N 1
ATOM 2496 C CA . SER A 1 328 ? 21.319 30.964 88.300 1.00 17.80 328 SER A CA 1
ATOM 2497 C C . SER A 1 328 ? 22.039 32.274 88.015 1.00 19.44 328 SER A C 1
ATOM 2498 O O . SER A 1 328 ? 23.211 32.265 87.650 1.00 20.47 328 SER A O 1
ATOM 2501 N N . GLU A 1 329 ? 21.346 33.396 88.172 1.00 20.74 329 GLU A N 1
ATOM 2502 C CA . GLU A 1 329 ? 21.962 34.690 87.919 1.00 23.64 329 GLU A CA 1
ATOM 2503 C C . GLU A 1 329 ? 22.190 35.455 89.213 1.00 23.32 329 GLU A C 1
ATOM 2504 O O . GLU A 1 329 ? 22.512 36.640 89.203 1.00 23.89 329 GLU A O 1
ATOM 2510 N N . LYS A 1 330 ? 22.021 34.758 90.328 1.00 23.84 330 LYS A N 1
ATOM 2511 C CA . LYS A 1 330 ? 22.230 35.341 91.642 1.00 25.49 330 LYS A CA 1
ATOM 2512 C C . LYS A 1 330 ? 23.359 34.579 92.322 1.00 24.80 330 LYS A C 1
ATOM 2513 O O . LYS A 1 330 ? 23.803 33.542 91.826 1.00 23.80 330 LYS A O 1
ATOM 2519 N N . ALA A 1 331 ? 23.828 35.094 93.451 1.00 24.73 331 ALA A N 1
ATOM 2520 C CA . ALA A 1 331 ? 24.910 34.445 94.180 1.00 25.71 331 ALA A CA 1
ATOM 2521 C C . ALA A 1 331 ? 24.440 33.104 94.724 1.00 25.30 331 ALA A C 1
ATOM 2522 O O . ALA A 1 331 ? 23.258 32.919 94.999 1.00 25.57 331 ALA A O 1
ATOM 2524 N N . ALA A 1 332 ? 25.368 32.171 94.877 1.00 25.34 332 ALA A N 1
ATOM 2525 C CA . ALA A 1 332 ? 25.035 30.856 95.402 1.00 26.88 332 ALA A CA 1
ATOM 2526 C C . ALA A 1 332 ? 24.402 31.029 96.777 1.00 28.54 332 ALA A C 1
ATOM 2527 O O . ALA A 1 332 ? 24.705 31.989 97.489 1.00 25.54 332 ALA A O 1
ATOM 2529 N N . PRO A 1 333 ? 23.500 30.113 97.164 1.00 30.84 333 PRO A N 1
ATOM 2530 C CA . PRO A 1 333 ? 22.853 30.214 98.474 1.00 33.01 333 PRO A CA 1
ATOM 2531 C C . PRO A 1 333 ? 23.888 30.257 99.592 1.00 35.31 333 PRO A C 1
ATOM 2532 O O . PRO A 1 333 ? 24.903 29.561 99.537 1.00 34.38 333 PRO A O 1
ATOM 2536 N N . GLY A 1 334 ? 23.634 31.089 100.596 1.00 38.70 334 GLY A N 1
ATOM 2537 C CA . GLY A 1 334 ? 24.555 31.200 101.713 1.00 43.95 334 GLY A CA 1
ATOM 2538 C C . GLY A 1 334 ? 25.531 32.356 101.597 1.00 47.28 334 GLY A C 1
ATOM 2539 O O . GLY A 1 334 ? 25.716 33.113 102.548 1.00 47.53 334 GLY A O 1
ATOM 2540 N N . THR A 1 335 ? 26.158 32.493 100.432 1.00 49.92 335 THR A N 1
ATOM 2541 C CA . THR A 1 335 ? 27.122 33.563 100.199 1.00 53.25 335 THR A CA 1
ATOM 2542 C C . THR A 1 335 ? 27.314 33.801 98.704 1.00 54.09 335 THR A C 1
ATOM 2543 O O . THR A 1 335 ? 28.299 33.269 98.147 1.00 54.81 335 THR A O 1
ATOM 2548 N N . ALA B 1 2 ? 6.521 10.616 56.585 1.00 52.29 2 ALA B N 1
ATOM 2549 C CA . ALA B 1 2 ? 6.562 10.104 57.988 1.00 52.40 2 ALA B CA 1
ATOM 2550 C C . ALA B 1 2 ? 5.264 10.445 58.716 1.00 51.52 2 ALA B C 1
ATOM 2551 O O . ALA B 1 2 ? 4.970 11.619 58.959 1.00 51.28 2 ALA B O 1
ATOM 2553 N N . ALA B 1 3 ? 4.495 9.416 59.067 1.00 49.53 3 ALA B N 1
ATOM 2554 C CA . ALA B 1 3 ? 3.222 9.617 59.752 1.00 47.50 3 ALA B CA 1
ATOM 2555 C C . ALA B 1 3 ? 3.052 8.721 60.973 1.00 45.99 3 ALA B C 1
ATOM 2556 O O . ALA B 1 3 ? 1.953 8.226 61.240 1.00 45.89 3 ALA B O 1
ATOM 2558 N N . ASP B 1 4 ? 4.134 8.528 61.719 1.00 43.42 4 ASP B N 1
ATOM 2559 C CA . ASP B 1 4 ? 4.099 7.689 62.910 1.00 40.54 4 ASP B CA 1
ATOM 2560 C C . ASP B 1 4 ? 3.028 8.161 63.898 1.00 37.04 4 ASP B C 1
ATOM 2561 O O . ASP B 1 4 ? 2.613 9.322 63.888 1.00 35.36 4 ASP B O 1
ATOM 2566 N N . HIS B 1 5 ? 2.579 7.243 64.747 1.00 32.84 5 HIS B N 1
ATOM 2567 C CA . HIS B 1 5 ? 1.563 7.549 65.741 1.00 28.99 5 HIS B CA 1
ATOM 2568 C C . HIS B 1 5 ? 2.042 7.177 67.140 1.00 26.41 5 HIS B C 1
ATOM 2569 O O . HIS B 1 5 ? 2.798 6.224 67.309 1.00 26.17 5 HIS B O 1
ATOM 2576 N N . THR B 1 6 ? 1.606 7.951 68.131 1.00 24.39 6 THR B N 1
ATOM 2577 C CA . THR B 1 6 ? 1.921 7.699 69.540 1.00 22.86 6 THR B CA 1
ATOM 2578 C C . THR B 1 6 ? 0.688 8.099 70.334 1.00 22.02 6 THR B C 1
ATOM 2579 O O . THR B 1 6 ? -0.141 8.864 69.848 1.00 23.24 6 THR B O 1
ATOM 2583 N N . ASP B 1 7 ? 0.557 7.581 71.548 1.00 20.54 7 ASP B N 1
ATOM 2584 C CA . ASP B 1 7 ? -0.594 7.933 72.369 1.00 18.56 7 ASP B CA 1
ATOM 2585 C C . ASP B 1 7 ? -0.579 9.425 72.658 1.00 16.50 7 ASP B C 1
ATOM 2586 O O . ASP B 1 7 ? -1.613 10.086 72.621 1.00 16.31 7 ASP B O 1
ATOM 2591 N N . VAL B 1 8 ? 0.610 9.957 72.920 1.00 14.92 8 VAL B N 1
ATOM 2592 C CA . VAL B 1 8 ? 0.752 11.368 73.244 1.00 14.73 8 VAL B CA 1
ATOM 2593 C C . VAL B 1 8 ? 1.899 12.029 72.467 1.00 15.01 8 VAL B C 1
ATOM 2594 O O . VAL B 1 8 ? 2.958 11.432 72.272 1.00 15.44 8 VAL B O 1
ATOM 2598 N N . LEU B 1 9 ? 1.672 13.254 72.005 1.00 14.93 9 LEU B N 1
ATOM 2599 C CA . LEU B 1 9 ? 2.714 14.001 71.305 1.00 15.63 9 LEU B CA 1
ATOM 2600 C C . LEU B 1 9 ? 2.987 15.210 72.184 1.00 15.62 9 LEU B C 1
ATOM 2601 O O . LEU B 1 9 ? 2.062 15.896 72.620 1.00 14.31 9 LEU B O 1
ATOM 2606 N N . ILE B 1 10 ? 4.264 15.457 72.456 1.00 16.67 10 ILE B N 1
ATOM 2607 C CA . ILE B 1 10 ? 4.658 16.566 73.309 1.00 15.56 10 ILE B CA 1
ATOM 2608 C C . ILE B 1 10 ? 5.412 17.643 72.541 1.00 14.63 10 ILE B C 1
ATOM 2609 O O . ILE B 1 10 ? 6.435 17.378 71.920 1.00 17.26 10 ILE B O 1
ATOM 2614 N N . VAL B 1 11 ? 4.891 18.862 72.583 1.00 15.80 11 VAL B N 1
ATOM 2615 C CA . VAL B 1 11 ? 5.518 19.974 71.891 1.00 15.62 11 VAL B CA 1
ATOM 2616 C C . VAL B 1 11 ? 6.546 20.630 72.797 1.00 15.58 11 VAL B C 1
ATOM 2617 O O . VAL B 1 11 ? 6.204 21.355 73.731 1.00 15.22 11 VAL B O 1
ATOM 2621 N N . GLY B 1 12 ? 7.814 20.364 72.509 1.00 14.77 12 GLY B N 1
ATOM 2622 C CA . GLY B 1 12 ? 8.882 20.920 73.312 1.00 13.76 12 GLY B CA 1
ATOM 2623 C C . GLY B 1 12 ? 9.591 19.833 74.095 1.00 14.16 12 GLY B C 1
ATOM 2624 O O . GLY B 1 12 ? 8.946 18.998 74.733 1.00 15.06 12 GLY B O 1
ATOM 2625 N N . ALA B 1 13 ? 10.919 19.831 74.031 1.00 14.20 13 ALA B N 1
ATOM 2626 C CA . ALA B 1 13 ? 11.725 18.852 74.753 1.00 12.96 13 ALA B CA 1
ATOM 2627 C C . ALA B 1 13 ? 12.543 19.567 75.818 1.00 13.63 13 ALA B C 1
ATOM 2628 O O . ALA B 1 13 ? 13.663 19.165 76.135 1.00 11.00 13 ALA B O 1
ATOM 2630 N N . GLY B 1 14 ? 11.981 20.655 76.341 1.00 13.54 14 GLY B N 1
ATOM 2631 C CA . GLY B 1 14 ? 12.639 21.395 77.400 1.00 11.55 14 GLY B CA 1
ATOM 2632 C C . GLY B 1 14 ? 12.429 20.607 78.683 1.00 12.42 14 GLY B C 1
ATOM 2633 O O . GLY B 1 14 ? 11.827 19.532 78.646 1.00 11.31 14 GLY B O 1
ATOM 2634 N N . PRO B 1 15 ? 12.889 21.111 79.836 1.00 11.24 15 PRO B N 1
ATOM 2635 C CA . PRO B 1 15 ? 12.695 20.354 81.075 1.00 11.93 15 PRO B CA 1
ATOM 2636 C C . PRO B 1 15 ? 11.260 19.918 81.409 1.00 11.93 15 PRO B C 1
ATOM 2637 O O . PRO B 1 15 ? 11.059 18.780 81.841 1.00 8.45 15 PRO B O 1
ATOM 2641 N N . THR B 1 16 ? 10.265 20.785 81.209 1.00 9.22 16 THR B N 1
ATOM 2642 C CA . THR B 1 16 ? 8.906 20.366 81.545 1.00 11.11 16 THR B CA 1
ATOM 2643 C C . THR B 1 16 ? 8.403 19.301 80.561 1.00 10.63 16 THR B C 1
ATOM 2644 O O . THR B 1 16 ? 7.761 18.335 80.960 1.00 8.43 16 THR B O 1
ATOM 2648 N N . GLY B 1 17 ? 8.697 19.482 79.277 1.00 11.83 17 GLY B N 1
ATOM 2649 C CA . GLY B 1 17 ? 8.271 18.506 78.288 1.00 9.87 17 GLY B CA 1
ATOM 2650 C C . GLY B 1 17 ? 8.880 17.144 78.580 1.00 11.06 17 GLY B C 1
ATOM 2651 O O . GLY B 1 17 ? 8.198 16.112 78.527 1.00 8.46 17 GLY B O 1
ATOM 2652 N N . LEU B 1 18 ? 10.170 17.138 78.901 1.00 11.65 18 LEU B N 1
ATOM 2653 C CA . LEU B 1 18 ? 10.866 15.893 79.215 1.00 12.45 18 LEU B CA 1
ATOM 2654 C C . LEU B 1 18 ? 10.220 15.173 80.396 1.00 13.23 18 LEU B C 1
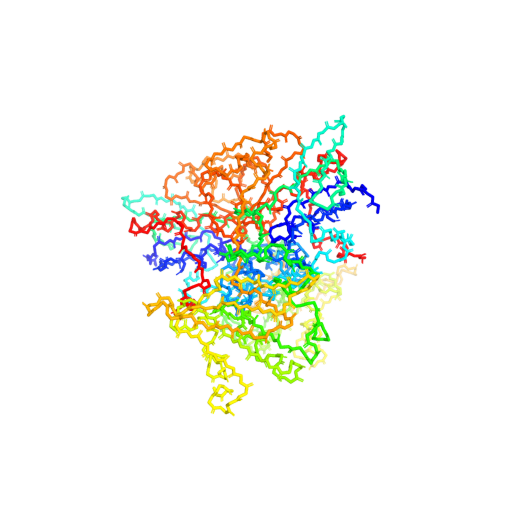ATOM 2655 O O . LEU B 1 18 ? 9.976 13.968 80.339 1.00 12.52 18 LEU B O 1
ATOM 2660 N N . PHE B 1 19 ? 9.939 15.903 81.470 1.00 11.72 19 PHE B N 1
ATOM 2661 C CA . PHE B 1 19 ? 9.329 15.268 82.632 1.00 10.60 19 PHE B CA 1
ATOM 2662 C C . PHE B 1 19 ? 7.911 14.798 82.328 1.00 11.83 19 PHE B C 1
ATOM 2663 O O . PHE B 1 19 ? 7.464 13.781 82.859 1.00 12.25 19 PHE B O 1
ATOM 2671 N N . ALA B 1 20 ? 7.199 15.548 81.491 1.00 11.45 20 ALA B N 1
ATOM 2672 C CA . ALA B 1 20 ? 5.841 15.162 81.115 1.00 12.38 20 ALA B CA 1
ATOM 2673 C C . ALA B 1 20 ? 5.954 13.831 80.379 1.00 11.77 20 ALA B C 1
ATOM 2674 O O . ALA B 1 20 ? 5.210 12.889 80.649 1.00 12.42 20 ALA B O 1
ATOM 2676 N N . GLY B 1 21 ? 6.895 13.772 79.444 1.00 11.58 21 GLY B N 1
ATOM 2677 C CA . GLY B 1 21 ? 7.107 12.557 78.683 1.00 13.53 21 GLY B CA 1
ATOM 2678 C C . GLY B 1 21 ? 7.389 11.401 79.624 1.00 14.10 21 GLY B C 1
ATOM 2679 O O . GLY B 1 21 ? 6.900 10.286 79.424 1.00 13.96 21 GLY B O 1
ATOM 2680 N N . PHE B 1 22 ? 8.178 11.668 80.657 1.00 13.22 22 PHE B N 1
ATOM 2681 C CA . PHE B 1 22 ? 8.497 10.642 81.632 1.00 13.22 22 PHE B CA 1
ATOM 2682 C C . PHE B 1 22 ? 7.227 10.110 82.261 1.00 12.46 22 PHE B C 1
ATOM 2683 O O . PHE B 1 22 ? 7.040 8.894 82.340 1.00 11.26 22 PHE B O 1
ATOM 2691 N N . TYR B 1 23 ? 6.349 11.009 82.715 1.00 12.56 23 TYR B N 1
ATOM 2692 C CA . TYR B 1 23 ? 5.123 10.544 83.352 1.00 11.67 23 TYR B CA 1
ATOM 2693 C C . TYR B 1 23 ? 4.168 9.856 82.400 1.00 12.98 23 TYR B C 1
ATOM 2694 O O . TYR B 1 23 ? 3.494 8.899 82.789 1.00 13.28 23 TYR B O 1
ATOM 2703 N N . VAL B 1 24 ? 4.109 10.324 81.155 1.00 12.68 24 VAL B N 1
ATOM 2704 C CA . VAL B 1 24 ? 3.253 9.668 80.178 1.00 13.31 24 VAL B CA 1
ATOM 2705 C C . VAL B 1 24 ? 3.770 8.229 80.075 1.00 13.55 24 VAL B C 1
ATOM 2706 O O . VAL B 1 24 ? 2.992 7.274 80.018 1.00 14.01 24 VAL B O 1
ATOM 2710 N N . GLY B 1 25 ? 5.095 8.094 80.068 1.00 14.25 25 GLY B N 1
ATOM 2711 C CA . GLY B 1 25 ? 5.722 6.788 79.981 1.00 12.57 25 GLY B CA 1
ATOM 2712 C C . GLY B 1 25 ? 5.398 5.939 81.196 1.00 13.99 25 GLY B C 1
ATOM 2713 O O . GLY B 1 25 ? 5.218 4.721 81.088 1.00 13.87 25 GLY B O 1
ATOM 2722 N N . ARG B 1 27 ? 2.718 5.945 82.790 1.00 13.95 27 ARG B N 1
ATOM 2723 C CA . ARG B 1 27 ? 1.340 5.489 82.696 1.00 14.03 27 ARG B CA 1
ATOM 2724 C C . ARG B 1 27 ? 1.177 4.435 81.592 1.00 14.64 27 ARG B C 1
ATOM 2725 O O . ARG B 1 27 ? 0.065 4.064 81.242 1.00 16.83 27 ARG B O 1
ATOM 2733 N N . GLY B 1 28 ? 2.299 3.965 81.053 1.00 16.47 28 GLY B N 1
ATOM 2734 C CA . GLY B 1 28 ? 2.277 2.934 80.025 1.00 17.26 28 GLY B CA 1
ATOM 2735 C C . GLY B 1 28 ? 1.942 3.359 78.603 1.00 19.19 28 GLY B C 1
ATOM 2736 O O . GLY B 1 28 ? 1.597 2.522 77.771 1.00 19.01 28 GLY B O 1
ATOM 2737 N N . LEU B 1 29 ? 2.058 4.646 78.306 1.00 15.98 29 LEU B N 1
ATOM 2738 C CA . LEU B 1 29 ? 1.732 5.121 76.974 1.00 16.35 29 LEU B CA 1
ATOM 2739 C C . LEU B 1 29 ? 2.963 5.459 76.135 1.00 15.66 29 LEU B C 1
ATOM 2740 O O . LEU B 1 29 ? 4.068 5.640 76.663 1.00 15.26 29 LEU B O 1
ATOM 2745 N N . SER B 1 30 ? 2.771 5.513 74.821 1.00 14.08 30 SER B N 1
ATOM 2746 C CA . SER B 1 30 ? 3.859 5.855 73.907 1.00 14.82 30 SER B CA 1
ATOM 2747 C C . SER B 1 30 ? 3.849 7.376 73.749 1.00 14.32 30 SER B C 1
ATOM 2748 O O . SER B 1 30 ? 2.807 8.003 73.912 1.00 13.12 30 SER B O 1
ATOM 2751 N N . PHE B 1 31 ? 4.997 7.974 73.452 1.00 13.80 31 PHE B N 1
ATOM 2752 C CA . PHE B 1 31 ? 5.038 9.424 73.294 1.00 16.26 31 PHE B CA 1
ATOM 2753 C C . PHE B 1 31 ? 6.191 9.899 72.426 1.00 15.75 31 PHE B C 1
ATOM 2754 O O . PHE B 1 31 ? 7.256 9.280 72.393 1.00 16.40 31 PHE B O 1
ATOM 2762 N N . ARG B 1 32 ? 5.950 11.004 71.726 1.00 17.14 32 ARG B N 1
ATOM 2763 C CA . ARG B 1 32 ? 6.921 11.624 70.829 1.00 17.22 32 ARG B CA 1
ATOM 2764 C C . ARG B 1 32 ? 7.219 13.076 71.216 1.00 17.78 32 ARG B C 1
ATOM 2765 O O . ARG B 1 32 ? 6.314 13.834 71.566 1.00 16.06 32 ARG B O 1
ATOM 2773 N N . PHE B 1 33 ? 8.495 13.447 71.154 1.00 17.42 33 PHE B N 1
ATOM 2774 C CA . PHE B 1 33 ? 8.930 14.810 71.445 1.00 17.69 33 PHE B CA 1
ATOM 2775 C C . PHE B 1 33 ? 9.200 15.492 70.104 1.00 18.96 33 PHE B C 1
ATOM 2776 O O . PHE B 1 33 ? 9.924 14.943 69.270 1.00 20.76 33 PHE B O 1
ATOM 2784 N N . VAL B 1 34 ? 8.618 16.673 69.895 1.00 18.92 34 VAL B N 1
ATOM 2785 C CA . VAL B 1 34 ? 8.852 17.443 68.674 1.00 18.00 34 VAL B CA 1
ATOM 2786 C C . VAL B 1 34 ? 9.446 18.789 69.104 1.00 17.39 34 VAL B C 1
ATOM 2787 O O . VAL B 1 34 ? 8.839 19.510 69.898 1.00 17.02 34 VAL B O 1
ATOM 2791 N N . ASP B 1 35 ? 10.623 19.127 68.582 1.00 16.42 35 ASP B N 1
ATOM 2792 C CA . ASP B 1 35 ? 11.291 20.380 68.954 1.00 17.27 35 ASP B CA 1
ATOM 2793 C C . ASP B 1 35 ? 12.293 20.793 67.873 1.00 17.05 35 ASP B C 1
ATOM 2794 O O . ASP B 1 35 ? 13.091 19.982 67.419 1.00 16.77 35 ASP B O 1
ATOM 2799 N N . PRO B 1 36 ? 12.264 22.064 67.452 1.00 16.52 36 PRO B N 1
ATOM 2800 C CA . PRO B 1 36 ? 13.211 22.497 66.426 1.00 17.49 36 PRO B CA 1
ATOM 2801 C C . PRO B 1 36 ? 14.648 22.455 66.941 1.00 18.74 36 PRO B C 1
ATOM 2802 O O . PRO B 1 36 ? 15.586 22.358 66.159 1.00 20.19 36 PRO B O 1
ATOM 2806 N N . LEU B 1 37 ? 14.831 22.525 68.256 1.00 18.71 37 LEU B N 1
ATOM 2807 C CA . LEU B 1 37 ? 16.189 22.463 68.798 1.00 20.34 37 LEU B CA 1
ATOM 2808 C C . LEU B 1 37 ? 16.723 21.067 68.465 1.00 20.92 37 LEU B C 1
ATOM 2809 O O . LEU B 1 37 ? 15.989 20.082 68.552 1.00 22.09 37 LEU B O 1
ATOM 2814 N N . PRO B 1 38 ? 18.005 20.962 68.070 1.00 20.37 38 PRO B N 1
ATOM 2815 C CA . PRO B 1 38 ? 18.595 19.663 67.721 1.00 20.75 38 PRO B CA 1
ATOM 2816 C C . PRO B 1 38 ? 18.791 18.675 68.874 1.00 20.13 38 PRO B C 1
ATOM 2817 O O . PRO B 1 38 ? 19.159 17.529 68.655 1.00 20.65 38 PRO B O 1
ATOM 2821 N N . GLU B 1 39 ? 18.547 19.110 70.099 1.00 20.02 39 GLU B N 1
ATOM 2822 C CA . GLU B 1 39 ? 18.719 18.222 71.239 1.00 20.57 39 GLU B CA 1
ATOM 2823 C C . GLU B 1 39 ? 17.755 18.610 72.351 1.00 19.27 39 GLU B C 1
ATOM 2824 O O . GLU B 1 39 ? 17.186 19.702 72.332 1.00 17.54 39 GLU B O 1
ATOM 2830 N N . PRO B 1 40 ? 17.565 17.718 73.337 1.00 17.45 40 PRO B N 1
ATOM 2831 C CA . PRO B 1 40 ? 16.669 17.929 74.482 1.00 17.38 40 PRO B CA 1
ATOM 2832 C C . PRO B 1 40 ? 17.201 19.011 75.408 1.00 15.97 40 PRO B C 1
ATOM 2833 O O . PRO B 1 40 ? 18.392 19.299 75.392 1.00 15.89 40 PRO B O 1
ATOM 2837 N N . GLY B 1 41 ? 16.326 19.595 76.226 1.00 14.18 41 GLY B N 1
ATOM 2838 C CA . GLY B 1 41 ? 16.779 20.609 77.166 1.00 11.52 41 GLY B CA 1
ATOM 2839 C C . GLY B 1 41 ? 16.221 22.020 77.087 1.00 8.72 41 GLY B C 1
ATOM 2840 O O . GLY B 1 41 ? 16.345 22.774 78.048 1.00 8.82 41 GLY B O 1
ATOM 2841 N N . GLY B 1 42 ? 15.631 22.396 75.957 1.00 9.14 42 GLY B N 1
ATOM 2842 C CA . GLY B 1 42 ? 15.066 23.737 75.826 1.00 10.20 42 GLY B CA 1
ATOM 2843 C C . GLY B 1 42 ? 15.993 24.884 76.214 1.00 11.61 42 GLY B C 1
ATOM 2844 O O . GLY B 1 42 ? 17.149 24.922 75.799 1.00 12.53 42 GLY B O 1
ATOM 2845 N N . GLN B 1 43 ? 15.487 25.819 77.019 1.00 12.86 43 GLN B N 1
ATOM 2846 C CA . GLN B 1 43 ? 16.269 26.978 77.449 1.00 14.49 43 GLN B CA 1
ATOM 2847 C C . GLN B 1 43 ? 17.550 26.624 78.188 1.00 15.18 43 GLN B C 1
ATOM 2848 O O . GLN B 1 43 ? 18.566 27.310 78.043 1.00 14.31 43 GLN B O 1
ATOM 2854 N N . LEU B 1 44 ? 17.497 25.567 78.992 1.00 14.21 44 LEU B N 1
ATOM 2855 C CA . LEU B 1 44 ? 18.672 25.142 79.737 1.00 13.87 44 LEU B CA 1
ATOM 2856 C C . LEU B 1 44 ? 19.789 24.808 78.754 1.00 15.06 44 LEU B C 1
ATOM 2857 O O . LEU B 1 44 ? 20.904 25.325 78.866 1.00 14.59 44 LEU B O 1
ATOM 2862 N N . THR B 1 45 ? 19.475 23.961 77.780 1.00 14.86 45 THR B N 1
ATOM 2863 C CA . THR B 1 45 ? 20.442 23.552 76.769 1.00 16.11 45 THR B CA 1
ATOM 2864 C C . THR B 1 45 ? 20.856 24.672 75.816 1.00 15.74 45 THR B C 1
ATOM 2865 O O . THR B 1 45 ? 22.031 24.829 75.524 1.00 17.70 45 THR B O 1
ATOM 2869 N N . ALA B 1 46 ? 19.890 25.446 75.336 1.00 16.24 46 ALA B N 1
ATOM 2870 C CA . ALA B 1 46 ? 20.177 26.518 74.383 1.00 16.70 46 ALA B CA 1
ATOM 2871 C C . ALA B 1 46 ? 20.748 27.809 74.966 1.00 15.38 46 ALA B C 1
ATOM 2872 O O . ALA B 1 46 ? 21.636 28.413 74.378 1.00 15.41 46 ALA B O 1
ATOM 2874 N N . LEU B 1 47 ? 20.259 28.229 76.125 1.00 16.45 47 LEU B N 1
ATOM 2875 C CA . LEU B 1 47 ? 20.718 29.491 76.700 1.00 15.43 47 LEU B CA 1
ATOM 2876 C C . LEU B 1 47 ? 21.714 29.491 77.861 1.00 15.13 47 LEU B C 1
ATOM 2877 O O . LEU B 1 47 ? 22.453 30.462 78.014 1.00 15.55 47 LEU B O 1
ATOM 2882 N N . TYR B 1 48 ? 21.748 28.445 78.687 1.00 13.91 48 TYR B N 1
ATOM 2883 C CA . TYR B 1 48 ? 22.698 28.444 79.808 1.00 14.91 48 TYR B CA 1
ATOM 2884 C C . TYR B 1 48 ? 23.118 27.073 80.336 1.00 14.50 48 TYR B C 1
ATOM 2885 O O . TYR B 1 48 ? 23.127 26.840 81.544 1.00 16.19 48 TYR B O 1
ATOM 2894 N N . PRO B 1 49 ? 23.520 26.162 79.440 1.00 14.87 49 PRO B N 1
ATOM 2895 C CA . PRO B 1 49 ? 23.929 24.819 79.868 1.00 15.95 49 PRO B CA 1
ATOM 2896 C C . PRO B 1 49 ? 25.096 24.804 80.841 1.00 18.75 49 PRO B C 1
ATOM 2897 O O . PRO B 1 49 ? 25.227 23.880 81.647 1.00 17.77 49 PRO B O 1
ATOM 2901 N N . GLU B 1 50 ? 25.928 25.840 80.768 1.00 19.08 50 GLU B N 1
ATOM 2902 C CA . GLU B 1 50 ? 27.116 25.946 81.606 1.00 19.77 50 GLU B CA 1
ATOM 2903 C C . GLU B 1 50 ? 26.906 26.562 82.983 1.00 20.11 50 GLU B C 1
ATOM 2904 O O . GLU B 1 50 ? 27.842 26.634 83.777 1.00 20.65 50 GLU B O 1
ATOM 2910 N N . LYS B 1 51 ? 25.689 26.998 83.285 1.00 19.27 51 LYS B N 1
ATOM 2911 C CA . LYS B 1 51 ? 25.437 27.638 84.572 1.00 19.35 51 LYS B CA 1
ATOM 2912 C C . LYS B 1 51 ? 24.776 26.774 85.632 1.00 21.02 51 LYS B C 1
ATOM 2913 O O . LYS B 1 51 ? 23.967 25.892 85.332 1.00 20.60 51 LYS B O 1
ATOM 2919 N N . TYR B 1 52 ? 25.126 27.048 86.882 1.00 19.11 52 TYR B N 1
ATOM 2920 C CA . TYR B 1 52 ? 24.549 26.337 88.007 1.00 20.81 52 TYR B CA 1
ATOM 2921 C C . TYR B 1 52 ? 23.150 26.876 88.287 1.00 19.83 52 TYR B C 1
ATOM 2922 O O . TYR B 1 52 ? 22.900 28.068 88.144 1.00 20.63 52 TYR B O 1
ATOM 2931 N N . ILE B 1 53 ? 22.248 25.980 88.675 1.00 18.77 53 ILE B N 1
ATOM 2932 C CA . ILE B 1 53 ? 20.873 26.327 89.024 1.00 15.95 53 ILE B CA 1
ATOM 2933 C C . ILE B 1 53 ? 20.774 25.974 90.504 1.00 15.17 53 ILE B C 1
ATOM 2934 O O . ILE B 1 53 ? 21.265 24.927 90.915 1.00 14.47 53 ILE B O 1
ATOM 2939 N N . TYR B 1 54 ? 20.152 26.834 91.303 1.00 13.40 54 TYR B N 1
ATOM 2940 C CA . TYR B 1 54 ? 20.043 26.576 92.730 1.00 13.55 54 TYR B CA 1
ATOM 2941 C C . TYR B 1 54 ? 18.632 26.316 93.256 1.00 13.11 54 TYR B C 1
ATOM 2942 O O . TYR B 1 54 ? 18.472 25.843 94.378 1.00 13.73 54 TYR B O 1
ATOM 2951 N N . ASP B 1 55 ? 17.609 26.606 92.463 1.00 12.07 55 ASP B N 1
ATOM 2952 C CA . ASP B 1 55 ? 16.252 26.414 92.961 1.00 11.86 55 ASP B CA 1
ATOM 2953 C C . ASP B 1 55 ? 15.420 25.247 92.414 1.00 11.58 55 ASP B C 1
ATOM 2954 O O . ASP B 1 55 ? 14.198 25.342 92.315 1.00 10.58 55 ASP B O 1
ATOM 2959 N N . VAL B 1 56 ? 16.084 24.155 92.060 1.00 11.32 56 VAL B N 1
ATOM 2960 C CA . VAL B 1 56 ? 15.385 22.947 91.612 1.00 12.34 56 VAL B CA 1
ATOM 2961 C C . VAL B 1 56 ? 15.392 22.062 92.863 1.00 12.75 56 VAL B C 1
ATOM 2962 O O . VAL B 1 56 ? 16.453 21.772 93.427 1.00 12.65 56 VAL B O 1
ATOM 2966 N N . ALA B 1 57 ? 14.208 21.660 93.310 1.00 12.31 57 ALA B N 1
ATOM 2967 C CA . ALA B 1 57 ? 14.072 20.864 94.524 1.00 13.04 57 ALA B CA 1
ATOM 2968 C C . ALA B 1 57 ? 14.934 19.606 94.637 1.00 13.94 57 ALA B C 1
ATOM 2969 O O . ALA B 1 57 ? 14.888 18.715 93.783 1.00 13.35 57 ALA B O 1
ATOM 2971 N N . GLY B 1 58 ? 15.711 19.541 95.717 1.00 15.05 58 GLY B N 1
ATOM 2972 C CA . GLY B 1 58 ? 16.569 18.397 95.952 1.00 14.96 58 GLY B CA 1
ATOM 2973 C C . GLY B 1 58 ? 17.995 18.554 95.455 1.00 15.52 58 GLY B C 1
ATOM 2974 O O . GLY B 1 58 ? 18.848 17.717 95.746 1.00 16.06 58 GLY B O 1
ATOM 2975 N N . PHE B 1 59 ? 18.260 19.615 94.701 1.00 14.88 59 PHE B N 1
ATOM 2976 C CA . PHE B 1 59 ? 19.598 19.851 94.161 1.00 16.08 59 PHE B CA 1
ATOM 2977 C C . PHE B 1 59 ? 20.194 21.116 94.758 1.00 17.37 59 PHE B C 1
ATOM 2978 O O . PHE B 1 59 ? 19.912 22.216 94.290 1.00 14.05 59 PHE B O 1
ATOM 2986 N N . PRO B 1 60 ? 21.018 20.980 95.810 1.00 18.01 60 PRO B N 1
ATOM 2987 C CA . PRO B 1 60 ? 21.604 22.188 96.399 1.00 18.24 60 PRO B CA 1
ATOM 2988 C C . PRO B 1 60 ? 22.263 22.992 95.283 1.00 18.42 60 PRO B C 1
ATOM 2989 O O . PRO B 1 60 ? 22.313 24.216 95.313 1.00 18.86 60 PRO B O 1
ATOM 2993 N N . LYS B 1 61 ? 22.735 22.274 94.278 1.00 19.81 61 LYS B N 1
ATOM 2994 C CA . LYS B 1 61 ? 23.390 22.891 93.147 1.00 22.45 61 LYS B CA 1
ATOM 2995 C C . LYS B 1 61 ? 23.466 21.891 92.003 1.00 20.96 61 LYS B C 1
ATOM 2996 O O . LYS B 1 61 ? 23.824 20.738 92.212 1.00 19.87 61 LYS B O 1
ATOM 3002 N N . VAL B 1 62 ? 23.108 22.328 90.798 1.00 19.75 62 VAL B N 1
ATOM 3003 C CA . VAL B 1 62 ? 23.177 21.455 89.632 1.00 18.75 62 VAL B CA 1
ATOM 3004 C C . VAL B 1 62 ? 23.292 22.245 88.333 1.00 19.23 62 VAL B C 1
ATOM 3005 O O . VAL B 1 62 ? 22.558 23.209 88.102 1.00 19.06 62 VAL B O 1
ATOM 3009 N N . TYR B 1 63 ? 24.243 21.841 87.499 1.00 19.18 63 TYR B N 1
ATOM 3010 C CA . TYR B 1 63 ? 24.453 22.492 86.216 1.00 20.45 63 TYR B CA 1
ATOM 3011 C C . TYR B 1 63 ? 23.230 22.247 85.343 1.00 19.90 63 TYR B C 1
ATOM 3012 O O . TYR B 1 63 ? 22.667 21.150 85.347 1.00 19.86 63 TYR B O 1
ATOM 3021 N N . ALA B 1 64 ? 22.819 23.266 84.598 1.00 18.89 64 ALA B N 1
ATOM 3022 C CA . ALA B 1 64 ? 21.671 23.124 83.714 1.00 18.90 64 ALA B CA 1
ATOM 3023 C C . ALA B 1 64 ? 21.889 21.932 82.785 1.00 18.97 64 ALA B C 1
ATOM 3024 O O . ALA B 1 64 ? 20.963 21.166 82.512 1.00 17.67 64 ALA B O 1
ATOM 3026 N N . LYS B 1 65 ? 23.122 21.770 82.310 1.00 18.70 65 LYS B N 1
ATOM 3027 C CA . LYS B 1 65 ? 23.450 20.668 81.408 1.00 19.76 65 LYS B CA 1
ATOM 3028 C C . LYS B 1 65 ? 23.253 19.314 82.099 1.00 18.55 65 LYS B C 1
ATOM 3029 O O . LYS B 1 65 ? 22.747 18.364 81.493 1.00 17.44 65 LYS B O 1
ATOM 3035 N N . ASP B 1 66 ? 23.643 19.233 83.368 1.00 17.83 66 ASP B N 1
ATOM 3036 C CA . ASP B 1 66 ? 23.501 17.988 84.115 1.00 17.36 66 ASP B CA 1
ATOM 3037 C C . ASP B 1 66 ? 22.051 17.678 84.463 1.00 16.80 66 ASP B C 1
ATOM 3038 O O . ASP B 1 66 ? 21.688 16.514 84.581 1.00 15.58 66 ASP B O 1
ATOM 3043 N N . LEU B 1 67 ? 21.229 18.713 84.633 1.00 15.37 67 LEU B N 1
ATOM 3044 C CA . LEU B 1 67 ? 19.816 18.503 84.948 1.00 15.19 67 LEU B CA 1
ATOM 3045 C C . LEU B 1 67 ? 19.153 17.897 83.717 1.00 15.58 67 LEU B C 1
ATOM 3046 O O . LEU B 1 67 ? 18.332 16.985 83.825 1.00 14.85 67 LEU B O 1
ATOM 3051 N N . VAL B 1 68 ? 19.523 18.404 82.544 1.00 13.88 68 VAL B N 1
ATOM 3052 C CA . VAL B 1 68 ? 18.983 17.883 81.301 1.00 15.10 68 VAL B CA 1
ATOM 3053 C C . VAL B 1 68 ? 19.363 16.405 81.171 1.00 15.54 68 VAL B C 1
ATOM 3054 O O . VAL B 1 68 ? 18.522 15.565 80.859 1.00 17.08 68 VAL B O 1
ATOM 3058 N N . LYS B 1 69 ? 20.632 16.092 81.407 1.00 16.32 69 LYS B N 1
ATOM 3059 C CA . LYS B 1 69 ? 21.085 14.715 81.319 1.00 18.77 69 LYS B CA 1
ATOM 3060 C C . LYS B 1 69 ? 20.283 13.833 82.264 1.00 16.85 69 LYS B C 1
ATOM 3061 O O . LYS B 1 69 ? 19.912 12.718 81.915 1.00 18.67 69 LYS B O 1
ATOM 3067 N N . GLY B 1 70 ? 20.019 14.343 83.460 1.00 17.27 70 GLY B N 1
ATOM 3068 C CA . GLY B 1 70 ? 19.251 13.590 84.438 1.00 16.41 70 GLY B CA 1
ATOM 3069 C C . GLY B 1 70 ? 17.846 13.295 83.946 1.00 16.63 70 GLY B C 1
ATOM 3070 O O . GLY B 1 70 ? 17.360 12.166 84.057 1.00 15.63 70 GLY B O 1
ATOM 3071 N N . LEU B 1 71 ? 17.191 14.313 83.394 1.00 14.21 71 LEU B N 1
ATOM 3072 C CA . LEU B 1 71 ? 15.839 14.158 82.876 1.00 12.57 71 LEU B CA 1
ATOM 3073 C C . LEU B 1 71 ? 15.813 13.201 81.681 1.00 14.42 71 LEU B C 1
ATOM 3074 O O . LEU B 1 71 ? 14.904 12.381 81.553 1.00 12.36 71 LEU B O 1
ATOM 3079 N N . VAL B 1 72 ? 16.810 13.308 80.806 1.00 14.64 72 VAL B N 1
ATOM 3080 C CA . VAL B 1 72 ? 16.878 12.440 79.633 1.00 15.99 72 VAL B CA 1
ATOM 3081 C C . VAL B 1 72 ? 17.018 10.977 80.069 1.00 15.87 72 VAL B C 1
ATOM 3082 O O . VAL B 1 72 ? 16.342 10.097 79.543 1.00 15.46 72 VAL B O 1
ATOM 3086 N N . GLU B 1 73 ? 17.878 10.733 81.052 1.00 15.68 73 GLU B N 1
ATOM 3087 C CA . GLU B 1 73 ? 18.095 9.386 81.568 1.00 18.38 73 GLU B CA 1
ATOM 3088 C C . GLU B 1 73 ? 16.845 8.870 82.272 1.00 17.37 73 GLU B C 1
ATOM 3089 O O . GLU B 1 73 ? 16.534 7.679 82.229 1.00 17.70 73 GLU B O 1
ATOM 3095 N N . GLN B 1 74 ? 16.126 9.782 82.911 1.00 15.67 74 GLN B N 1
ATOM 3096 C CA . GLN B 1 74 ? 14.910 9.436 83.633 1.00 15.67 74 GLN B CA 1
ATOM 3097 C C . GLN B 1 74 ? 13.779 9.024 82.692 1.00 14.90 74 GLN B C 1
ATOM 3098 O O . GLN B 1 74 ? 12.953 8.186 83.038 1.00 15.14 74 GLN B O 1
ATOM 3104 N N . VAL B 1 75 ? 13.738 9.609 81.503 1.00 15.18 75 VAL B N 1
ATOM 3105 C CA . VAL B 1 75 ? 12.690 9.262 80.548 1.00 16.09 75 VAL B CA 1
ATOM 3106 C C . VAL B 1 75 ? 13.063 8.032 79.709 1.00 15.51 75 VAL B C 1
ATOM 3107 O O . VAL B 1 75 ? 12.189 7.281 79.266 1.00 13.37 75 VAL B O 1
ATOM 3111 N N . ALA B 1 76 ? 14.365 7.835 79.519 1.00 14.51 76 ALA B N 1
ATOM 3112 C CA . ALA B 1 76 ? 14.913 6.749 78.706 1.00 15.63 76 ALA B CA 1
ATOM 3113 C C . ALA B 1 76 ? 14.298 5.352 78.824 1.00 17.20 76 ALA B C 1
ATOM 3114 O O . ALA B 1 76 ? 14.023 4.713 77.810 1.00 17.48 76 ALA B O 1
ATOM 3116 N N . PRO B 1 77 ? 14.060 4.861 80.054 1.00 17.60 77 PRO B N 1
ATOM 3117 C CA . PRO B 1 77 ? 13.479 3.520 80.187 1.00 16.96 77 PRO B CA 1
ATOM 3118 C C . PRO B 1 77 ? 12.165 3.331 79.435 1.00 18.08 77 PRO B C 1
ATOM 3119 O O . PRO B 1 77 ? 11.774 2.203 79.133 1.00 18.64 77 PRO B O 1
ATOM 3123 N N . PHE B 1 78 ? 11.478 4.429 79.136 1.00 16.34 78 PHE B N 1
ATOM 3124 C CA . PHE B 1 78 ? 10.203 4.331 78.437 1.00 16.94 78 PHE B CA 1
ATOM 3125 C C . PHE B 1 78 ? 10.309 4.479 76.929 1.00 18.27 78 PHE B C 1
ATOM 3126 O O . PHE B 1 78 ? 9.295 4.627 76.241 1.00 16.42 78 PHE B O 1
ATOM 3134 N N . ASN B 1 79 ? 11.542 4.437 76.431 1.00 17.84 79 ASN B N 1
ATOM 3135 C CA . ASN B 1 79 ? 11.817 4.521 75.001 1.00 18.76 79 ASN B CA 1
ATOM 3136 C C . ASN B 1 79 ? 11.027 5.609 74.277 1.00 18.74 79 ASN B C 1
ATOM 3137 O O . ASN B 1 79 ? 10.117 5.329 73.486 1.00 14.93 79 ASN B O 1
ATOM 3142 N N . PRO B 1 80 ? 11.360 6.877 74.544 1.00 18.98 80 PRO B N 1
ATOM 3143 C CA . PRO B 1 80 ? 10.636 7.957 73.871 1.00 18.99 80 PRO B CA 1
ATOM 3144 C C . PRO B 1 80 ? 11.062 8.085 72.412 1.00 19.62 80 PRO B C 1
ATOM 3145 O O . PRO B 1 80 ? 12.118 7.595 72.011 1.00 19.31 80 PRO B O 1
ATOM 3149 N N . VAL B 1 81 ? 10.225 8.729 71.615 1.00 20.31 81 VAL B N 1
ATOM 3150 C CA . VAL B 1 81 ? 10.564 8.950 70.223 1.00 22.32 81 VAL B CA 1
ATOM 3151 C C . VAL B 1 81 ? 10.963 10.412 70.130 1.00 21.46 81 VAL B C 1
ATOM 3152 O O . VAL B 1 81 ? 10.147 11.296 70.359 1.00 20.96 81 VAL B O 1
ATOM 3156 N N . TYR B 1 82 ? 12.228 10.666 69.823 1.00 21.50 82 TYR B N 1
ATOM 3157 C CA . TYR B 1 82 ? 12.707 12.033 69.698 1.00 20.91 82 TYR B CA 1
ATOM 3158 C C . TYR B 1 82 ? 12.666 12.503 68.245 1.00 21.65 82 TYR B C 1
ATOM 3159 O O . TYR B 1 82 ? 13.403 11.997 67.402 1.00 22.89 82 TYR B O 1
ATOM 3168 N N . SER B 1 83 ? 11.790 13.460 67.958 1.00 20.21 83 SER B N 1
ATOM 3169 C CA . SER B 1 83 ? 11.666 14.021 66.615 1.00 21.46 83 SER B CA 1
ATOM 3170 C C . SER B 1 83 ? 12.158 15.462 66.693 1.00 20.96 83 SER B C 1
ATOM 3171 O O . SER B 1 83 ? 11.393 16.405 66.505 1.00 20.02 83 SER B O 1
ATOM 3174 N N . LEU B 1 84 ? 13.443 15.616 66.990 1.00 21.47 84 LEU B N 1
ATOM 3175 C CA . LEU B 1 84 ? 14.052 16.932 67.118 1.00 22.91 84 LEU B CA 1
ATOM 3176 C C . LEU B 1 84 ? 14.497 17.479 65.766 1.00 23.51 84 LEU B C 1
ATOM 3177 O O . LEU B 1 84 ? 14.622 16.731 64.794 1.00 22.88 84 LEU B O 1
ATOM 3182 N N . GLY B 1 85 ? 14.745 18.785 65.719 1.00 23.41 85 GLY B N 1
ATOM 3183 C CA . GLY B 1 85 ? 15.152 19.417 64.478 1.00 21.96 85 GLY B CA 1
ATOM 3184 C C . GLY B 1 85 ? 13.923 19.697 63.634 1.00 21.99 85 GLY B C 1
ATOM 3185 O O . GLY B 1 85 ? 14.025 19.981 62.441 1.00 21.61 85 GLY B O 1
ATOM 3186 N N . GLU B 1 86 ? 12.755 19.607 64.265 1.00 21.12 86 GLU B N 1
ATOM 3187 C CA . GLU B 1 86 ? 11.483 19.851 63.588 1.00 23.12 86 GLU B CA 1
ATOM 3188 C C . GLU B 1 86 ? 10.615 20.734 64.456 1.00 22.30 86 GLU B C 1
ATOM 3189 O O . GLU B 1 86 ? 10.556 20.547 65.670 1.00 22.00 86 GLU B O 1
ATOM 3195 N N . ARG B 1 87 ? 9.916 21.674 63.835 1.00 20.95 87 ARG B N 1
ATOM 3196 C CA . ARG B 1 87 ? 9.025 22.537 64.588 1.00 20.24 87 ARG B CA 1
ATOM 3197 C C . ARG B 1 87 ? 7.595 22.148 64.248 1.00 19.95 87 ARG B C 1
ATOM 3198 O O . ARG B 1 87 ? 7.292 21.841 63.097 1.00 18.02 87 ARG B O 1
ATOM 3206 N N . ALA B 1 88 ? 6.725 22.156 65.254 1.00 17.44 88 ALA B N 1
ATOM 3207 C CA . ALA B 1 88 ? 5.324 21.829 65.055 1.00 18.84 88 ALA B CA 1
ATOM 3208 C C . ALA B 1 88 ? 4.665 23.059 64.445 1.00 19.06 88 ALA B C 1
ATOM 3209 O O . ALA B 1 88 ? 4.572 24.102 65.090 1.00 18.52 88 ALA B O 1
ATOM 3211 N N . GLU B 1 89 ? 4.212 22.934 63.202 1.00 20.50 89 GLU B N 1
ATOM 3212 C CA . GLU B 1 89 ? 3.579 24.045 62.499 1.00 20.47 89 GLU B CA 1
ATOM 3213 C C . GLU B 1 89 ? 2.069 24.105 62.702 1.00 21.54 89 GLU B C 1
ATOM 3214 O O . GLU B 1 89 ? 1.515 25.167 63.006 1.00 22.96 89 GLU B O 1
ATOM 3220 N N . THR B 1 90 ? 1.400 22.970 62.528 1.00 20.42 90 THR B N 1
ATOM 3221 C CA . THR B 1 90 ? -0.047 22.932 62.683 1.00 21.39 90 THR B CA 1
ATOM 3222 C C . THR B 1 90 ? -0.506 21.847 63.650 1.00 22.09 90 THR B C 1
ATOM 3223 O O . THR B 1 90 ? 0.143 20.814 63.807 1.00 21.92 90 THR B O 1
ATOM 3227 N N . LEU B 1 91 ? -1.638 22.102 64.293 1.00 24.16 91 LEU B N 1
ATOM 3228 C CA . LEU B 1 91 ? -2.231 21.173 65.239 1.00 25.85 91 LEU B CA 1
ATOM 3229 C C . LEU B 1 91 ? -3.695 21.038 64.851 1.00 28.14 91 LEU B C 1
ATOM 3230 O O . LEU B 1 91 ? -4.489 21.954 65.067 1.00 28.87 91 LEU B O 1
ATOM 3235 N N . GLU B 1 92 ? -4.048 19.898 64.269 1.00 29.94 92 GLU B N 1
ATOM 3236 C CA . GLU B 1 92 ? -5.422 19.661 63.841 1.00 33.04 92 GLU B CA 1
ATOM 3237 C C . GLU B 1 92 ? -5.995 18.386 64.427 1.00 32.98 92 GLU B C 1
ATOM 3238 O O . GLU B 1 92 ? -5.271 17.424 64.693 1.00 33.03 92 GLU B O 1
ATOM 3244 N N . ARG B 1 93 ? -7.304 18.386 64.632 1.00 34.07 93 ARG B N 1
ATOM 3245 C CA . ARG B 1 93 ? -7.979 17.217 65.166 1.00 36.01 93 ARG B CA 1
ATOM 3246 C C . ARG B 1 93 ? -8.731 16.527 64.040 1.00 37.57 93 ARG B C 1
ATOM 3247 O O . ARG B 1 93 ? -9.562 17.145 63.374 1.00 37.60 93 ARG B O 1
ATOM 3255 N N . GLU B 1 94 ? -8.422 15.249 63.828 1.00 39.21 94 GLU B N 1
ATOM 3256 C CA . GLU B 1 94 ? -9.073 14.440 62.800 1.00 39.68 94 GLU B CA 1
ATOM 3257 C C . GLU B 1 94 ? -9.724 13.239 63.465 1.00 39.53 94 GLU B C 1
ATOM 3258 O O . GLU B 1 94 ? -9.052 12.256 63.784 1.00 39.52 94 GLU B O 1
ATOM 3264 N N . GLY B 1 95 ? -11.032 13.320 63.677 1.00 39.85 95 GLY B N 1
ATOM 3265 C CA . GLY B 1 95 ? -11.742 12.227 64.311 1.00 39.45 95 GLY B CA 1
ATOM 3266 C C . GLY B 1 95 ? -11.342 12.049 65.763 1.00 39.24 95 GLY B C 1
ATOM 3267 O O . GLY B 1 95 ? -11.546 12.939 66.589 1.00 38.49 95 GLY B O 1
ATOM 3268 N N . ASP B 1 96 ? -10.764 10.894 66.073 1.00 39.16 96 ASP B N 1
ATOM 3269 C CA . ASP B 1 96 ? -10.336 10.592 67.435 1.00 38.74 96 ASP B CA 1
ATOM 3270 C C . ASP B 1 96 ? -8.855 10.891 67.638 1.00 36.32 96 ASP B C 1
ATOM 3271 O O . ASP B 1 96 ? -8.299 10.589 68.694 1.00 35.99 96 ASP B O 1
ATOM 3276 N N . LEU B 1 97 ? -8.221 11.491 66.633 1.00 32.72 97 LEU B N 1
ATOM 3277 C CA . LEU B 1 97 ? -6.796 11.796 66.719 1.00 30.20 97 LEU B CA 1
ATOM 3278 C C . LEU B 1 97 ? -6.430 13.252 66.440 1.00 29.25 97 LEU B C 1
ATOM 3279 O O . LEU B 1 97 ? -7.223 14.019 65.889 1.00 27.59 97 LEU B O 1
ATOM 3284 N N . PHE B 1 98 ? -5.209 13.611 66.833 1.00 27.84 98 PHE B N 1
ATOM 3285 C CA . PHE B 1 98 ? -4.659 14.944 66.612 1.00 26.39 98 PHE B CA 1
ATOM 3286 C C . PHE B 1 98 ? -3.573 14.753 65.572 1.00 26.38 98 PHE B C 1
ATOM 3287 O O . PHE B 1 98 ? -2.845 13.761 65.605 1.00 27.50 98 PHE B O 1
ATOM 3295 N N . LYS B 1 99 ? -3.470 15.684 64.635 1.00 26.21 99 LYS B N 1
ATOM 3296 C CA . LYS B 1 99 ? -2.431 15.587 63.627 1.00 26.08 99 LYS B CA 1
ATOM 3297 C C . LYS B 1 99 ? -1.555 16.823 63.687 1.00 25.64 99 LYS B C 1
ATOM 3298 O O . LYS B 1 99 ? -2.047 17.954 63.706 1.00 24.80 99 LYS B O 1
ATOM 3304 N N . VAL B 1 100 ? -0.250 16.597 63.736 1.00 23.88 100 VAL B N 1
ATOM 3305 C CA . VAL B 1 100 ? 0.704 17.687 63.779 1.00 25.76 100 VAL B CA 1
ATOM 3306 C C . VAL B 1 100 ? 1.648 17.556 62.595 1.00 25.92 100 VAL B C 1
ATOM 3307 O O . VAL B 1 100 ? 2.268 16.511 62.397 1.00 27.35 100 VAL B O 1
ATOM 3311 N N . THR B 1 101 ? 1.735 18.610 61.793 1.00 26.26 101 THR B N 1
ATOM 3312 C CA . THR B 1 101 ? 2.628 18.610 60.644 1.00 26.55 101 THR B CA 1
ATOM 3313 C C . THR B 1 101 ? 3.824 19.478 61.016 1.00 26.97 101 THR B C 1
ATOM 3314 O O . THR B 1 101 ? 3.661 20.590 61.523 1.00 26.30 101 THR B O 1
ATOM 3318 N N . THR B 1 102 ? 5.023 18.960 60.770 1.00 27.85 102 THR B N 1
ATOM 3319 C CA . THR B 1 102 ? 6.246 19.663 61.120 1.00 28.80 102 THR B CA 1
ATOM 3320 C C . THR B 1 102 ? 6.858 20.499 60.003 1.00 30.42 102 THR B C 1
ATOM 3321 O O . THR B 1 102 ? 6.444 20.426 58.846 1.00 30.27 102 THR B O 1
ATOM 3325 N N . SER B 1 103 ? 7.859 21.292 60.372 1.00 30.77 103 SER B N 1
ATOM 3326 C CA . SER B 1 103 ? 8.558 22.148 59.428 1.00 33.06 103 SER B CA 1
ATOM 3327 C C . SER B 1 103 ? 9.309 21.283 58.424 1.00 35.25 103 SER B C 1
ATOM 3328 O O . SER B 1 103 ? 9.860 21.784 57.444 1.00 36.43 103 SER B O 1
ATOM 3331 N N . GLN B 1 104 ? 9.330 19.980 58.678 1.00 36.82 104 GLN B N 1
ATOM 3332 C CA . GLN B 1 104 ? 10.007 19.045 57.789 1.00 38.75 104 GLN B CA 1
ATOM 3333 C C . GLN B 1 104 ? 9.013 18.283 56.924 1.00 38.38 104 GLN B C 1
ATOM 3334 O O . GLN B 1 104 ? 9.374 17.311 56.268 1.00 40.54 104 GLN B O 1
ATOM 3340 N N . GLY B 1 105 ? 7.760 18.731 56.931 1.00 38.37 105 GLY B N 1
ATOM 3341 C CA . GLY B 1 105 ? 6.730 18.089 56.132 1.00 37.46 105 GLY B CA 1
ATOM 3342 C C . GLY B 1 105 ? 6.114 16.846 56.753 1.00 36.84 105 GLY B C 1
ATOM 3343 O O . GLY B 1 105 ? 5.143 16.299 56.225 1.00 36.46 105 GLY B O 1
ATOM 3344 N N . ASN B 1 106 ? 6.670 16.403 57.877 1.00 34.22 106 ASN B N 1
ATOM 3345 C CA . ASN B 1 106 ? 6.178 15.215 58.563 1.00 32.61 106 ASN B CA 1
ATOM 3346 C C . ASN B 1 106 ? 4.788 15.418 59.157 1.00 31.23 106 ASN B C 1
ATOM 3347 O O . ASN B 1 106 ? 4.394 16.540 59.459 1.00 30.72 106 ASN B O 1
ATOM 3352 N N . ALA B 1 107 ? 4.042 14.327 59.307 1.00 30.09 107 ALA B N 1
ATOM 3353 C CA . ALA B 1 107 ? 2.701 14.389 59.873 1.00 29.20 107 ALA B CA 1
ATOM 3354 C C . ALA B 1 107 ? 2.525 13.309 60.936 1.00 29.53 107 ALA B C 1
ATOM 3355 O O . ALA B 1 107 ? 2.288 12.146 60.623 1.00 31.52 107 ALA B O 1
ATOM 3357 N N . TYR B 1 108 ? 2.638 13.699 62.198 1.00 28.22 108 TYR B N 1
ATOM 3358 C CA . TYR B 1 108 ? 2.490 12.753 63.297 1.00 25.49 108 TYR B CA 1
ATOM 3359 C C . TYR B 1 108 ? 1.093 12.865 63.901 1.00 23.35 108 TYR B C 1
ATOM 3360 O O . TYR B 1 108 ? 0.460 13.914 63.824 1.00 23.22 108 TYR B O 1
ATOM 3369 N N . THR B 1 109 ? 0.614 11.775 64.493 1.00 21.72 109 THR B N 1
ATOM 3370 C CA . THR B 1 109 ? -0.701 11.767 65.131 1.00 20.71 109 THR B CA 1
ATOM 3371 C C . THR B 1 109 ? -0.556 11.287 66.571 1.00 19.84 109 THR B C 1
ATOM 3372 O O . THR B 1 109 ? 0.432 10.637 66.924 1.00 19.52 109 THR B O 1
ATOM 3376 N N . ALA B 1 110 ? -1.544 11.609 67.394 1.00 18.71 110 ALA B N 1
ATOM 3377 C CA . ALA B 1 110 ? -1.542 11.204 68.793 1.00 18.97 110 ALA B CA 1
ATOM 3378 C C . ALA B 1 110 ? -2.964 11.311 69.306 1.00 17.09 110 ALA B C 1
ATOM 3379 O O . ALA B 1 110 ? -3.782 12.008 68.716 1.00 18.67 110 ALA B O 1
ATOM 3381 N N . LYS B 1 111 ? -3.259 10.618 70.401 1.00 18.52 111 LYS B N 1
ATOM 3382 C CA . LYS B 1 111 ? -4.592 10.649 70.994 1.00 18.15 111 LYS B CA 1
ATOM 3383 C C . LYS B 1 111 ? -4.735 11.854 71.913 1.00 18.60 111 LYS B C 1
ATOM 3384 O O . LYS B 1 111 ? -5.847 12.316 72.185 1.00 16.80 111 LYS B O 1
ATOM 3390 N N . ALA B 1 112 ? -3.600 12.351 72.396 1.00 17.95 112 ALA B N 1
ATOM 3391 C CA . ALA B 1 112 ? -3.577 13.508 73.287 1.00 18.29 112 ALA B CA 1
ATOM 3392 C C . ALA B 1 112 ? -2.322 14.349 73.032 1.00 17.94 112 ALA B C 1
ATOM 3393 O O . ALA B 1 112 ? -1.309 13.844 72.535 1.00 17.44 112 ALA B O 1
ATOM 3395 N N . VAL B 1 113 ? -2.396 15.633 73.366 1.00 16.96 113 VAL B N 1
ATOM 3396 C CA . VAL B 1 113 ? -1.265 16.524 73.157 1.00 15.58 113 VAL B CA 1
ATOM 3397 C C . VAL B 1 113 ? -0.924 17.379 74.375 1.00 14.78 113 VAL B C 1
ATOM 3398 O O . VAL B 1 113 ? -1.802 17.926 75.038 1.00 14.60 113 VAL B O 1
ATOM 3402 N N . ILE B 1 114 ? 0.368 17.471 74.667 1.00 14.01 114 ILE B N 1
ATOM 3403 C CA . ILE B 1 114 ? 0.848 18.282 75.771 1.00 12.09 114 ILE B CA 1
ATOM 3404 C C . ILE B 1 114 ? 1.720 19.375 75.157 1.00 11.65 114 ILE B C 1
ATOM 3405 O O . ILE B 1 114 ? 2.676 19.081 74.441 1.00 12.58 114 ILE B O 1
ATOM 3410 N N . ILE B 1 115 ? 1.379 20.632 75.413 1.00 9.61 115 ILE B N 1
ATOM 3411 C CA . ILE B 1 115 ? 2.161 21.737 74.880 1.00 10.20 115 ILE B CA 1
ATOM 3412 C C . ILE B 1 115 ? 3.077 22.303 75.964 1.00 9.78 115 ILE B C 1
ATOM 3413 O O . ILE B 1 115 ? 2.621 22.883 76.938 1.00 10.57 115 ILE B O 1
ATOM 3418 N N . ALA B 1 116 ? 4.377 22.107 75.790 1.00 10.91 116 ALA B N 1
ATOM 3419 C CA . ALA B 1 116 ? 5.376 22.594 76.738 1.00 10.92 116 ALA B CA 1
ATOM 3420 C C . ALA B 1 116 ? 6.339 23.421 75.903 1.00 10.72 116 ALA B C 1
ATOM 3421 O O . ALA B 1 116 ? 7.545 23.165 75.879 1.00 9.46 116 ALA B O 1
ATOM 3423 N N . ALA B 1 117 ? 5.782 24.436 75.244 1.00 10.60 117 ALA B N 1
ATOM 3424 C CA . ALA B 1 117 ? 6.522 25.291 74.325 1.00 12.27 117 ALA B CA 1
ATOM 3425 C C . ALA B 1 117 ? 7.397 26.409 74.887 1.00 13.69 117 ALA B C 1
ATOM 3426 O O . ALA B 1 117 ? 8.036 27.120 74.116 1.00 12.78 117 ALA B O 1
ATOM 3428 N N . GLY B 1 118 ? 7.434 26.563 76.209 1.00 13.27 118 GLY B N 1
ATOM 3429 C CA . GLY B 1 118 ? 8.261 27.597 76.815 1.00 12.76 118 GLY B CA 1
ATOM 3430 C C . GLY B 1 118 ? 7.848 29.011 76.449 1.00 13.02 118 GLY B C 1
ATOM 3431 O O . GLY B 1 118 ? 6.694 29.390 76.634 1.00 13.01 118 GLY B O 1
ATOM 3432 N N . VAL B 1 119 ? 8.799 29.798 75.950 1.00 13.85 119 VAL B N 1
ATOM 3433 C CA . VAL B 1 119 ? 8.523 31.170 75.533 1.00 15.87 119 VAL B CA 1
ATOM 3434 C C . VAL B 1 119 ? 8.526 31.228 74.006 1.00 15.72 119 VAL B C 1
ATOM 3435 O O . VAL B 1 119 ? 8.466 32.302 73.419 1.00 16.70 119 VAL B O 1
ATOM 3439 N N . GLY B 1 120 ? 8.609 30.065 73.369 1.00 15.08 120 GLY B N 1
ATOM 3440 C CA . GLY B 1 120 ? 8.611 30.030 71.920 1.00 14.00 120 GLY B CA 1
ATOM 3441 C C . GLY B 1 120 ? 9.565 29.017 71.326 1.00 14.56 120 GLY B C 1
ATOM 3442 O O . GLY B 1 120 ? 10.375 28.406 72.034 1.00 13.80 120 GLY B O 1
ATOM 3443 N N . ALA B 1 121 ? 9.465 28.846 70.010 1.00 12.27 121 ALA B N 1
ATOM 3444 C CA . ALA B 1 121 ? 10.296 27.909 69.274 1.00 12.68 121 ALA B CA 1
ATOM 3445 C C . ALA B 1 121 ? 11.693 28.455 69.036 1.00 13.94 121 ALA B C 1
ATOM 3446 O O . ALA B 1 121 ? 11.848 29.586 68.572 1.00 13.89 121 ALA B O 1
ATOM 3448 N N . PHE B 1 122 ? 12.703 27.649 69.365 1.00 13.58 122 PHE B N 1
ATOM 3449 C CA . PHE B 1 122 ? 14.098 28.027 69.163 1.00 13.54 122 PHE B CA 1
ATOM 3450 C C . PHE B 1 122 ? 14.475 27.862 67.689 1.00 14.62 122 PHE B C 1
ATOM 3451 O O . PHE B 1 122 ? 13.952 27.000 66.989 1.00 12.99 122 PHE B O 1
ATOM 3459 N N . GLU B 1 123 ? 15.396 28.698 67.232 1.00 15.87 123 GLU B N 1
ATOM 3460 C CA . GLU B 1 123 ? 15.886 28.639 65.867 1.00 15.99 123 GLU B CA 1
ATOM 3461 C C . GLU B 1 123 ? 17.269 29.277 65.862 1.00 15.66 123 GLU B C 1
ATOM 3462 O O . GLU B 1 123 ? 17.531 30.215 66.617 1.00 14.28 123 GLU B O 1
ATOM 3468 N N . PRO B 1 124 ? 18.178 28.765 65.022 1.00 16.27 124 PRO B N 1
ATOM 3469 C CA . PRO B 1 124 ? 19.541 29.301 64.939 1.00 17.53 124 PRO B CA 1
ATOM 3470 C C . PRO B 1 124 ? 19.566 30.800 64.678 1.00 19.09 124 PRO B C 1
ATOM 3471 O O . PRO B 1 124 ? 18.803 31.304 63.852 1.00 18.46 124 PRO B O 1
ATOM 3475 N N . ARG B 1 125 ? 20.415 31.529 65.389 1.00 19.82 125 ARG B N 1
ATOM 3476 C CA . ARG B 1 125 ? 20.504 32.952 65.118 1.00 21.66 125 ARG B CA 1
ATOM 3477 C C . ARG B 1 125 ? 21.502 33.098 63.972 1.00 20.68 125 ARG B C 1
ATOM 3478 O O . ARG B 1 125 ? 22.511 32.392 63.929 1.00 19.96 125 ARG B O 1
ATOM 3486 N N . ARG B 1 126 ? 21.215 33.991 63.034 1.00 18.77 126 ARG B N 1
ATOM 3487 C CA . ARG B 1 126 ? 22.118 34.195 61.908 1.00 19.14 126 ARG B CA 1
ATOM 3488 C C . ARG B 1 126 ? 23.176 35.223 62.276 1.00 18.37 126 ARG B C 1
ATOM 3489 O O . ARG B 1 126 ? 22.997 35.994 63.213 1.00 18.50 126 ARG B O 1
ATOM 3497 N N . ILE B 1 127 ? 24.285 35.222 61.546 1.00 19.40 127 ILE B N 1
ATOM 3498 C CA . ILE B 1 127 ? 25.359 36.180 61.786 1.00 17.81 127 ILE B CA 1
ATOM 3499 C C . ILE B 1 127 ? 25.033 37.477 61.039 1.00 19.15 127 ILE B C 1
ATOM 3500 O O . ILE B 1 127 ? 25.302 38.572 61.529 1.00 20.13 127 ILE B O 1
ATOM 3505 N N . GLY B 1 128 ? 24.455 37.339 59.849 1.00 18.44 128 GLY B N 1
ATOM 3506 C CA . GLY B 1 128 ? 24.113 38.504 59.047 1.00 18.47 128 GLY B CA 1
ATOM 3507 C C . GLY B 1 128 ? 25.202 38.894 58.060 1.00 17.57 128 GLY B C 1
ATOM 3508 O O . GLY B 1 128 ? 25.204 40.000 57.530 1.00 17.89 128 GLY B O 1
ATOM 3509 N N . ALA B 1 129 ? 26.136 37.988 57.805 1.00 17.96 129 ALA B N 1
ATOM 3510 C CA . ALA B 1 129 ? 27.225 38.272 56.877 1.00 17.15 129 ALA B CA 1
ATOM 3511 C C . ALA B 1 129 ? 26.832 37.985 55.426 1.00 16.16 129 ALA B C 1
ATOM 3512 O O . ALA B 1 129 ? 26.158 36.996 55.141 1.00 17.06 129 ALA B O 1
ATOM 3514 N N . PRO B 1 130 ? 27.228 38.866 54.490 1.00 15.60 130 PRO B N 1
ATOM 3515 C CA . PRO B 1 130 ? 26.889 38.636 53.082 1.00 15.12 130 PRO B CA 1
ATOM 3516 C C . PRO B 1 130 ? 27.342 37.226 52.669 1.00 15.32 130 PRO B C 1
ATOM 3517 O O . PRO B 1 130 ? 28.437 36.787 53.044 1.00 14.38 130 PRO B O 1
ATOM 3521 N N . GLY B 1 131 ? 26.502 36.517 51.916 1.00 13.37 131 GLY B N 1
ATOM 3522 C CA . GLY B 1 131 ? 26.852 35.168 51.488 1.00 11.58 131 GLY B CA 1
ATOM 3523 C C . GLY B 1 131 ? 26.351 34.068 52.418 1.00 13.75 131 GLY B C 1
ATOM 3524 O O . GLY B 1 131 ? 26.155 32.927 51.991 1.00 11.88 131 GLY B O 1
ATOM 3525 N N . GLU B 1 132 ? 26.143 34.408 53.692 1.00 14.28 132 GLU B N 1
ATOM 3526 C CA . GLU B 1 132 ? 25.667 33.445 54.685 1.00 15.87 132 GLU B CA 1
ATOM 3527 C C . GLU B 1 132 ? 24.320 32.854 54.288 1.00 17.51 132 GLU B C 1
ATOM 3528 O O . GLU B 1 132 ? 24.154 31.637 54.193 1.00 16.60 132 GLU B O 1
ATOM 3534 N N . ARG B 1 133 ? 23.359 33.742 54.063 1.00 17.94 133 ARG B N 1
ATOM 3535 C CA . ARG B 1 133 ? 22.008 33.359 53.684 1.00 18.33 133 ARG B CA 1
ATOM 3536 C C . ARG B 1 133 ? 21.998 32.746 52.280 1.00 19.10 133 ARG B C 1
ATOM 3537 O O . ARG B 1 133 ? 21.293 31.767 52.012 1.00 15.71 133 ARG B O 1
ATOM 3545 N N . GLU B 1 134 ? 22.793 33.328 51.389 1.00 18.70 134 GLU B N 1
ATOM 3546 C CA . GLU B 1 134 ? 22.872 32.856 50.010 1.00 19.22 134 GLU B CA 1
ATOM 3547 C C . GLU B 1 134 ? 23.278 31.398 49.877 1.00 16.94 134 GLU B C 1
ATOM 3548 O O . GLU B 1 134 ? 22.709 30.669 49.071 1.00 17.65 134 GLU B O 1
ATOM 3554 N N . PHE B 1 135 ? 24.262 30.975 50.661 1.00 16.24 135 PHE B N 1
ATOM 3555 C CA . PHE B 1 135 ? 24.764 29.608 50.570 1.00 16.47 135 PHE B CA 1
ATOM 3556 C C . PHE B 1 135 ? 24.232 28.596 51.573 1.00 17.08 135 PHE B C 1
ATOM 3557 O O . PHE B 1 135 ? 24.747 27.483 51.674 1.00 18.31 135 PHE B O 1
ATOM 3565 N N . GLU B 1 136 ? 23.204 28.982 52.313 1.00 17.21 136 GLU B N 1
ATOM 3566 C CA . GLU B 1 136 ? 22.594 28.079 53.271 1.00 17.61 136 GLU B CA 1
ATOM 3567 C C . GLU B 1 136 ? 22.129 26.883 52.442 1.00 18.63 136 GLU B C 1
ATOM 3568 O O . GLU B 1 136 ? 21.472 27.058 51.414 1.00 18.02 136 GLU B O 1
ATOM 3574 N N . GLY B 1 137 ? 22.480 25.674 52.871 1.00 17.62 137 GLY B N 1
ATOM 3575 C CA . GLY B 1 137 ? 22.079 24.491 52.122 1.00 18.38 137 GLY B CA 1
ATOM 3576 C C . GLY B 1 137 ? 23.091 24.121 51.048 1.00 19.32 137 GLY B C 1
ATOM 3577 O O . GLY B 1 137 ? 23.039 23.033 50.482 1.00 16.02 137 GLY B O 1
ATOM 3578 N N . ARG B 1 138 ? 24.016 25.038 50.772 1.00 18.99 138 ARG B N 1
ATOM 3579 C CA . ARG B 1 138 ? 25.055 24.817 49.775 1.00 19.14 138 ARG B CA 1
ATOM 3580 C C . ARG B 1 138 ? 26.446 25.064 50.369 1.00 17.15 138 ARG B C 1
ATOM 3581 O O . ARG B 1 138 ? 27.333 25.588 49.698 1.00 17.13 138 ARG B O 1
ATOM 3589 N N . GLY B 1 139 ? 26.626 24.693 51.633 1.00 15.90 139 GLY B N 1
ATOM 3590 C CA . GLY B 1 139 ? 27.914 24.888 52.275 1.00 14.55 139 GLY B CA 1
ATOM 3591 C C . GLY B 1 139 ? 27.818 25.562 53.632 1.00 14.99 139 GLY B C 1
ATOM 3592 O O . GLY B 1 139 ? 28.730 25.449 54.453 1.00 14.53 139 GLY B O 1
ATOM 3593 N N . VAL B 1 140 ? 26.722 26.279 53.864 1.00 13.57 140 VAL B N 1
ATOM 3594 C CA . VAL B 1 140 ? 26.505 26.956 55.139 1.00 15.22 140 VAL B CA 1
ATOM 3595 C C . VAL B 1 140 ? 25.532 26.103 55.936 1.00 15.81 140 VAL B C 1
ATOM 3596 O O . VAL B 1 140 ? 24.471 25.741 55.437 1.00 16.38 140 VAL B O 1
ATOM 3600 N N . TYR B 1 141 ? 25.908 25.794 57.172 1.00 17.67 141 TYR B N 1
ATOM 3601 C CA . TYR B 1 141 ? 25.115 24.951 58.059 1.00 16.38 141 TYR B CA 1
ATOM 3602 C C . TYR B 1 141 ? 24.911 25.608 59.424 1.00 17.15 141 TYR B C 1
ATOM 3603 O O . TYR B 1 141 ? 25.734 26.408 59.870 1.00 15.25 141 TYR B O 1
ATOM 3612 N N . TYR B 1 142 ? 23.820 25.240 60.089 1.00 15.72 142 TYR B N 1
ATOM 3613 C CA . TYR B 1 142 ? 23.500 25.762 61.410 1.00 16.50 142 TYR B CA 1
ATOM 3614 C C . TYR B 1 142 ? 23.384 24.606 62.392 1.00 18.26 142 TYR B C 1
ATOM 3615 O O . TYR B 1 142 ? 23.156 24.803 63.581 1.00 20.26 142 TYR B O 1
ATOM 3624 N N . ALA B 1 143 ? 23.539 23.394 61.875 1.00 21.48 143 ALA B N 1
ATOM 3625 C CA . ALA B 1 143 ? 23.463 22.191 62.689 1.00 23.43 143 ALA B CA 1
ATOM 3626 C C . ALA B 1 143 ? 24.181 21.056 61.973 1.00 24.69 143 ALA B C 1
ATOM 3627 O O . ALA B 1 143 ? 24.368 21.097 60.761 1.00 25.13 143 ALA B O 1
ATOM 3629 N N . VAL B 1 144 ? 24.591 20.055 62.740 1.00 26.24 144 VAL B N 1
ATOM 3630 C CA . VAL B 1 144 ? 25.273 18.891 62.205 1.00 27.57 144 VAL B CA 1
ATOM 3631 C C . VAL B 1 144 ? 24.282 17.738 62.300 1.00 30.30 144 VAL B C 1
ATOM 3632 O O . VAL B 1 144 ? 24.050 17.210 63.382 1.00 30.87 144 VAL B O 1
ATOM 3636 N N . LYS B 1 145 ? 23.682 17.361 61.178 1.00 32.77 145 LYS B N 1
ATOM 3637 C CA . LYS B 1 145 ? 22.721 16.265 61.186 1.00 35.86 145 LYS B CA 1
ATOM 3638 C C . LYS B 1 145 ? 23.456 14.930 61.186 1.00 36.22 145 LYS B C 1
ATOM 3639 O O . LYS B 1 145 ? 23.006 13.964 61.798 1.00 36.83 145 LYS B O 1
ATOM 3645 N N . SER B 1 146 ? 24.594 14.889 60.500 1.00 36.05 146 SER B N 1
ATOM 3646 C CA . SER B 1 146 ? 25.416 13.689 60.433 1.00 36.21 146 SER B CA 1
ATOM 3647 C C . SER B 1 146 ? 26.867 14.103 60.222 1.00 36.44 146 SER B C 1
ATOM 3648 O O . SER B 1 146 ? 27.149 15.053 59.495 1.00 34.22 146 SER B O 1
ATOM 3651 N N . LYS B 1 147 ? 27.785 13.388 60.861 1.00 36.92 147 LYS B N 1
ATOM 3652 C CA . LYS B 1 147 ? 29.208 13.691 60.745 1.00 37.57 147 LYS B CA 1
ATOM 3653 C C . LYS B 1 147 ? 29.749 13.366 59.352 1.00 36.94 147 LYS B C 1
ATOM 3654 O O . LYS B 1 147 ? 30.777 13.901 58.936 1.00 36.83 147 LYS B O 1
ATOM 3660 N N . ALA B 1 148 ? 29.053 12.495 58.631 1.00 37.06 148 ALA B N 1
ATOM 3661 C CA . ALA B 1 148 ? 29.471 12.131 57.283 1.00 36.66 148 ALA B CA 1
ATOM 3662 C C . ALA B 1 148 ? 29.398 13.378 56.412 1.00 36.24 148 ALA B C 1
ATOM 3663 O O . ALA B 1 148 ? 30.203 13.562 55.496 1.00 36.37 148 ALA B O 1
ATOM 3665 N N . GLU B 1 149 ? 28.422 14.230 56.709 1.00 35.46 149 GLU B N 1
ATOM 3666 C CA . GLU B 1 149 ? 28.223 15.472 55.975 1.00 34.53 149 GLU B CA 1
ATOM 3667 C C . GLU B 1 149 ? 29.492 16.322 55.989 1.00 32.80 149 GLU B C 1
ATOM 3668 O O . GLU B 1 149 ? 29.700 17.159 55.109 1.00 32.17 149 GLU B O 1
ATOM 3674 N N . PHE B 1 150 ? 30.346 16.097 56.982 1.00 30.72 150 PHE B N 1
ATOM 3675 C CA . PHE B 1 150 ? 31.581 16.866 57.109 1.00 30.09 150 PHE B CA 1
ATOM 3676 C C . PHE B 1 150 ? 32.845 16.062 56.854 1.00 29.83 150 PHE B C 1
ATOM 3677 O O . PHE B 1 150 ? 33.952 16.546 57.079 1.00 28.64 150 PHE B O 1
ATOM 3685 N N . GLN B 1 151 ? 32.674 14.836 56.375 1.00 29.74 151 GLN B N 1
ATOM 3686 C CA . GLN B 1 151 ? 33.807 13.968 56.088 1.00 30.25 151 GLN B CA 1
ATOM 3687 C C . GLN B 1 151 ? 34.769 14.575 55.062 1.00 28.74 151 GLN B C 1
ATOM 3688 O O . GLN B 1 151 ? 34.363 14.936 53.958 1.00 27.75 151 GLN B O 1
ATOM 3694 N N . GLY B 1 152 ? 36.043 14.679 55.436 1.00 27.92 152 GLY B N 1
ATOM 3695 C CA . GLY B 1 152 ? 37.055 15.223 54.540 1.00 27.14 152 GLY B CA 1
ATOM 3696 C C . GLY B 1 152 ? 36.852 16.670 54.121 1.00 26.76 152 GLY B C 1
ATOM 3697 O O . GLY B 1 152 ? 37.504 17.155 53.194 1.00 25.29 152 GLY B O 1
ATOM 3698 N N . LYS B 1 153 ? 35.960 17.369 54.813 1.00 26.59 153 LYS B N 1
ATOM 3699 C CA . LYS B 1 153 ? 35.663 18.759 54.489 1.00 26.48 153 LYS B CA 1
ATOM 3700 C C . LYS B 1 153 ? 36.483 19.759 55.289 1.00 26.00 153 LYS B C 1
ATOM 3701 O O . LYS B 1 153 ? 36.824 19.509 56.444 1.00 25.83 153 LYS B O 1
ATOM 3707 N N . ARG B 1 154 ? 36.814 20.884 54.660 1.00 24.90 154 ARG B N 1
ATOM 3708 C CA . ARG B 1 154 ? 37.528 21.954 55.347 1.00 24.88 154 ARG B CA 1
ATOM 3709 C C . ARG B 1 154 ? 36.403 22.800 55.944 1.00 24.52 154 ARG B C 1
ATOM 3710 O O . ARG B 1 154 ? 35.606 23.394 55.210 1.00 23.86 154 ARG B O 1
ATOM 3718 N N . VAL B 1 155 ? 36.339 22.851 57.272 1.00 22.49 155 VAL B N 1
ATOM 3719 C CA . VAL B 1 155 ? 35.261 23.567 57.949 1.00 20.65 155 VAL B CA 1
ATOM 3720 C C . VAL B 1 155 ? 35.619 24.778 58.813 1.00 19.44 155 VAL B C 1
ATOM 3721 O O . VAL B 1 155 ? 36.628 24.790 59.524 1.00 18.48 155 VAL B O 1
ATOM 3725 N N . LEU B 1 156 ? 34.766 25.794 58.742 1.00 16.19 156 LEU B N 1
ATOM 3726 C CA . LEU B 1 156 ? 34.914 26.981 59.563 1.00 15.50 156 LEU B CA 1
ATOM 3727 C C . LEU B 1 156 ? 33.722 26.927 60.510 1.00 16.25 156 LEU B C 1
ATOM 3728 O O . LEU B 1 156 ? 32.567 26.842 60.063 1.00 13.71 156 LEU B O 1
ATOM 3733 N N . ILE B 1 157 ? 33.991 26.949 61.809 1.00 14.27 157 ILE B N 1
ATOM 3734 C CA . ILE B 1 157 ? 32.918 26.935 62.793 1.00 13.46 157 ILE B CA 1
ATOM 3735 C C . ILE B 1 157 ? 32.865 28.321 63.435 1.00 14.27 157 ILE B C 1
ATOM 3736 O O . ILE B 1 157 ? 33.890 28.871 63.842 1.00 12.93 157 ILE B O 1
ATOM 3741 N N . VAL B 1 158 ? 31.673 28.898 63.500 1.00 14.12 158 VAL B N 1
ATOM 3742 C CA . VAL B 1 158 ? 31.514 30.210 64.105 1.00 14.12 158 VAL B CA 1
ATOM 3743 C C . VAL B 1 158 ? 30.669 30.058 65.367 1.00 16.40 158 VAL B C 1
ATOM 3744 O O . VAL B 1 158 ? 29.531 29.597 65.307 1.00 16.55 158 VAL B O 1
ATOM 3748 N N . GLY B 1 159 ? 31.229 30.438 66.511 1.00 17.00 159 GLY B N 1
ATOM 3749 C CA . GLY B 1 159 ? 30.494 30.332 67.757 1.00 19.41 159 GLY B CA 1
ATOM 3750 C C . GLY B 1 159 ? 31.416 30.254 68.954 1.00 20.14 159 GLY B C 1
ATOM 3751 O O . GLY B 1 159 ? 32.554 29.813 68.832 1.00 19.19 159 GLY B O 1
ATOM 3752 N N . GLY B 1 160 ? 30.925 30.685 70.110 1.00 23.49 160 GLY B N 1
ATOM 3753 C CA . GLY B 1 160 ? 31.730 30.656 71.318 1.00 25.85 160 GLY B CA 1
ATOM 3754 C C . GLY B 1 160 ? 30.980 30.033 72.480 1.00 28.50 160 GLY B C 1
ATOM 3755 O O . GLY B 1 160 ? 31.427 30.091 73.632 1.00 29.45 160 GLY B O 1
ATOM 3756 N N . GLY B 1 161 ? 29.834 29.434 72.173 1.00 27.10 161 GLY B N 1
ATOM 3757 C CA . GLY B 1 161 ? 29.036 28.798 73.201 1.00 27.68 161 GLY B CA 1
ATOM 3758 C C . GLY B 1 161 ? 29.426 27.349 73.426 1.00 26.79 161 GLY B C 1
ATOM 3759 O O . GLY B 1 161 ? 30.278 26.794 72.727 1.00 25.57 161 GLY B O 1
ATOM 3760 N N . ASP B 1 162 ? 28.781 26.731 74.407 1.00 27.47 162 ASP B N 1
ATOM 3761 C CA . ASP B 1 162 ? 29.048 25.346 74.757 1.00 26.94 162 ASP B CA 1
ATOM 3762 C C . ASP B 1 162 ? 28.854 24.415 73.556 1.00 25.41 162 ASP B C 1
ATOM 3763 O O . ASP B 1 162 ? 29.552 23.410 73.417 1.00 25.48 162 ASP B O 1
ATOM 3768 N N . SER B 1 163 ? 27.916 24.765 72.682 1.00 24.47 163 SER B N 1
ATOM 3769 C CA . SER B 1 163 ? 27.624 23.962 71.496 1.00 23.82 163 SER B CA 1
ATOM 3770 C C . SER B 1 163 ? 28.727 23.990 70.432 1.00 22.92 163 SER B C 1
ATOM 3771 O O . SER B 1 163 ? 29.029 22.969 69.819 1.00 21.64 163 SER B O 1
ATOM 3774 N N . ALA B 1 164 ? 29.311 25.161 70.199 1.00 22.38 164 ALA B N 1
ATOM 3775 C CA . ALA B 1 164 ? 30.377 25.292 69.213 1.00 20.99 164 ALA B CA 1
ATOM 3776 C C . ALA B 1 164 ? 31.620 24.544 69.694 1.00 21.47 164 ALA B C 1
ATOM 3777 O O . ALA B 1 164 ? 32.292 23.873 68.918 1.00 21.72 164 ALA B O 1
ATOM 3779 N N . VAL B 1 165 ? 31.922 24.661 70.980 1.00 22.09 165 VAL B N 1
ATOM 3780 C CA . VAL B 1 165 ? 33.086 23.982 71.531 1.00 23.32 165 VAL B CA 1
ATOM 3781 C C . VAL B 1 165 ? 32.969 22.474 71.312 1.00 24.09 165 VAL B C 1
ATOM 3782 O O . VAL B 1 165 ? 33.901 21.840 70.818 1.00 23.91 165 VAL B O 1
ATOM 3786 N N . ASP B 1 166 ? 31.815 21.909 71.663 1.00 23.92 166 ASP B N 1
ATOM 3787 C CA . ASP B 1 166 ? 31.588 20.474 71.508 1.00 24.37 166 ASP B CA 1
ATOM 3788 C C . ASP B 1 166 ? 31.704 19.987 70.067 1.00 23.61 166 ASP B C 1
ATOM 3789 O O . ASP B 1 166 ? 32.365 18.988 69.798 1.00 23.48 166 ASP B O 1
ATOM 3794 N N . TRP B 1 167 ? 31.063 20.683 69.133 1.00 23.75 167 TRP B N 1
ATOM 3795 C CA . TRP B 1 167 ? 31.116 20.258 67.740 1.00 23.09 167 TRP B CA 1
ATOM 3796 C C . TRP B 1 167 ? 32.492 20.338 67.100 1.00 22.11 167 TRP B C 1
ATOM 3797 O O . TRP B 1 167 ? 32.811 19.561 66.197 1.00 21.69 167 TRP B O 1
ATOM 3808 N N . ALA B 1 168 ? 33.307 21.280 67.552 1.00 21.19 168 ALA B N 1
ATOM 3809 C CA . ALA B 1 168 ? 34.649 21.410 67.010 1.00 21.34 168 ALA B CA 1
ATOM 3810 C C . ALA B 1 168 ? 35.403 20.130 67.381 1.00 22.15 168 ALA B C 1
ATOM 3811 O O . ALA B 1 168 ? 36.077 19.522 66.547 1.00 21.62 168 ALA B O 1
ATOM 3813 N N . LEU B 1 169 ? 35.266 19.721 68.637 1.00 22.71 169 LEU B N 1
ATOM 3814 C CA . LEU B 1 169 ? 35.929 18.516 69.120 1.00 25.02 169 LEU B CA 1
ATOM 3815 C C . LEU B 1 169 ? 35.363 17.261 68.467 1.00 26.19 169 LEU B C 1
ATOM 3816 O O . LEU B 1 169 ? 36.112 16.399 68.019 1.00 25.05 169 LEU B O 1
ATOM 3821 N N . ASN B 1 170 ? 34.038 17.168 68.400 1.00 29.98 170 ASN B N 1
ATOM 3822 C CA . ASN B 1 170 ? 33.386 16.007 67.801 1.00 32.42 170 ASN B CA 1
ATOM 3823 C C . ASN B 1 170 ? 33.751 15.813 66.335 1.00 32.75 170 ASN B C 1
ATOM 3824 O O . ASN B 1 170 ? 33.731 14.690 65.828 1.00 32.39 170 ASN B O 1
ATOM 3829 N N . LEU B 1 171 ? 34.083 16.904 65.653 1.00 32.37 171 LEU B N 1
ATOM 3830 C CA . LEU B 1 171 ? 34.426 16.828 64.239 1.00 32.56 171 LEU B CA 1
ATOM 3831 C C . LEU B 1 171 ? 35.896 16.528 63.954 1.00 33.31 171 LEU B C 1
ATOM 3832 O O . LEU B 1 171 ? 36.245 16.123 62.844 1.00 31.70 171 LEU B O 1
ATOM 3837 N N . LEU B 1 172 ? 36.759 16.729 64.945 1.00 34.89 172 LEU B N 1
ATOM 3838 C CA . LEU B 1 172 ? 38.176 16.428 64.774 1.00 37.12 172 LEU B CA 1
ATOM 3839 C C . LEU B 1 172 ? 38.217 14.999 64.244 1.00 39.24 172 LEU B C 1
ATOM 3840 O O . LEU B 1 172 ? 39.121 14.600 63.511 1.00 39.15 172 LEU B O 1
ATOM 3845 N N . ASP B 1 173 ? 37.184 14.257 64.619 1.00 41.37 173 ASP B N 1
ATOM 3846 C CA . ASP B 1 173 ? 36.995 12.866 64.254 1.00 43.88 173 ASP B CA 1
ATOM 3847 C C . ASP B 1 173 ? 36.679 12.644 62.769 1.00 44.57 173 ASP B C 1
ATOM 3848 O O . ASP B 1 173 ? 36.965 11.573 62.227 1.00 45.24 173 ASP B O 1
ATOM 3853 N N . THR B 1 174 ? 36.103 13.646 62.106 1.00 43.18 174 THR B N 1
ATOM 3854 C CA . THR B 1 174 ? 35.728 13.486 60.704 1.00 41.65 174 THR B CA 1
ATOM 3855 C C . THR B 1 174 ? 36.127 14.569 59.695 1.00 40.49 174 THR B C 1
ATOM 3856 O O . THR B 1 174 ? 36.301 14.270 58.510 1.00 39.26 174 THR B O 1
ATOM 3860 N N . ALA B 1 175 ? 36.271 15.813 60.142 1.00 39.14 175 ALA B N 1
ATOM 3861 C CA . ALA B 1 175 ? 36.625 16.897 59.225 1.00 37.63 175 ALA B CA 1
ATOM 3862 C C . ALA B 1 175 ? 38.092 16.894 58.804 1.00 36.69 175 ALA B C 1
ATOM 3863 O O . ALA B 1 175 ? 38.968 16.482 59.558 1.00 36.34 175 ALA B O 1
ATOM 3865 N N . ARG B 1 176 ? 38.346 17.359 57.586 1.00 35.64 176 ARG B N 1
ATOM 3866 C CA . ARG B 1 176 ? 39.699 17.425 57.049 1.00 34.41 176 ARG B CA 1
ATOM 3867 C C . ARG B 1 176 ? 40.490 18.472 57.820 1.00 33.06 176 ARG B C 1
ATOM 3868 O O . ARG B 1 176 ? 41.638 18.247 58.200 1.00 30.31 176 ARG B O 1
ATOM 3876 N N . ARG B 1 177 ? 39.855 19.615 58.050 1.00 31.97 177 ARG B N 1
ATOM 3877 C CA . ARG B 1 177 ? 40.472 20.718 58.776 1.00 30.69 177 ARG B CA 1
ATOM 3878 C C . ARG B 1 177 ? 39.373 21.538 59.448 1.00 29.04 177 ARG B C 1
ATOM 3879 O O . ARG B 1 177 ? 38.320 21.783 58.857 1.00 27.42 177 ARG B O 1
ATOM 3887 N N . ILE B 1 178 ? 39.614 21.946 60.688 1.00 27.15 178 ILE B N 1
ATOM 3888 C CA . ILE B 1 178 ? 38.646 22.745 61.424 1.00 25.47 178 ILE B CA 1
ATOM 3889 C C . ILE B 1 178 ? 39.252 24.065 61.868 1.00 24.42 178 ILE B C 1
ATOM 3890 O O . ILE B 1 178 ? 40.371 24.110 62.378 1.00 23.50 178 ILE B O 1
ATOM 3895 N N . THR B 1 179 ? 38.501 25.138 61.671 1.00 22.73 179 THR B N 1
ATOM 3896 C CA . THR B 1 179 ? 38.921 26.457 62.104 1.00 21.47 179 THR B CA 1
ATOM 3897 C C . THR B 1 179 ? 37.724 27.031 62.847 1.00 21.12 179 THR B C 1
ATOM 3898 O O . THR B 1 179 ? 36.627 27.100 62.294 1.00 21.09 179 THR B O 1
ATOM 3902 N N . LEU B 1 180 ? 37.933 27.420 64.101 1.00 20.16 180 LEU B N 1
ATOM 3903 C CA . LEU B 1 180 ? 36.867 27.982 64.922 1.00 19.22 180 LEU B CA 1
ATOM 3904 C C . LEU B 1 180 ? 37.161 29.421 65.298 1.00 19.60 180 LEU B C 1
ATOM 3905 O O . LEU B 1 180 ? 38.239 29.722 65.818 1.00 21.24 180 LEU B O 1
ATOM 3910 N N . ILE B 1 181 ? 36.208 30.307 65.038 1.00 16.01 181 ILE B N 1
ATOM 3911 C CA . ILE B 1 181 ? 36.373 31.710 65.390 1.00 16.13 181 ILE B CA 1
ATOM 3912 C C . ILE B 1 181 ? 35.326 32.066 66.427 1.00 16.78 181 ILE B C 1
ATOM 3913 O O . ILE B 1 181 ? 34.250 31.471 66.466 1.00 16.11 181 ILE B O 1
ATOM 3918 N N . HIS B 1 182 ? 35.658 33.031 67.273 1.00 15.70 182 HIS B N 1
ATOM 3919 C CA . HIS B 1 182 ? 34.756 33.492 68.318 1.00 19.99 182 HIS B CA 1
ATOM 3920 C C . HIS B 1 182 ? 35.110 34.948 68.599 1.00 20.39 182 HIS B C 1
ATOM 3921 O O . HIS B 1 182 ? 36.289 35.302 68.662 1.00 20.34 182 HIS B O 1
ATOM 3928 N N . ARG B 1 183 ? 34.091 35.785 68.758 1.00 22.53 183 ARG B N 1
ATOM 3929 C CA . ARG B 1 183 ? 34.297 37.218 68.979 1.00 26.46 183 ARG B CA 1
ATOM 3930 C C . ARG B 1 183 ? 35.092 37.631 70.217 1.00 27.33 183 ARG B C 1
ATOM 3931 O O . ARG B 1 183 ? 35.400 38.808 70.382 1.00 27.42 183 ARG B O 1
ATOM 3939 N N . ARG B 1 184 ? 35.416 36.685 71.088 1.00 29.01 184 ARG B N 1
ATOM 3940 C CA . ARG B 1 184 ? 36.184 37.012 72.286 1.00 30.97 184 ARG B CA 1
ATOM 3941 C C . ARG B 1 184 ? 36.973 35.807 72.776 1.00 31.41 184 ARG B C 1
ATOM 3942 O O . ARG B 1 184 ? 36.669 34.672 72.416 1.00 31.64 184 ARG B O 1
ATOM 3950 N N . PRO B 1 185 ? 38.003 36.044 73.605 1.00 32.99 185 PRO B N 1
ATOM 3951 C CA . PRO B 1 185 ? 38.868 34.998 74.158 1.00 33.73 185 PRO B CA 1
ATOM 3952 C C . PRO B 1 185 ? 38.189 33.915 74.988 1.00 34.24 185 PRO B C 1
ATOM 3953 O O . PRO B 1 185 ? 38.503 32.735 74.840 1.00 35.10 185 PRO B O 1
ATOM 3957 N N . GLN B 1 186 ? 37.264 34.301 75.860 1.00 35.23 186 GLN B N 1
ATOM 3958 C CA . GLN B 1 186 ? 36.595 33.308 76.692 1.00 36.62 186 GLN B CA 1
ATOM 3959 C C . GLN B 1 186 ? 35.323 32.757 76.055 1.00 35.96 186 GLN B C 1
ATOM 3960 O O . GLN B 1 186 ? 34.555 33.491 75.443 1.00 35.98 186 GLN B O 1
ATOM 3966 N N . PHE B 1 187 ? 35.130 31.449 76.186 1.00 35.53 187 PHE B N 1
ATOM 3967 C CA . PHE B 1 187 ? 33.957 30.764 75.651 1.00 35.19 187 PHE B CA 1
ATOM 3968 C C . PHE B 1 187 ? 32.974 30.530 76.794 1.00 35.42 187 PHE B C 1
ATOM 3969 O O . PHE B 1 187 ? 33.387 30.351 77.938 1.00 35.98 187 PHE B O 1
ATOM 3977 N N . ARG B 1 188 ? 31.680 30.532 76.490 1.00 36.00 188 ARG B N 1
ATOM 3978 C CA . ARG B 1 188 ? 30.661 30.290 77.506 1.00 37.92 188 ARG B CA 1
ATOM 3979 C C . ARG B 1 188 ? 30.314 28.803 77.498 1.00 38.14 188 ARG B C 1
ATOM 3980 O O . ARG B 1 188 ? 29.166 28.414 77.280 1.00 37.57 188 ARG B O 1
ATOM 3988 N N . ALA B 1 189 ? 31.333 27.984 77.728 1.00 38.65 189 ALA B N 1
ATOM 3989 C CA . ALA B 1 189 ? 31.200 26.534 77.752 1.00 39.73 189 ALA B CA 1
ATOM 3990 C C . ALA B 1 189 ? 31.875 26.015 79.018 1.00 40.84 189 ALA B C 1
ATOM 3991 O O . ALA B 1 189 ? 32.610 26.750 79.678 1.00 40.78 189 ALA B O 1
ATOM 3993 N N . HIS B 1 190 ? 31.630 24.754 79.362 1.00 42.13 190 HIS B N 1
ATOM 3994 C CA . HIS B 1 190 ? 32.237 24.185 80.558 1.00 43.07 190 HIS B CA 1
ATOM 3995 C C . HIS B 1 190 ? 33.759 24.264 80.465 1.00 42.41 190 HIS B C 1
ATOM 3996 O O . HIS B 1 190 ? 34.346 24.028 79.406 1.00 41.53 190 HIS B O 1
ATOM 4003 N N . GLU B 1 191 ? 34.387 24.610 81.582 1.00 41.66 191 GLU B N 1
ATOM 4004 C CA . GLU B 1 191 ? 35.835 24.753 81.647 1.00 41.45 191 GLU B CA 1
ATOM 4005 C C . GLU B 1 191 ? 36.610 23.573 81.057 1.00 39.53 191 GLU B C 1
ATOM 4006 O O . GLU B 1 191 ? 37.544 23.771 80.283 1.00 38.12 191 GLU B O 1
ATOM 4012 N N . ALA B 1 192 ? 36.222 22.353 81.418 1.00 37.42 192 ALA B N 1
ATOM 4013 C CA . ALA B 1 192 ? 36.901 21.158 80.916 1.00 36.89 192 ALA B CA 1
ATOM 4014 C C . ALA B 1 192 ? 36.892 21.097 79.390 1.00 35.25 192 ALA B C 1
ATOM 4015 O O . ALA B 1 192 ? 37.935 20.906 78.755 1.00 34.79 192 ALA B O 1
ATOM 4017 N N . SER B 1 193 ? 35.708 21.253 78.807 1.00 32.91 193 SER B N 1
ATOM 4018 C CA . SER B 1 193 ? 35.566 21.217 77.360 1.00 32.90 193 SER B CA 1
ATOM 4019 C C . SER B 1 193 ? 36.472 22.272 76.738 1.00 31.82 193 SER B C 1
ATOM 4020 O O . SER B 1 193 ? 37.140 22.020 75.735 1.00 30.67 193 SER B O 1
ATOM 4023 N N . VAL B 1 194 ? 36.488 23.454 77.344 1.00 32.52 194 VAL B N 1
ATOM 4024 C CA . VAL B 1 194 ? 37.316 24.548 76.860 1.00 33.74 194 VAL B CA 1
ATOM 4025 C C . VAL B 1 194 ? 38.783 24.137 76.887 1.00 34.57 194 VAL B C 1
ATOM 4026 O O . VAL B 1 194 ? 39.498 24.300 75.900 1.00 35.22 194 VAL B O 1
ATOM 4030 N N . LYS B 1 195 ? 39.229 23.598 78.016 1.00 35.34 195 LYS B N 1
ATOM 4031 C CA . LYS B 1 195 ? 40.616 23.166 78.139 1.00 36.55 195 LYS B CA 1
ATOM 4032 C C . LYS B 1 195 ? 40.925 22.095 77.098 1.00 35.40 195 LYS B C 1
ATOM 4033 O O . LYS B 1 195 ? 42.028 22.045 76.553 1.00 35.29 195 LYS B O 1
ATOM 4039 N N . GLU B 1 196 ? 39.942 21.244 76.821 1.00 34.45 196 GLU B N 1
ATOM 4040 C CA . GLU B 1 196 ? 40.113 20.177 75.843 1.00 34.18 196 GLU B CA 1
ATOM 4041 C C . GLU B 1 196 ? 40.267 20.760 74.438 1.00 32.45 196 GLU B C 1
ATOM 4042 O O . GLU B 1 196 ? 41.012 20.229 73.617 1.00 32.06 196 GLU B O 1
ATOM 4048 N N . LEU B 1 197 ? 39.561 21.856 74.174 1.00 29.83 197 LEU B N 1
ATOM 4049 C CA . LEU B 1 197 ? 39.610 22.522 72.871 1.00 28.94 197 LEU B CA 1
ATOM 4050 C C . LEU B 1 197 ? 40.958 23.199 72.634 1.00 29.36 197 LEU B C 1
ATOM 4051 O O . LEU B 1 197 ? 41.572 23.037 71.577 1.00 28.92 197 LEU B O 1
ATOM 4064 N N . LYS B 1 199 ? 43.692 22.543 74.071 1.00 28.84 199 LYS B N 1
ATOM 4065 C CA . LYS B 1 199 ? 44.722 21.514 74.027 1.00 29.40 199 LYS B CA 1
ATOM 4066 C C . LYS B 1 199 ? 44.832 21.055 72.573 1.00 29.05 199 LYS B C 1
ATOM 4067 O O . LYS B 1 199 ? 45.930 20.931 72.026 1.00 29.11 199 LYS B O 1
ATOM 4073 N N . ALA B 1 200 ? 43.680 20.814 71.953 1.00 27.32 200 ALA B N 1
ATOM 4074 C CA . ALA B 1 200 ? 43.629 20.378 70.563 1.00 28.02 200 ALA B CA 1
ATOM 4075 C C . ALA B 1 200 ? 44.219 21.458 69.659 1.00 26.90 200 ALA B C 1
ATOM 4076 O O . ALA B 1 200 ? 44.829 21.157 68.636 1.00 26.30 200 ALA B O 1
ATOM 4078 N N . HIS B 1 201 ? 44.024 22.716 70.044 1.00 27.26 201 HIS B N 1
ATOM 4079 C CA . HIS B 1 201 ? 44.555 23.841 69.281 1.00 27.27 201 HIS B CA 1
ATOM 4080 C C . HIS B 1 201 ? 46.077 23.779 69.310 1.00 26.97 201 HIS B C 1
ATOM 4081 O O . HIS B 1 201 ? 46.729 23.731 68.267 1.00 26.82 201 HIS B O 1
ATOM 4088 N N . GLU B 1 202 ? 46.638 23.765 70.513 1.00 28.07 202 GLU B N 1
ATOM 4089 C CA . GLU B 1 202 ? 48.084 23.707 70.676 1.00 27.50 202 GLU B CA 1
ATOM 4090 C C . GLU B 1 202 ? 48.674 22.501 69.953 1.00 27.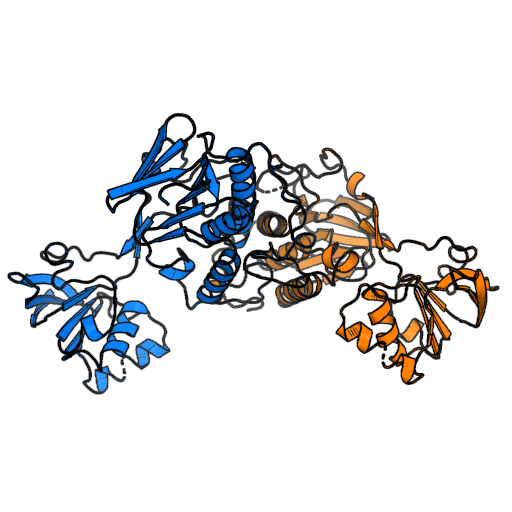94 202 GLU B C 1
ATOM 4091 O O . GLU B 1 202 ? 49.777 22.571 69.405 1.00 27.97 202 GLU B O 1
ATOM 4097 N N . GLU B 1 203 ? 47.933 21.398 69.946 1.00 28.99 203 GLU B N 1
ATOM 4098 C CA . GLU B 1 203 ? 48.383 20.176 69.289 1.00 30.49 203 GLU B CA 1
ATOM 4099 C C . GLU B 1 203 ? 48.330 20.308 67.774 1.00 31.04 203 GLU B C 1
ATOM 4100 O O . GLU B 1 203 ? 48.825 19.447 67.048 1.00 31.68 203 GLU B O 1
ATOM 4106 N N . GLY B 1 204 ? 47.721 21.388 67.301 1.00 31.51 204 GLY B N 1
ATOM 4107 C CA . GLY B 1 204 ? 47.623 21.606 65.871 1.00 32.39 204 GLY B CA 1
ATOM 4108 C C . GLY B 1 204 ? 46.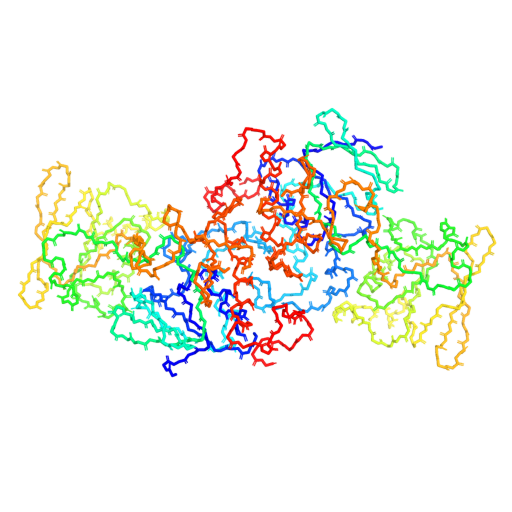554 20.761 65.209 1.00 32.77 204 GLY B C 1
ATOM 4109 O O . GLY B 1 204 ? 46.553 20.610 63.989 1.00 34.40 204 GLY B O 1
ATOM 4110 N N . ARG B 1 205 ? 45.649 20.203 66.006 1.00 32.83 205 ARG B N 1
ATOM 4111 C CA . ARG B 1 205 ? 44.570 19.383 65.465 1.00 33.15 205 ARG B CA 1
ATOM 4112 C C . ARG B 1 205 ? 43.547 20.297 64.794 1.00 32.26 205 ARG B C 1
ATOM 4113 O O . ARG B 1 205 ? 42.909 19.921 63.812 1.00 32.11 205 ARG B O 1
ATOM 4121 N N . LEU B 1 206 ? 43.399 21.498 65.342 1.00 32.03 206 LEU B N 1
ATOM 4122 C CA . LEU B 1 206 ? 42.475 22.493 64.812 1.00 31.04 206 LEU B CA 1
ATOM 4123 C C . LEU B 1 206 ? 43.032 23.887 65.060 1.00 31.74 206 LEU B C 1
ATOM 4124 O O . LEU B 1 206 ? 44.068 24.045 65.712 1.00 30.42 206 LEU B O 1
ATOM 4129 N N . GLU B 1 207 ? 42.322 24.891 64.556 1.00 31.79 207 GLU B N 1
ATOM 4130 C CA . GLU B 1 207 ? 42.733 26.284 64.675 1.00 30.46 207 GLU B CA 1
ATOM 4131 C C . GLU B 1 207 ? 41.652 27.152 65.328 1.00 29.18 207 GLU B C 1
ATOM 4132 O O . GLU B 1 207 ? 40.526 27.217 64.847 1.00 27.00 207 GLU B O 1
ATOM 4138 N N . VAL B 1 208 ? 42.000 27.809 66.429 1.00 27.33 208 VAL B N 1
ATOM 4139 C CA . VAL B 1 208 ? 41.062 28.675 67.129 1.00 26.28 208 VAL B CA 1
ATOM 4140 C C . VAL B 1 208 ? 41.517 30.110 66.956 1.00 25.56 208 VAL B C 1
ATOM 4141 O O . VAL B 1 208 ? 42.666 30.440 67.244 1.00 26.72 208 VAL B O 1
ATOM 4145 N N . LEU B 1 209 ? 40.620 30.962 66.475 1.00 23.49 209 LEU B N 1
ATOM 4146 C CA . LEU B 1 209 ? 40.959 32.362 66.262 1.00 22.43 209 LEU B CA 1
ATOM 4147 C C . LEU B 1 209 ? 40.025 33.262 67.047 1.00 21.65 209 LEU B C 1
ATOM 4148 O O . LEU B 1 209 ? 38.809 33.194 66.883 1.00 19.82 209 LEU B O 1
ATOM 4153 N N . THR B 1 210 ? 40.598 34.095 67.911 1.00 20.66 210 THR B N 1
ATOM 4154 C CA . THR B 1 210 ? 39.819 35.045 68.701 1.00 21.38 210 THR B CA 1
ATOM 4155 C C . THR B 1 210 ? 40.680 36.286 68.904 1.00 20.72 210 THR B C 1
ATOM 4156 O O . THR B 1 210 ? 41.894 36.184 68.988 1.00 22.39 210 THR B O 1
ATOM 4160 N N . PRO B 1 211 ? 40.067 37.477 68.946 1.00 19.94 211 PRO B N 1
ATOM 4161 C CA . PRO B 1 211 ? 38.630 37.711 68.806 1.00 19.41 211 PRO B CA 1
ATOM 4162 C C . PRO B 1 211 ? 38.324 37.932 67.327 1.00 19.90 211 PRO B C 1
ATOM 4163 O O . PRO B 1 211 ? 38.720 38.944 66.747 1.00 20.85 211 PRO B O 1
ATOM 4167 N N . TYR B 1 212 ? 37.635 36.976 66.717 1.00 19.41 212 TYR B N 1
ATOM 4168 C CA . TYR B 1 212 ? 37.299 37.065 65.302 1.00 18.60 212 TYR B CA 1
ATOM 4169 C C . TYR B 1 212 ? 35.818 36.867 65.013 1.00 18.29 212 TYR B C 1
ATOM 4170 O O . TYR B 1 212 ? 35.104 36.198 65.768 1.00 17.86 212 TYR B O 1
ATOM 4179 N N . GLU B 1 213 ? 35.378 37.464 63.909 1.00 16.94 213 GLU B N 1
ATOM 4180 C CA . GLU B 1 213 ? 33.999 37.384 63.450 1.00 17.25 213 GLU B CA 1
ATOM 4181 C C . GLU B 1 213 ? 33.969 37.163 61.937 1.00 16.28 213 GLU B C 1
ATOM 4182 O O . GLU B 1 213 ? 34.964 37.389 61.242 1.00 14.62 213 GLU B O 1
ATOM 4188 N N . LEU B 1 214 ? 32.824 36.709 61.442 1.00 15.22 214 LEU B N 1
ATOM 4189 C CA . LEU B 1 214 ? 32.648 36.414 60.027 1.00 15.57 214 LEU B CA 1
ATOM 4190 C C . LEU B 1 214 ? 32.293 37.646 59.203 1.00 16.84 214 LEU B C 1
ATOM 4191 O O . LEU B 1 214 ? 31.269 38.287 59.443 1.00 18.15 214 LEU B O 1
ATOM 4196 N N . ARG B 1 215 ? 33.143 37.969 58.231 1.00 15.61 215 ARG B N 1
ATOM 4197 C CA . ARG B 1 215 ? 32.905 39.115 57.364 1.00 15.58 215 ARG B CA 1
ATOM 4198 C C . ARG B 1 215 ? 31.929 38.720 56.258 1.00 15.17 215 ARG B C 1
ATOM 4199 O O . ARG B 1 215 ? 30.929 39.405 56.015 1.00 15.53 215 ARG B O 1
ATOM 4207 N N . ARG B 1 216 ? 32.229 37.610 55.589 1.00 13.71 216 ARG B N 1
ATOM 4208 C CA . ARG B 1 216 ? 31.381 37.132 54.503 1.00 14.89 216 ARG B CA 1
ATOM 4209 C C . ARG B 1 216 ? 31.739 35.733 54.004 1.00 13.72 216 ARG B C 1
ATOM 4210 O O . ARG B 1 216 ? 32.854 35.242 54.210 1.00 14.85 216 ARG B O 1
ATOM 4218 N N . VAL B 1 217 ? 30.777 35.105 53.340 1.00 14.56 217 VAL B N 1
ATOM 4219 C CA . VAL B 1 217 ? 30.941 33.768 52.782 1.00 15.08 217 VAL B CA 1
ATOM 4220 C C . VAL B 1 217 ? 30.935 33.896 51.260 1.00 15.22 217 VAL B C 1
ATOM 4221 O O . VAL B 1 217 ? 30.063 34.559 50.697 1.00 13.41 217 VAL B O 1
ATOM 4225 N N . GLU B 1 218 ? 31.904 33.267 50.601 1.00 14.67 218 GLU B N 1
ATOM 4226 C CA . GLU B 1 218 ? 31.991 33.339 49.147 1.00 16.93 218 GLU B CA 1
ATOM 4227 C C . GLU B 1 218 ? 31.970 31.962 48.505 1.00 16.00 218 GLU B C 1
ATOM 4228 O O . GLU B 1 218 ? 32.455 30.992 49.078 1.00 16.34 218 GLU B O 1
ATOM 4234 N N . GLY B 1 219 ? 31.390 31.889 47.313 1.00 16.09 219 GLY B N 1
ATOM 4235 C CA . GLY B 1 219 ? 31.307 30.633 46.599 1.00 16.81 219 GLY B CA 1
ATOM 4236 C C . GLY B 1 219 ? 30.758 30.825 45.199 1.00 17.21 219 GLY B C 1
ATOM 4237 O O . GLY B 1 219 ? 30.544 31.953 44.759 1.00 17.41 219 GLY B O 1
ATOM 4238 N N . ASP B 1 220 ? 30.554 29.721 44.492 1.00 17.24 220 ASP B N 1
ATOM 4239 C CA . ASP B 1 220 ? 30.009 29.769 43.141 1.00 18.45 220 ASP B CA 1
ATOM 4240 C C . ASP B 1 220 ? 28.705 28.985 43.142 1.00 18.08 220 ASP B C 1
ATOM 4241 O O . ASP B 1 220 ? 27.628 29.577 43.156 1.00 20.10 220 ASP B O 1
ATOM 4246 N N . GLU B 1 221 ? 28.801 27.661 43.122 1.00 16.72 221 GLU B N 1
ATOM 4247 C CA . GLU B 1 221 ? 27.614 26.815 43.175 1.00 18.26 221 GLU B CA 1
ATOM 4248 C C . GLU B 1 221 ? 27.515 26.366 44.621 1.00 18.28 221 GLU B C 1
ATOM 4249 O O . GLU B 1 221 ? 26.458 25.927 45.078 1.00 18.31 221 GLU B O 1
ATOM 4255 N N . ARG B 1 222 ? 28.636 26.493 45.330 1.00 18.02 222 ARG B N 1
ATOM 4256 C CA . ARG B 1 222 ? 28.749 26.092 46.726 1.00 18.43 222 ARG B CA 1
ATOM 4257 C C . ARG B 1 222 ? 29.835 26.926 47.394 1.00 18.72 222 ARG B C 1
ATOM 4258 O O . ARG B 1 222 ? 30.641 27.565 46.716 1.00 18.83 222 ARG B O 1
ATOM 4266 N N . VAL B 1 223 ? 29.861 26.902 48.722 1.00 18.34 223 VAL B N 1
ATOM 4267 C CA . VAL B 1 223 ? 30.858 27.645 49.492 1.00 16.31 223 VAL B CA 1
ATOM 4268 C C . VAL B 1 223 ? 32.268 27.239 49.069 1.00 17.40 223 VAL B C 1
ATOM 4269 O O . VAL B 1 223 ? 32.552 26.057 48.883 1.00 16.83 223 VAL B O 1
ATOM 4273 N N . ARG B 1 224 ? 33.142 28.225 48.902 1.00 17.95 224 ARG B N 1
ATOM 4274 C CA . ARG B 1 224 ? 34.529 27.973 48.512 1.00 20.32 224 ARG B CA 1
ATOM 4275 C C . ARG B 1 224 ? 35.457 28.650 49.508 1.00 19.53 224 ARG B C 1
ATOM 4276 O O . ARG B 1 224 ? 36.536 28.140 49.810 1.00 19.22 224 ARG B O 1
ATOM 4284 N N . TRP B 1 225 ? 35.024 29.805 50.009 1.00 19.22 225 TRP B N 1
ATOM 4285 C CA . TRP B 1 225 ? 35.814 30.579 50.961 1.00 20.47 225 TRP B CA 1
ATOM 4286 C C . TRP B 1 225 ? 34.953 31.325 51.962 1.00 18.78 225 TRP B C 1
ATOM 4287 O O . TRP B 1 225 ? 33.744 31.474 51.790 1.00 19.75 225 TRP B O 1
ATOM 4298 N N . ALA B 1 226 ? 35.612 31.808 53.006 1.00 17.52 226 ALA B N 1
ATOM 4299 C CA . ALA B 1 226 ? 34.978 32.607 54.041 1.00 17.49 226 ALA B CA 1
ATOM 4300 C C . ALA B 1 226 ? 36.028 33.619 54.484 1.00 17.89 226 ALA B C 1
ATOM 4301 O O . ALA B 1 226 ? 37.215 33.292 54.603 1.00 18.18 226 ALA B O 1
ATOM 4303 N N . VAL B 1 227 ? 35.597 34.858 54.689 1.00 17.48 227 VAL B N 1
ATOM 4304 C CA . VAL B 1 227 ? 36.500 35.900 55.141 1.00 15.63 227 VAL B CA 1
ATOM 4305 C C . VAL B 1 227 ? 36.136 36.221 56.586 1.00 16.11 227 VAL B C 1
ATOM 4306 O O . VAL B 1 227 ? 34.978 36.525 56.897 1.00 17.04 227 VAL B O 1
ATOM 4310 N N . VAL B 1 228 ? 37.121 36.107 57.469 1.00 14.92 228 VAL B N 1
ATOM 4311 C CA . VAL B 1 228 ? 36.922 36.398 58.877 1.00 15.24 228 VAL B CA 1
ATOM 4312 C C . VAL B 1 228 ? 37.780 37.611 59.193 1.00 16.76 228 VAL B C 1
ATOM 4313 O O . VAL B 1 228 ? 38.723 37.911 58.454 1.00 16.11 228 VAL B O 1
ATOM 4317 N N . PHE B 1 229 ? 37.452 38.314 60.273 1.00 17.12 229 PHE B N 1
ATOM 4318 C CA . PHE B 1 229 ? 38.201 39.509 60.636 1.00 17.30 229 PHE B CA 1
ATOM 4319 C C . PHE B 1 229 ? 38.389 39.717 62.135 1.00 17.33 229 PHE B C 1
ATOM 4320 O O . PHE B 1 229 ? 37.536 39.347 62.946 1.00 15.57 229 PHE B O 1
ATOM 4328 N N . HIS B 1 230 ? 39.524 40.310 62.481 1.00 16.42 230 HIS B N 1
ATOM 4329 C CA . HIS B 1 230 ? 39.860 40.633 63.863 1.00 17.95 230 HIS B CA 1
ATOM 4330 C C . HIS B 1 230 ? 38.948 41.820 64.201 1.00 17.63 230 HIS B C 1
ATOM 4331 O O . HIS B 1 230 ? 39.070 42.892 63.598 1.00 16.13 230 HIS B O 1
ATOM 4338 N N . ASN B 1 231 ? 38.035 41.640 65.151 1.00 16.84 231 ASN B N 1
ATOM 4339 C CA . ASN B 1 231 ? 37.100 42.713 65.479 1.00 16.76 231 ASN B CA 1
ATOM 4340 C C . ASN B 1 231 ? 37.690 43.964 66.115 1.00 17.82 231 ASN B C 1
ATOM 4341 O O . ASN B 1 231 ? 36.956 44.863 66.502 1.00 16.10 231 ASN B O 1
ATOM 4346 N N . GLN B 1 232 ? 39.009 44.030 66.229 1.00 19.58 232 GLN B N 1
ATOM 4347 C CA . GLN B 1 232 ? 39.638 45.221 66.785 1.00 20.44 232 GLN B CA 1
ATOM 4348 C C . GLN B 1 232 ? 40.445 45.914 65.693 1.00 21.02 232 GLN B C 1
ATOM 4349 O O . GLN B 1 232 ? 40.200 47.072 65.368 1.00 20.24 232 GLN B O 1
ATOM 4355 N N . THR B 1 233 ? 41.395 45.185 65.118 1.00 21.64 233 THR B N 1
ATOM 4356 C CA . THR B 1 233 ? 42.254 45.723 64.068 1.00 23.07 233 THR B CA 1
ATOM 4357 C C . THR B 1 233 ? 41.591 45.689 62.696 1.00 24.70 233 THR B C 1
ATOM 4358 O O . THR B 1 233 ? 42.097 46.281 61.740 1.00 24.88 233 THR B O 1
ATOM 4362 N N . GLN B 1 234 ? 40.465 44.988 62.602 1.00 24.20 234 GLN B N 1
ATOM 4363 C CA . GLN B 1 234 ? 39.736 44.850 61.345 1.00 24.63 234 GLN B CA 1
ATOM 4364 C C . GLN B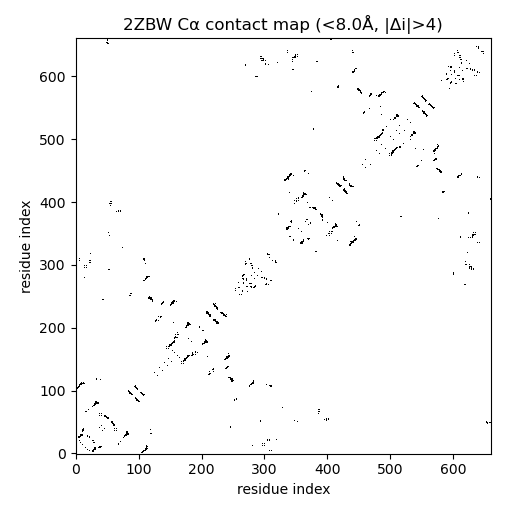 1 234 ? 40.523 44.075 60.289 1.00 25.58 234 GLN B C 1
ATOM 4365 O O . GLN B 1 234 ? 40.087 43.958 59.144 1.00 25.39 234 GLN B O 1
ATOM 4371 N N . GLU B 1 235 ? 41.680 43.548 60.675 1.00 26.16 235 GLU B N 1
ATOM 4372 C CA . GLU B 1 235 ? 42.501 42.769 59.757 1.00 27.36 235 GLU B CA 1
ATOM 4373 C C . GLU B 1 235 ? 41.706 41.544 59.318 1.00 26.37 235 GLU B C 1
ATOM 4374 O O . GLU B 1 235 ? 41.141 40.833 60.149 1.00 24.77 235 GLU B O 1
ATOM 4380 N N . GLU B 1 236 ? 41.676 41.290 58.014 1.00 24.97 236 GLU B N 1
ATOM 4381 C CA . GLU B 1 236 ? 40.926 40.157 57.491 1.00 24.05 236 GLU B CA 1
ATOM 4382 C C . GLU B 1 236 ? 41.779 38.943 57.151 1.00 23.94 236 GLU B C 1
ATOM 4383 O O . GLU B 1 236 ? 42.976 39.050 56.899 1.00 24.31 236 GLU B O 1
ATOM 4389 N N . LEU B 1 237 ? 41.140 37.783 57.152 1.00 23.79 237 LEU B N 1
ATOM 4390 C CA . LEU B 1 237 ? 41.808 36.534 56.839 1.00 24.31 237 LEU B CA 1
ATOM 4391 C C . LEU B 1 237 ? 40.881 35.716 55.945 1.00 23.25 237 LEU B C 1
ATOM 4392 O O . LEU B 1 237 ? 39.711 35.525 56.270 1.00 21.31 237 LEU B O 1
ATOM 4397 N N . ALA B 1 238 ? 41.401 35.251 54.811 1.00 22.17 238 ALA B N 1
ATOM 4398 C CA . ALA B 1 238 ? 40.604 34.447 53.887 1.00 21.32 238 ALA B CA 1
ATOM 4399 C C . ALA B 1 238 ? 40.891 32.968 54.117 1.00 20.32 238 ALA B C 1
ATOM 4400 O O . ALA B 1 238 ? 42.037 32.525 54.034 1.00 20.47 238 ALA B O 1
ATOM 4402 N N . LEU B 1 239 ? 39.843 32.209 54.405 1.00 18.58 239 LEU B N 1
ATOM 4403 C CA . LEU B 1 239 ? 39.986 30.787 54.660 1.00 19.03 239 LEU B CA 1
ATOM 4404 C C . LEU B 1 239 ? 39.327 29.975 53.558 1.00 20.92 239 LEU B C 1
ATOM 4405 O O . LEU B 1 239 ? 38.170 30.213 53.205 1.00 19.46 239 LEU B O 1
ATOM 4410 N N . GLU B 1 240 ? 40.066 29.016 53.013 1.00 20.73 240 GLU B N 1
ATOM 4411 C CA . GLU B 1 240 ? 39.514 28.166 51.976 1.00 21.54 240 GLU B CA 1
ATOM 4412 C C . GLU B 1 240 ? 38.742 27.076 52.713 1.00 20.05 240 GLU B C 1
ATOM 4413 O O . GLU B 1 240 ? 39.333 26.293 53.454 1.00 19.35 240 GLU B O 1
ATOM 4419 N N . VAL B 1 241 ? 37.422 27.044 52.538 1.00 19.86 241 VAL B N 1
ATOM 4420 C CA . VAL B 1 241 ? 36.604 26.040 53.206 1.00 17.91 241 VAL B CA 1
ATOM 4421 C C . VAL B 1 241 ? 35.470 25.510 52.345 1.00 19.21 241 VAL B C 1
ATOM 4422 O O . VAL B 1 241 ? 35.002 26.178 51.408 1.00 17.57 241 VAL B O 1
ATOM 4426 N N . ASP B 1 242 ? 35.029 24.303 52.692 1.00 18.00 242 ASP B N 1
ATOM 4427 C CA . ASP B 1 242 ? 33.949 23.619 51.993 1.00 18.60 242 ASP B CA 1
ATOM 4428 C C . ASP B 1 242 ? 32.639 23.822 52.728 1.00 16.88 242 ASP B C 1
ATOM 4429 O O . ASP B 1 242 ? 31.567 23.719 52.142 1.00 16.57 242 ASP B O 1
ATOM 4434 N N . ALA B 1 243 ? 32.730 24.099 54.022 1.00 16.94 243 ALA B N 1
ATOM 4435 C CA . ALA B 1 243 ? 31.536 24.305 54.818 1.00 16.96 243 ALA B CA 1
ATOM 4436 C C . ALA B 1 243 ? 31.752 25.339 55.902 1.00 16.18 243 ALA B C 1
ATOM 4437 O O . ALA B 1 243 ? 32.858 25.495 56.417 1.00 16.40 243 ALA B O 1
ATOM 4439 N N . VAL B 1 244 ? 30.683 26.059 56.221 1.00 14.67 244 VAL B N 1
ATOM 4440 C CA . VAL B 1 244 ? 30.698 27.059 57.276 1.00 15.02 244 VAL B CA 1
ATOM 4441 C C . VAL B 1 244 ? 29.588 26.618 58.221 1.00 15.80 244 VAL B C 1
ATOM 4442 O O . VAL B 1 244 ? 28.406 26.604 57.857 1.00 16.42 244 VAL B O 1
ATOM 4446 N N . LEU B 1 245 ? 29.985 26.225 59.423 1.00 15.16 245 LEU B N 1
ATOM 4447 C CA . LEU B 1 245 ? 29.055 25.756 60.437 1.00 15.02 245 LEU B CA 1
ATOM 4448 C C . LEU B 1 245 ? 28.836 26.879 61.429 1.00 15.01 245 LEU B C 1
ATOM 4449 O O . LEU B 1 245 ? 29.707 27.180 62.240 1.00 13.35 245 LEU B O 1
ATOM 4454 N N . ILE B 1 246 ? 27.668 27.506 61.349 1.00 15.64 246 ILE B N 1
ATOM 4455 C CA . ILE B 1 246 ? 27.333 28.606 62.235 1.00 15.13 246 ILE B CA 1
ATOM 4456 C C . ILE B 1 246 ? 26.680 28.048 63.493 1.00 17.82 246 ILE B C 1
ATOM 4457 O O . ILE B 1 246 ? 25.577 27.497 63.444 1.00 19.04 246 ILE B O 1
ATOM 4462 N N . LEU B 1 247 ? 27.378 28.174 64.615 1.00 17.73 247 LEU B N 1
ATOM 4463 C CA . LEU B 1 247 ? 26.867 27.712 65.894 1.00 18.29 247 LEU B CA 1
ATOM 4464 C C . LEU B 1 247 ? 26.973 28.875 66.862 1.00 18.93 247 LEU B C 1
ATOM 4465 O O . LEU B 1 247 ? 27.702 28.814 67.853 1.00 20.10 247 LEU B O 1
ATOM 4470 N N . ALA B 1 248 ? 26.242 29.942 66.556 1.00 18.26 248 ALA B N 1
ATOM 4471 C CA . ALA B 1 248 ? 26.246 31.140 67.381 1.00 19.47 248 ALA B CA 1
ATOM 4472 C C . ALA B 1 248 ? 25.021 31.218 68.288 1.00 19.72 248 ALA B C 1
ATOM 4473 O O . ALA B 1 248 ? 24.576 32.305 68.644 1.00 20.13 248 ALA B O 1
ATOM 4475 N N . GLY B 1 249 ? 24.472 30.063 68.647 1.00 20.27 249 GLY B N 1
ATOM 4476 C CA . GLY B 1 249 ? 23.316 30.038 69.520 1.00 22.30 249 GLY B CA 1
ATOM 4477 C C . GLY B 1 249 ? 21.959 30.050 68.831 1.00 23.84 249 GLY B C 1
ATOM 4478 O O . GLY B 1 249 ? 21.847 30.297 67.630 1.00 23.33 249 GLY B O 1
ATOM 4479 N N . TYR B 1 250 ? 20.922 29.772 69.613 1.00 23.18 250 TYR B N 1
ATOM 4480 C CA . TYR B 1 250 ? 19.549 29.744 69.122 1.00 22.37 250 TYR B CA 1
ATOM 4481 C C . TYR B 1 250 ? 18.751 30.855 69.787 1.00 22.45 250 TYR B C 1
ATOM 4482 O O . TYR B 1 250 ? 19.056 31.267 70.907 1.00 22.72 250 TYR B O 1
ATOM 4491 N N . ILE B 1 251 ? 17.735 31.344 69.089 1.00 21.98 251 ILE B N 1
ATOM 4492 C CA . ILE B 1 251 ? 16.869 32.374 69.636 1.00 21.23 251 ILE B CA 1
ATOM 4493 C C . ILE B 1 251 ? 15.433 31.886 69.498 1.00 19.81 251 ILE B C 1
ATOM 4494 O O . ILE B 1 251 ? 15.150 30.999 68.691 1.00 18.54 251 ILE B O 1
ATOM 4499 N N . THR B 1 252 ? 14.529 32.454 70.286 1.00 19.15 252 THR B N 1
ATOM 4500 C CA . THR B 1 252 ? 13.134 32.044 70.247 1.00 19.72 252 THR B CA 1
ATOM 4501 C C . THR B 1 252 ? 12.201 33.032 69.565 1.00 19.39 252 THR B C 1
ATOM 4502 O O . THR B 1 252 ? 12.467 34.228 69.531 1.00 19.28 252 THR B O 1
ATOM 4506 N N . LYS B 1 253 ? 11.102 32.498 69.034 1.00 19.27 253 LYS B N 1
ATOM 4507 C CA . LYS B 1 253 ? 10.040 33.263 68.382 1.00 20.64 253 LYS B CA 1
ATOM 4508 C C . LYS B 1 253 ? 8.752 32.567 68.817 1.00 21.16 253 LYS B C 1
ATOM 4509 O O . LYS B 1 253 ? 8.683 31.334 68.781 1.00 19.69 253 LYS B O 1
ATOM 4515 N N . LEU B 1 254 ? 7.733 33.329 69.205 1.00 20.50 254 LEU B N 1
ATOM 4516 C CA . LEU B 1 254 ? 6.485 32.709 69.634 1.00 21.40 254 LEU B CA 1
ATOM 4517 C C . LEU B 1 254 ? 6.123 31.616 68.647 1.00 21.64 254 LEU B C 1
ATOM 4518 O O . LEU B 1 254 ? 5.778 30.506 69.035 1.00 22.88 254 LEU B O 1
ATOM 4523 N N . GLY B 1 255 ? 6.200 31.946 67.363 1.00 20.97 255 GLY B N 1
ATOM 4524 C CA . GLY B 1 255 ? 5.927 30.973 66.326 1.00 21.69 255 GLY B CA 1
ATOM 4525 C C . GLY B 1 255 ? 4.510 30.480 66.083 1.00 21.97 255 GLY B C 1
ATOM 4526 O O . GLY B 1 255 ? 3.530 31.146 66.414 1.00 21.29 255 GLY B O 1
ATOM 4527 N N . PRO B 1 256 ? 4.395 29.278 65.496 1.00 22.41 256 PRO B N 1
ATOM 4528 C CA . PRO B 1 256 ? 3.191 28.531 65.117 1.00 23.39 256 PRO B CA 1
ATOM 4529 C C . PRO B 1 256 ? 2.103 28.342 66.166 1.00 23.07 256 PRO B C 1
ATOM 4530 O O . PRO B 1 256 ? 0.919 28.399 65.842 1.00 24.59 256 PRO B O 1
ATOM 4534 N N . LEU B 1 257 ? 2.496 28.105 67.412 1.00 22.32 257 LEU B N 1
ATOM 4535 C CA . LEU B 1 257 ? 1.521 27.866 68.470 1.00 22.89 257 LEU B CA 1
ATOM 4536 C C . LEU B 1 257 ? 0.474 28.966 68.594 1.00 22.37 257 LEU B C 1
ATOM 4537 O O . LEU B 1 257 ? -0.564 28.764 69.208 1.00 22.22 257 LEU B O 1
ATOM 4542 N N . ALA B 1 258 ? 0.738 30.129 68.011 1.00 22.45 258 ALA B N 1
ATOM 4543 C CA . ALA B 1 258 ? -0.225 31.225 68.081 1.00 23.38 258 ALA B CA 1
ATOM 4544 C C . ALA B 1 258 ? -1.344 31.003 67.067 1.00 22.83 258 ALA B C 1
ATOM 4545 O O . ALA B 1 258 ? -2.378 31.666 67.117 1.00 21.61 258 ALA B O 1
ATOM 4547 N N . ASN B 1 259 ? -1.135 30.053 66.162 1.00 22.22 259 ASN B N 1
ATOM 4548 C CA . ASN B 1 259 ? -2.111 29.754 65.115 1.00 23.72 259 ASN B CA 1
ATOM 4549 C C . ASN B 1 259 ? -2.916 28.476 65.362 1.00 24.59 259 ASN B C 1
ATOM 4550 O O . ASN B 1 259 ? -3.533 27.956 64.436 1.00 24.84 259 ASN B O 1
ATOM 4555 N N . TRP B 1 260 ? -2.928 27.966 66.590 1.00 22.42 260 TRP B N 1
ATOM 4556 C CA . TRP B 1 260 ? -3.652 26.726 66.845 1.00 20.72 260 TRP B CA 1
ATOM 4557 C C . TRP B 1 260 ? -5.036 26.868 67.456 1.00 20.29 260 TRP B C 1
ATOM 4558 O O . TRP B 1 260 ? -5.646 25.875 67.858 1.00 21.83 260 TRP B O 1
ATOM 4569 N N . GLY B 1 261 ? -5.531 28.099 67.521 1.00 18.83 261 GLY B N 1
ATOM 4570 C CA . GLY B 1 261 ? -6.850 28.338 68.077 1.00 19.85 261 GLY B CA 1
ATOM 4571 C C . GLY B 1 261 ? -6.967 28.141 69.576 1.00 20.66 261 GLY B C 1
ATOM 4572 O O . GLY B 1 261 ? -8.047 27.843 70.085 1.00 21.73 261 GLY B O 1
ATOM 4573 N N . LEU B 1 262 ? -5.857 28.306 70.289 1.00 19.60 262 LEU B N 1
ATOM 4574 C CA . LEU B 1 262 ? -5.849 28.144 71.737 1.00 18.24 262 LEU B CA 1
ATOM 4575 C C . LEU B 1 262 ? -6.248 29.426 72.439 1.00 17.49 262 LEU B C 1
ATOM 4576 O O . LEU B 1 262 ? -6.018 30.526 71.926 1.00 18.16 262 LEU B O 1
ATOM 4581 N N . ALA B 1 263 ? -6.848 29.287 73.615 1.00 17.49 263 ALA B N 1
ATOM 4582 C CA . ALA B 1 263 ? -7.210 30.457 74.395 1.00 18.69 263 ALA B CA 1
ATOM 4583 C C . ALA B 1 263 ? -5.872 30.942 74.949 1.00 19.46 263 ALA B C 1
ATOM 4584 O O . ALA B 1 263 ? -5.188 30.211 75.682 1.00 16.36 263 ALA B O 1
ATOM 4586 N N . LEU B 1 264 ? -5.491 32.161 74.579 1.00 20.00 264 LEU B N 1
ATOM 4587 C CA . LEU B 1 264 ? -4.225 32.736 75.024 1.00 22.47 264 LEU B CA 1
ATOM 4588 C C . LEU B 1 264 ? -4.429 34.033 75.784 1.00 23.47 264 LEU B C 1
ATOM 4589 O O . LEU B 1 264 ? -5.482 34.656 75.697 1.00 25.43 264 LEU B O 1
ATOM 4594 N N . GLU B 1 265 ? -3.410 34.427 76.536 1.00 23.71 265 GLU B N 1
ATOM 4595 C CA . GLU B 1 265 ? -3.434 35.675 77.282 1.00 24.32 265 GLU B CA 1
ATOM 4596 C C . GLU B 1 265 ? -1.994 36.152 77.320 1.00 24.00 265 GLU B C 1
ATOM 4597 O O . GLU B 1 265 ? -1.154 35.567 78.004 1.00 21.31 265 GLU B O 1
ATOM 4603 N N . LYS B 1 266 ? -1.711 37.208 76.566 1.00 24.61 266 LYS B N 1
ATOM 4604 C CA . LYS B 1 266 ? -0.362 37.747 76.485 1.00 25.06 266 LYS B CA 1
ATOM 4605 C C . LYS B 1 266 ? 0.609 36.676 75.985 1.00 24.51 266 LYS B C 1
ATOM 4606 O O . LYS B 1 266 ? 1.683 36.475 76.552 1.00 25.19 266 LYS B O 1
ATOM 4612 N N . ASN B 1 267 ? 0.214 35.985 74.921 1.00 24.27 267 ASN B N 1
ATOM 4613 C CA . ASN B 1 267 ? 1.037 34.945 74.313 1.00 24.46 267 ASN B CA 1
ATOM 4614 C C . ASN B 1 267 ? 1.343 33.747 75.225 1.00 23.19 267 ASN B C 1
ATOM 4615 O O . ASN B 1 267 ? 2.330 33.043 75.024 1.00 24.19 267 ASN B O 1
ATOM 4620 N N . LYS B 1 268 ? 0.499 33.529 76.230 1.00 20.88 268 LYS B N 1
ATOM 4621 C CA . LYS B 1 268 ? 0.653 32.391 77.135 1.00 18.10 268 LYS B CA 1
ATOM 4622 C C . LYS B 1 268 ? -0.632 31.585 77.015 1.00 17.76 268 LYS B C 1
ATOM 4623 O O . LYS B 1 268 ? -1.695 32.142 76.729 1.00 15.09 268 LYS B O 1
ATOM 4629 N N . ILE B 1 269 ? -0.532 30.279 77.226 1.00 16.75 269 ILE B N 1
ATOM 4630 C CA . ILE B 1 269 ? -1.690 29.406 77.130 1.00 16.45 269 ILE B CA 1
ATOM 4631 C C . ILE B 1 269 ? -2.467 29.354 78.440 1.00 17.00 269 ILE B C 1
ATOM 4632 O O . ILE B 1 269 ? -1.920 28.986 79.483 1.00 13.75 269 ILE B O 1
ATOM 4637 N N . LYS B 1 270 ? -3.746 29.722 78.381 1.00 16.66 270 LYS B N 1
ATOM 4638 C CA . LYS B 1 270 ? -4.594 29.697 79.567 1.00 17.67 270 LYS B CA 1
ATOM 4639 C C . LYS B 1 270 ? -4.905 28.244 79.887 1.00 16.95 270 LYS B C 1
ATOM 4640 O O . LYS B 1 270 ? -5.177 27.447 78.984 1.00 18.52 270 LYS B O 1
ATOM 4646 N N . VAL B 1 271 ? -4.848 27.896 81.166 1.00 16.45 271 VAL B N 1
ATOM 4647 C CA . VAL B 1 271 ? -5.129 26.530 81.594 1.00 16.33 271 VAL B CA 1
ATOM 4648 C C . VAL B 1 271 ? -5.870 26.532 82.922 1.00 16.94 271 VAL B C 1
ATOM 4649 O O . VAL B 1 271 ? -5.794 27.502 83.674 1.00 16.36 271 VAL B O 1
ATOM 4653 N N . ASP B 1 272 ? -6.605 25.460 83.203 1.00 17.25 272 ASP B N 1
ATOM 4654 C CA . ASP B 1 272 ? -7.269 25.351 84.489 1.00 16.51 272 ASP B CA 1
ATOM 4655 C C . ASP B 1 272 ? -6.263 24.614 85.376 1.00 17.05 272 ASP B C 1
ATOM 4656 O O . ASP B 1 272 ? -5.118 24.390 84.956 1.00 14.59 272 ASP B O 1
ATOM 4661 N N . THR B 1 273 ? -6.663 24.230 86.585 1.00 16.30 273 THR B N 1
ATOM 4662 C CA . THR B 1 273 ? -5.725 23.564 87.476 1.00 16.66 273 THR B CA 1
ATOM 4663 C C . THR B 1 273 ? -5.331 22.134 87.100 1.00 16.47 273 THR B C 1
ATOM 4664 O O . THR B 1 273 ? -4.409 21.574 87.693 1.00 17.28 273 THR B O 1
ATOM 4668 N N . THR B 1 274 ? -6.008 21.543 86.120 1.00 14.66 274 THR B N 1
ATOM 4669 C CA . THR B 1 274 ? -5.647 20.196 85.673 1.00 14.44 274 THR B CA 1
ATOM 4670 C C . THR B 1 274 ? -4.735 20.355 84.447 1.00 13.10 274 THR B C 1
ATOM 4671 O O . THR B 1 274 ? -4.417 19.379 83.753 1.00 12.06 274 THR B O 1
ATOM 4683 N N . ALA B 1 276 ? -5.367 21.654 81.647 1.00 13.61 276 ALA B N 1
ATOM 4684 C CA . ALA B 1 276 ? -6.033 21.523 80.364 1.00 14.01 276 ALA B CA 1
ATOM 4685 C C . ALA B 1 276 ? -6.160 22.904 79.728 1.00 13.67 276 ALA B C 1
ATOM 4686 O O . ALA B 1 276 ? -6.387 23.896 80.420 1.00 15.17 276 ALA B O 1
ATOM 4688 N N . THR B 1 277 ? -5.997 22.961 78.410 1.00 14.01 277 THR B N 1
ATOM 4689 C CA . THR B 1 277 ? -6.117 24.212 77.674 1.00 13.39 277 THR B CA 1
ATOM 4690 C C . THR B 1 277 ? -7.579 24.341 77.270 1.00 14.87 277 THR B C 1
ATOM 4691 O O . THR B 1 277 ? -8.405 23.515 77.651 1.00 15.23 277 THR B O 1
ATOM 4695 N N . SER B 1 278 ? -7.893 25.368 76.488 1.00 16.46 278 SER B N 1
ATOM 4696 C CA . SER B 1 278 ? -9.261 25.573 76.019 1.00 18.17 278 SER B CA 1
ATOM 4697 C C . SER B 1 278 ? -9.684 24.457 75.058 1.00 19.83 278 SER B C 1
ATOM 4698 O O . SER B 1 278 ? -10.873 24.228 74.838 1.00 22.91 278 SER B O 1
ATOM 4701 N N . ILE B 1 279 ? -8.708 23.763 74.485 1.00 20.90 279 ILE B N 1
ATOM 4702 C CA . ILE B 1 279 ? -8.994 22.687 73.542 1.00 20.53 279 ILE B CA 1
ATOM 4703 C C . ILE B 1 279 ? -8.921 21.324 74.217 1.00 21.19 279 ILE B C 1
ATOM 4704 O O . ILE B 1 279 ? -7.862 20.916 74.687 1.00 21.26 279 ILE B O 1
ATOM 4709 N N . PRO B 1 280 ? -10.056 20.601 74.273 1.00 21.41 280 PRO B N 1
ATOM 4710 C CA . PRO B 1 280 ? -10.119 19.273 74.900 1.00 21.38 280 PRO B CA 1
ATOM 4711 C C . PRO B 1 280 ? -9.080 18.303 74.349 1.00 20.80 280 PRO B C 1
ATOM 4712 O O . PRO B 1 280 ? -8.924 18.171 73.138 1.00 20.77 280 PRO B O 1
ATOM 4716 N N . GLY B 1 281 ? -8.372 17.621 75.243 1.00 20.39 281 GLY B N 1
ATOM 4717 C CA . GLY B 1 281 ? -7.367 16.672 74.802 1.00 17.81 281 GLY B CA 1
ATOM 4718 C C . GLY B 1 281 ? -6.004 17.309 74.615 1.00 18.18 281 GLY B C 1
ATOM 4719 O O . GLY B 1 281 ? -5.028 16.621 74.315 1.00 18.02 281 GLY B O 1
ATOM 4720 N N . VAL B 1 282 ? -5.939 18.628 74.774 1.00 16.66 282 VAL B N 1
ATOM 4721 C CA . VAL B 1 282 ? -4.679 19.349 74.640 1.00 15.69 282 VAL B CA 1
ATOM 4722 C C . VAL B 1 282 ? -4.361 20.002 75.980 1.00 15.48 282 VAL B C 1
ATOM 4723 O O . VAL B 1 282 ? -5.133 20.822 76.495 1.00 12.29 282 VAL B O 1
ATOM 4727 N N . TYR B 1 283 ? -3.224 19.607 76.542 1.00 14.45 283 TYR B N 1
ATOM 4728 C CA . TYR B 1 283 ? -2.770 20.109 77.828 1.00 14.57 283 TYR B CA 1
ATOM 4729 C C . TYR B 1 283 ? -1.483 20.893 77.643 1.00 14.37 283 TYR B C 1
ATOM 4730 O O . TYR B 1 283 ? -0.873 20.856 76.575 1.00 15.34 283 TYR B O 1
ATOM 4739 N N . ALA B 1 284 ? -1.081 21.620 78.677 1.00 14.25 284 ALA B N 1
ATOM 4740 C CA . ALA B 1 284 ? 0.148 22.410 78.605 1.00 13.97 284 ALA B CA 1
ATOM 4741 C C . ALA B 1 284 ? 0.804 22.500 79.977 1.00 13.54 284 ALA B C 1
ATOM 4742 O O . ALA B 1 284 ? 0.177 22.214 80.989 1.00 14.49 284 ALA B O 1
ATOM 4744 N N . CYS B 1 285 ? 2.069 22.889 79.998 1.00 12.47 285 CYS B N 1
ATOM 4745 C CA . CYS B 1 285 ? 2.814 23.011 81.240 1.00 13.62 285 CYS B CA 1
ATOM 4746 C C . CYS B 1 285 ? 4.083 23.805 80.969 1.00 13.00 285 CYS B C 1
ATOM 4747 O O . CYS B 1 285 ? 4.527 23.903 79.831 1.00 12.66 285 CYS B O 1
ATOM 4750 N N . GLY B 1 286 ? 4.655 24.374 82.023 1.00 11.90 286 GLY B N 1
ATOM 4751 C CA . GLY B 1 286 ? 5.878 25.137 81.874 1.00 11.82 286 GLY B CA 1
ATOM 4752 C C . GLY B 1 286 ? 5.680 26.616 81.623 1.00 10.50 286 GLY B C 1
ATOM 4753 O O . GLY B 1 286 ? 4.596 27.169 81.830 1.00 9.73 286 GLY B O 1
ATOM 4754 N N . ASP B 1 287 ? 6.755 27.258 81.181 1.00 11.78 287 ASP B N 1
ATOM 4755 C CA . ASP B 1 287 ? 6.760 28.693 80.887 1.00 11.01 287 ASP B CA 1
ATOM 4756 C C . ASP B 1 287 ? 5.633 29.136 79.954 1.00 10.54 287 ASP B C 1
ATOM 4757 O O . ASP B 1 287 ? 5.249 30.295 79.971 1.00 9.49 287 ASP B O 1
ATOM 4762 N N . ILE B 1 288 ? 5.108 28.220 79.141 1.00 10.56 288 ILE B N 1
ATOM 4763 C CA . ILE B 1 288 ? 4.057 28.578 78.191 1.00 11.33 288 ILE B CA 1
ATOM 4764 C C . ILE B 1 288 ? 2.663 28.795 78.777 1.00 14.02 288 ILE B C 1
ATOM 4765 O O . ILE B 1 288 ? 1.818 29.419 78.143 1.00 12.92 288 ILE B O 1
ATOM 4770 N N . VAL B 1 289 ? 2.407 28.297 79.982 1.00 14.36 289 VAL B N 1
ATOM 4771 C CA . VAL B 1 289 ? 1.071 28.467 80.538 1.00 13.23 289 VAL B CA 1
ATOM 4772 C C . VAL B 1 289 ? 0.948 29.695 81.411 1.00 13.57 289 VAL B C 1
ATOM 4773 O O . VAL B 1 289 ? 1.946 30.283 81.832 1.00 10.76 289 VAL B O 1
ATOM 4777 N N . THR B 1 290 ? -0.293 30.092 81.661 1.00 11.70 290 THR B N 1
ATOM 4778 C CA . THR B 1 290 ? -0.543 31.230 82.514 1.00 13.50 290 THR B CA 1
ATOM 4779 C C . THR B 1 290 ? -1.763 31.008 83.384 1.00 14.16 290 THR B C 1
ATOM 4780 O O . THR B 1 290 ? -2.738 30.377 82.973 1.00 14.05 290 THR B O 1
ATOM 4784 N N . TYR B 1 291 ? -1.669 31.512 84.605 1.00 12.52 291 TYR B N 1
ATOM 4785 C CA . TYR B 1 291 ? -2.732 31.437 85.588 1.00 13.30 291 TYR B CA 1
ATOM 4786 C C . TYR B 1 291 ? -2.238 32.313 86.731 1.00 14.10 291 TYR B C 1
ATOM 4787 O O . TYR B 1 291 ? -1.037 32.583 86.829 1.00 13.57 291 TYR B O 1
ATOM 4796 N N . PRO B 1 292 ? -3.150 32.805 87.588 1.00 15.80 292 PRO B N 1
ATOM 4797 C CA . PRO B 1 292 ? -2.731 33.660 88.705 1.00 15.16 292 PRO B CA 1
ATOM 4798 C C . PRO B 1 292 ? -1.755 32.951 89.637 1.00 17.36 292 PRO B C 1
ATOM 4799 O O . PRO B 1 292 ? -2.060 31.889 90.179 1.00 18.53 292 PRO B O 1
ATOM 4803 N N . GLY B 1 293 ? -0.580 33.537 89.825 1.00 17.11 293 GLY B N 1
ATOM 4804 C CA . GLY B 1 293 ? 0.402 32.923 90.700 1.00 17.84 293 GLY B CA 1
ATOM 4805 C C . GLY B 1 293 ? 1.459 32.131 89.948 1.00 17.66 293 GLY B C 1
ATOM 4806 O O . GLY B 1 293 ? 2.405 31.618 90.547 1.00 17.79 293 GLY B O 1
ATOM 4807 N N . LYS B 1 294 ? 1.292 32.014 88.636 1.00 15.34 294 LYS B N 1
ATOM 4808 C CA . LYS B 1 294 ? 2.254 31.296 87.807 1.00 14.75 294 LYS B CA 1
ATOM 4809 C C . LYS B 1 294 ? 3.606 32.017 87.796 1.00 14.36 294 LYS B C 1
ATOM 4810 O O . LYS B 1 294 ? 3.666 33.228 87.619 1.00 15.39 294 LYS B O 1
ATOM 4816 N N . LEU B 1 295 ? 4.682 31.265 87.996 1.00 14.01 295 LEU B N 1
ATOM 4817 C CA . LEU B 1 295 ? 6.032 31.816 87.985 1.00 14.35 295 LEU B CA 1
ATOM 4818 C C . LEU B 1 295 ? 6.855 31.028 86.970 1.00 13.55 295 LEU B C 1
ATOM 4819 O O . LEU B 1 295 ? 6.761 29.794 86.904 1.00 13.84 295 LEU B O 1
ATOM 4824 N N . PRO B 1 296 ? 7.686 31.725 86.174 1.00 12.82 296 PRO B N 1
ATOM 4825 C CA . PRO B 1 296 ? 8.519 31.069 85.161 1.00 12.13 296 PRO B CA 1
ATOM 4826 C C . PRO B 1 296 ? 9.708 30.362 85.800 1.00 11.45 296 PRO B C 1
ATOM 4827 O O . PRO B 1 296 ? 10.846 30.783 85.624 1.00 12.15 296 PRO B O 1
ATOM 4831 N N . LEU B 1 297 ? 9.429 29.293 86.542 1.00 10.87 297 LEU B N 1
ATOM 4832 C CA . LEU B 1 297 ? 10.459 28.520 87.233 1.00 11.76 297 LEU B CA 1
ATOM 4833 C C . LEU B 1 297 ? 10.428 27.044 86.847 1.00 11.40 297 LEU B C 1
ATOM 4834 O O . LEU B 1 297 ? 9.374 26.493 86.533 1.00 11.01 297 LEU B O 1
ATOM 4839 N N . ILE B 1 298 ? 11.593 26.409 86.901 1.00 10.52 298 ILE B N 1
ATOM 4840 C CA . ILE B 1 298 ? 11.718 24.996 86.582 1.00 10.46 298 ILE B CA 1
ATOM 4841 C C . ILE B 1 298 ? 10.929 24.137 87.577 1.00 11.93 298 ILE B C 1
ATOM 4842 O O . ILE B 1 298 ? 10.212 23.214 87.177 1.00 11.84 298 ILE B O 1
ATOM 4847 N N . VAL B 1 299 ? 11.044 24.454 88.867 1.00 9.53 299 VAL B N 1
ATOM 4848 C CA . VAL B 1 299 ? 10.363 23.674 89.900 1.00 10.38 299 VAL B CA 1
ATOM 4849 C C . VAL B 1 299 ? 8.852 23.638 89.740 1.00 9.94 299 VAL B C 1
ATOM 4850 O O . VAL B 1 299 ? 8.222 22.612 89.987 1.00 9.75 299 VAL B O 1
ATOM 4854 N N . LEU B 1 300 ? 8.270 24.754 89.330 1.00 8.64 300 LEU B N 1
ATOM 4855 C CA . LEU B 1 300 ? 6.835 24.819 89.123 1.00 8.41 300 LEU B CA 1
ATOM 4856 C C . LEU B 1 300 ? 6.514 24.122 87.803 1.00 10.21 300 LEU B C 1
ATOM 4857 O O . LEU B 1 300 ? 5.480 23.466 87.676 1.00 9.19 300 LEU B O 1
ATOM 4862 N N . GLY B 1 301 ? 7.411 24.265 86.827 1.00 9.04 301 GLY B N 1
ATOM 4863 C CA . GLY B 1 301 ? 7.214 23.627 85.537 1.00 9.33 301 GLY B CA 1
ATOM 4864 C C . GLY B 1 301 ? 7.130 22.109 85.664 1.00 10.24 301 GLY B C 1
ATOM 4865 O O . GLY B 1 301 ? 6.344 21.457 84.971 1.00 12.14 301 GLY B O 1
ATOM 4866 N N . PHE B 1 302 ? 7.938 21.536 86.548 1.00 8.82 302 PHE B N 1
ATOM 4867 C CA . PHE B 1 302 ? 7.914 20.090 86.749 1.00 9.50 302 PHE B CA 1
ATOM 4868 C C . PHE B 1 302 ? 6.568 19.661 87.328 1.00 9.71 302 PHE B C 1
ATOM 4869 O O . PHE B 1 302 ? 5.975 18.684 86.873 1.00 11.53 302 PHE B O 1
ATOM 4877 N N . GLY B 1 303 ? 6.088 20.392 88.332 1.00 8.59 303 GLY B N 1
A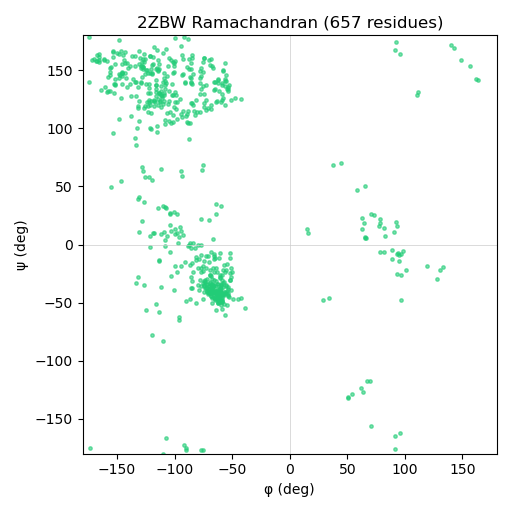TOM 4878 C CA . GLY B 1 303 ? 4.810 20.058 88.934 1.00 9.20 303 GLY B CA 1
ATOM 4879 C C . GLY B 1 303 ? 3.669 20.160 87.934 1.00 9.22 303 GLY B C 1
ATOM 4880 O O . GLY B 1 303 ? 2.733 19.352 87.935 1.00 8.69 303 GLY B O 1
ATOM 4881 N N . GLU B 1 304 ? 3.747 21.167 87.075 1.00 8.52 304 GLU B N 1
ATOM 4882 C CA . GLU B 1 304 ? 2.728 21.377 86.058 1.00 9.76 304 GLU B CA 1
ATOM 4883 C C . GLU B 1 304 ? 2.752 20.229 85.054 1.00 9.00 304 GLU B C 1
ATOM 4884 O O . GLU B 1 304 ? 1.710 19.808 84.547 1.00 8.79 304 GLU B O 1
ATOM 4890 N N . ALA B 1 305 ? 3.951 19.723 84.776 1.00 9.27 305 ALA B N 1
ATOM 4891 C CA . ALA B 1 305 ? 4.125 18.632 83.824 1.00 9.70 305 ALA B CA 1
ATOM 4892 C C . ALA B 1 305 ? 3.506 17.354 84.390 1.00 10.78 305 ALA B C 1
ATOM 4893 O O . ALA B 1 305 ? 2.853 16.596 83.667 1.00 8.99 305 ALA B O 1
ATOM 4895 N N . ALA B 1 306 ? 3.707 17.128 85.686 1.00 9.26 306 ALA B N 1
ATOM 4896 C CA . ALA B 1 306 ? 3.149 15.946 86.331 1.00 12.33 306 ALA B CA 1
ATOM 4897 C C . ALA B 1 306 ? 1.636 15.958 86.167 1.00 13.35 306 ALA B C 1
ATOM 4898 O O . ALA B 1 306 ? 1.029 14.942 85.829 1.00 14.42 306 ALA B O 1
ATOM 4900 N N . ILE B 1 307 ? 1.033 17.121 86.402 1.00 13.15 307 ILE B N 1
ATOM 4901 C CA . ILE B 1 307 ? -0.406 17.270 86.275 1.00 11.56 307 ILE B CA 1
ATOM 4902 C C . ILE B 1 307 ? -0.876 17.079 84.832 1.00 12.75 307 ILE B C 1
ATOM 4903 O O . ILE B 1 307 ? -1.824 16.346 84.570 1.00 12.62 307 ILE B O 1
ATOM 4908 N N . ALA B 1 308 ? -0.206 17.736 83.896 1.00 11.35 308 ALA B N 1
ATOM 4909 C CA . ALA B 1 308 ? -0.581 17.637 82.489 1.00 11.45 308 ALA B CA 1
ATOM 4910 C C . ALA B 1 308 ? -0.456 16.224 81.961 1.00 9.52 308 ALA B C 1
ATOM 4911 O O . ALA B 1 308 ? -1.337 15.736 81.258 1.00 11.17 308 ALA B O 1
ATOM 4913 N N . ALA B 1 309 ? 0.645 15.574 82.305 1.00 9.83 309 ALA B N 1
ATOM 4914 C CA . ALA B 1 309 ? 0.928 14.221 81.847 1.00 11.85 309 ALA B CA 1
ATOM 4915 C C . ALA B 1 309 ? -0.091 13.181 82.304 1.00 12.37 309 ALA B C 1
ATOM 4916 O O . ALA B 1 309 ? -0.513 12.334 81.520 1.00 12.33 309 ALA B O 1
ATOM 4918 N N . ASN B 1 310 ? -0.469 13.234 83.572 1.00 11.71 310 ASN B N 1
ATOM 4919 C CA . ASN B 1 310 ? -1.432 12.280 84.106 1.00 13.48 310 ASN B CA 1
ATOM 4920 C C . ASN B 1 310 ? -2.853 12.539 83.624 1.00 13.31 310 ASN B C 1
ATOM 4921 O O . ASN B 1 310 ? -3.614 11.594 83.428 1.00 10.64 310 ASN B O 1
ATOM 4926 N N . HIS B 1 311 ? -3.214 13.807 83.427 1.00 12.51 311 HIS B N 1
ATOM 4927 C CA . HIS B 1 311 ? -4.543 14.107 82.907 1.00 14.32 311 HIS B CA 1
ATOM 4928 C C . HIS B 1 311 ? -4.576 13.749 81.417 1.00 15.41 311 HIS B C 1
ATOM 4929 O O . HIS B 1 311 ? -5.584 13.248 80.915 1.00 14.84 311 HIS B O 1
ATOM 4936 N N . ALA B 1 312 ? -3.476 14.001 80.709 1.00 13.64 312 ALA B N 1
ATOM 4937 C CA . ALA B 1 312 ? -3.413 13.671 79.285 1.00 15.92 312 ALA B CA 1
ATOM 4938 C C . ALA B 1 312 ? -3.445 12.151 79.132 1.00 17.00 312 ALA B C 1
ATOM 4939 O O . ALA B 1 312 ? -4.072 11.621 78.214 1.00 16.88 312 ALA B O 1
ATOM 4941 N N . ALA B 1 313 ? -2.769 11.454 80.039 1.00 16.27 313 ALA B N 1
ATOM 4942 C CA . ALA B 1 313 ? -2.734 9.997 80.009 1.00 16.86 313 ALA B CA 1
ATOM 4943 C C . ALA B 1 313 ? -4.145 9.442 80.116 1.00 18.19 313 ALA B C 1
ATOM 4944 O O . ALA B 1 313 ? -4.540 8.572 79.338 1.00 18.25 313 ALA B O 1
ATOM 4946 N N . ALA B 1 314 ? -4.900 9.950 81.085 1.00 19.24 314 ALA B N 1
ATOM 4947 C CA . ALA B 1 314 ? -6.267 9.504 81.303 1.00 20.52 314 ALA B CA 1
ATOM 4948 C C . ALA B 1 314 ? -7.139 9.845 80.100 1.00 21.53 314 ALA B C 1
ATOM 4949 O O . ALA B 1 314 ? -8.093 9.129 79.792 1.00 22.15 314 ALA B O 1
ATOM 4951 N N . TYR B 1 315 ? -6.814 10.942 79.423 1.00 22.39 315 TYR B N 1
ATOM 4952 C CA . TYR B 1 315 ? -7.576 11.355 78.254 1.00 22.03 315 TYR B CA 1
ATOM 4953 C C . TYR B 1 315 ? -7.315 10.403 77.091 1.00 21.77 315 TYR B C 1
ATOM 4954 O O . TYR B 1 315 ? -8.243 10.028 76.382 1.00 22.26 315 TYR B O 1
ATOM 4963 N N . ALA B 1 316 ? -6.053 10.019 76.898 1.00 20.20 316 ALA B N 1
ATOM 4964 C CA . ALA B 1 316 ? -5.673 9.113 75.811 1.00 20.56 316 ALA B CA 1
ATOM 4965 C C . ALA B 1 316 ? -6.096 7.659 76.048 1.00 22.20 316 ALA B C 1
ATOM 4966 O O . ALA B 1 316 ? -6.354 6.924 75.094 1.00 24.01 316 ALA B O 1
ATOM 4968 N N . ASN B 1 317 ? -6.145 7.237 77.308 1.00 20.98 317 ASN B N 1
ATOM 4969 C CA . ASN B 1 317 ? -6.559 5.877 77.636 1.00 22.19 317 ASN B CA 1
ATOM 4970 C C . ASN B 1 317 ? -7.544 5.936 78.803 1.00 22.21 317 ASN B C 1
ATOM 4971 O O . ASN B 1 317 ? -7.149 5.913 79.969 1.00 21.81 317 ASN B O 1
ATOM 4976 N N . PRO B 1 318 ? -8.848 6.014 78.494 1.00 22.92 318 PRO B N 1
ATOM 4977 C CA . PRO B 1 318 ? -9.929 6.085 79.482 1.00 22.92 318 PRO B CA 1
ATOM 4978 C C . PRO B 1 318 ? -9.921 5.001 80.563 1.00 22.74 318 PRO B C 1
ATOM 4979 O O . PRO B 1 318 ? -10.657 5.096 81.543 1.00 22.42 318 PRO B O 1
ATOM 4983 N N . ALA B 1 319 ? -9.099 3.974 80.388 1.00 21.85 319 ALA B N 1
ATOM 4984 C CA . ALA B 1 319 ? -9.023 2.904 81.376 1.00 23.09 319 ALA B CA 1
ATOM 4985 C C . ALA B 1 319 ? -8.077 3.281 82.516 1.00 25.18 319 ALA B C 1
ATOM 4986 O O . ALA B 1 319 ? -7.860 2.496 83.435 1.00 26.72 319 ALA B O 1
ATOM 4988 N N . LEU B 1 320 ? -7.514 4.485 82.454 1.00 25.41 320 LEU B N 1
ATOM 4989 C CA . LEU B 1 320 ? -6.588 4.939 83.488 1.00 23.73 320 LEU B CA 1
ATOM 4990 C C . LEU B 1 320 ? -7.177 6.025 84.363 1.00 22.91 320 LEU B C 1
ATOM 4991 O O . LEU B 1 320 ? -7.905 6.898 83.888 1.00 24.81 320 LEU B O 1
ATOM 4996 N N . LYS B 1 321 ? -6.843 5.966 85.644 1.00 20.96 321 LYS B N 1
ATOM 4997 C CA . LYS B 1 321 ? -7.273 6.970 86.602 1.00 21.88 321 LYS B CA 1
ATOM 4998 C C . LYS B 1 321 ? -6.206 8.058 86.486 1.00 20.78 321 LYS B C 1
ATOM 4999 O O . LYS B 1 321 ? -5.080 7.770 86.083 1.00 18.93 321 LYS B O 1
ATOM 5005 N N . VAL B 1 322 ? -6.541 9.292 86.845 1.00 19.89 322 VAL B N 1
ATOM 5006 C CA . VAL B 1 322 ? -5.565 10.370 86.762 1.00 20.14 322 VAL B CA 1
ATOM 5007 C C . VAL B 1 322 ? -4.436 10.172 87.775 1.00 20.03 322 VAL B C 1
ATOM 5008 O O . VAL B 1 322 ? -3.262 10.231 87.413 1.00 20.52 322 VAL B O 1
ATOM 5012 N N . ASN B 1 323 ? -4.783 9.933 89.037 1.00 19.59 323 ASN B N 1
ATOM 5013 C CA . ASN B 1 323 ? -3.761 9.708 90.056 1.00 19.34 323 ASN B CA 1
ATOM 5014 C C . ASN B 1 323 ? -3.020 8.423 89.689 1.00 19.61 323 ASN B C 1
ATOM 5015 O O . ASN B 1 323 ? -3.621 7.363 89.544 1.00 20.03 323 ASN B O 1
ATOM 5020 N N . PRO B 1 324 ? -1.695 8.509 89.528 1.00 19.45 324 PRO B N 1
ATOM 5021 C CA . PRO B 1 324 ? -0.848 7.372 89.164 1.00 17.93 324 PRO B CA 1
ATOM 5022 C C . PRO B 1 324 ? -0.513 6.359 90.259 1.00 18.76 324 PRO B C 1
ATOM 5023 O O . PRO B 1 324 ? -0.198 5.212 89.966 1.00 19.52 324 PRO B O 1
ATOM 5027 N N . GLY B 1 325 ? -0.573 6.776 91.513 1.00 18.87 325 GLY B N 1
ATOM 5028 C CA . GLY B 1 325 ? -0.222 5.869 92.589 1.00 19.41 325 GLY B CA 1
ATOM 5029 C C . GLY B 1 325 ? 1.227 6.120 92.961 1.00 18.44 325 GLY B C 1
ATOM 5030 O O . GLY B 1 325 ? 1.957 6.740 92.193 1.00 20.02 325 GLY B O 1
ATOM 5031 N N . HIS B 1 326 ? 1.651 5.634 94.122 1.00 17.40 326 HIS B N 1
ATOM 5032 C CA . HIS B 1 326 ? 3.016 5.841 94.591 1.00 17.73 326 HIS B CA 1
ATOM 5033 C C . HIS B 1 326 ? 4.071 5.094 93.775 1.00 16.29 326 HIS B C 1
ATOM 5034 O O . HIS B 1 326 ? 4.088 3.866 93.745 1.00 16.51 326 HIS B O 1
ATOM 5041 N N . SER B 1 327 ? 4.962 5.840 93.129 1.00 14.13 327 SER B N 1
ATOM 5042 C CA . SER B 1 327 ? 5.998 5.234 92.303 1.00 12.76 327 SER B CA 1
ATOM 5043 C C . SER B 1 327 ? 6.906 4.305 93.094 1.00 13.80 327 SER B C 1
ATOM 5044 O O . SER B 1 327 ? 7.375 3.293 92.568 1.00 15.54 327 SER B O 1
ATOM 5047 N N . SER B 1 328 ? 7.147 4.656 94.352 1.00 11.64 328 SER B N 1
ATOM 5048 C CA . SER B 1 328 ? 8.011 3.888 95.238 1.00 16.30 328 SER B CA 1
ATOM 5049 C C . SER B 1 328 ? 7.470 2.495 95.525 1.00 18.29 328 SER B C 1
ATOM 5050 O O . SER B 1 328 ? 8.211 1.613 95.947 1.00 19.34 328 SER B O 1
ATOM 5053 N N . GLU B 1 329 ? 6.177 2.301 95.315 1.00 21.07 329 GLU B N 1
ATOM 5054 C CA . GLU B 1 329 ? 5.575 1.004 95.569 1.00 24.57 329 GLU B CA 1
ATOM 5055 C C . GLU B 1 329 ? 5.451 0.184 94.291 1.00 24.87 329 GLU B C 1
ATOM 5056 O O . GLU B 1 329 ? 4.954 -0.945 94.308 1.00 24.90 329 GLU B O 1
ATOM 5062 N N . LYS B 1 330 ? 5.928 0.748 93.185 1.00 23.98 330 LYS B N 1
ATOM 5063 C CA . LYS B 1 330 ? 5.861 0.072 91.897 1.00 23.39 330 LYS B CA 1
ATOM 5064 C C . LYS B 1 330 ? 7.218 -0.380 91.380 1.00 23.88 330 LYS B C 1
ATOM 5065 O O . LYS B 1 330 ? 8.264 0.060 91.861 1.00 22.37 330 LYS B O 1
ATOM 5071 N N . ALA B 1 331 ? 7.187 -1.268 90.390 1.00 23.02 331 ALA B N 1
ATOM 5072 C CA . ALA B 1 331 ? 8.405 -1.779 89.780 1.00 23.10 331 ALA B CA 1
ATOM 5073 C C . ALA B 1 331 ? 9.192 -0.597 89.224 1.00 21.77 331 ALA B C 1
ATOM 5074 O O . ALA B 1 331 ? 8.608 0.405 88.821 1.00 21.02 331 ALA B O 1
ATOM 5076 N N . ALA B 1 332 ? 10.514 -0.714 89.216 1.00 20.38 332 ALA B N 1
ATOM 5077 C CA . ALA B 1 332 ? 11.372 0.346 88.704 1.00 21.92 332 ALA B CA 1
ATOM 5078 C C . ALA B 1 332 ? 10.971 0.702 87.272 1.00 22.49 332 ALA B C 1
ATOM 5079 O O . ALA B 1 332 ? 10.648 -0.176 86.481 1.00 21.50 332 ALA B O 1
ATOM 5081 N N . PRO B 1 333 ? 10.990 1.997 86.921 1.00 23.81 333 PRO B N 1
ATOM 5082 C CA . PRO B 1 333 ? 10.618 2.421 85.568 1.00 27.42 333 PRO B CA 1
ATOM 5083 C C . PRO B 1 333 ? 11.190 1.534 84.455 1.00 28.57 333 PRO B C 1
ATOM 5084 O O . PRO B 1 333 ? 12.399 1.310 84.369 1.00 27.86 333 PRO B O 1
ATOM 5088 N N . GLY B 1 334 ? 10.290 1.030 83.613 1.00 32.08 334 GLY B N 1
ATOM 5089 C CA . GLY B 1 334 ? 10.677 0.146 82.530 1.00 36.15 334 GLY B CA 1
ATOM 5090 C C . GLY B 1 334 ? 10.352 -1.263 82.982 1.00 38.68 334 GLY B C 1
ATOM 5091 O O . GLY B 1 334 ? 10.174 -2.173 82.174 1.00 39.20 334 GLY B O 1
ATOM 5092 N N . THR B 1 335 ? 10.271 -1.398 84.303 1.00 41.01 335 THR B N 1
ATOM 5093 C CA . THR B 1 335 ? 9.971 -2.624 85.042 1.00 43.49 335 THR B CA 1
ATOM 5094 C C . THR B 1 335 ? 11.188 -2.972 85.892 1.00 43.58 335 THR B C 1
ATOM 5095 O O . THR B 1 335 ? 11.023 -3.078 87.126 1.00 43.74 335 THR B O 1
#